Protein 7APU (pdb70)

Sequence (428 aa):
MRIILLGAPGAGKGTQAQFIMEKYGIPQISTGDMLRAAVKSGSELGKQAKDIMDAGKLVVTDELVIALVKERIAQEDCRNGFLLDGFPRTIIPQADAMKEAGINVDYVLEFDVPDELIVDRIVGRRVHAPSGRVYHVKFNPPKVEGKDDVTGEELTTRKDDQEEETVRKRRLVEYHQMMTAPLIGYYSKEAEAGNTKKYAKVDGTKPVAEVRADLEKILGMRIILLGAPGAGKGTQAQFIMEKYGIPQISTGDMLRAAVKSGSELGKQAKDIMDAGKLVVTDELVIALVKERIAQEDCRNGFLLDGFPRTIPQADAMKEAGINVDYVLEFDVPDELIVDRIVGRRVHAPSGRVVYHVKFNPPKVEGKDDVTGEELTTRKDDQEETVRKRLVEYHQMMTAPLIGYYSKEAEAGNTKYAKVDGTKPVAEVRADLEKILG

Organism: Escherichia coli (strain K12) (NCBI:txid83333)

Solvent-accessible surface area: 21085 Å² total; per-residue (Å²): 74,80,0,0,4,7,8,9,9,13,2,22,26,23,26,5,0,12,44,5,59,110,107,54,62,5,17,28,1,12,5,16,44,36,10,65,58,6,43,177,86,45,45,125,60,0,91,90,0,91,104,55,28,53,38,2,98,46,12,80,41,139,25,10,30,38,10,5,123,104,51,33,87,90,122,77,6,179,107,5,4,0,2,12,11,4,4,68,5,35,78,3,1,49,23,9,106,152,58,52,32,100,13,66,39,0,0,15,4,54,12,57,67,150,67,0,20,91,48,2,64,5,36,63,19,4,63,112,38,14,38,31,17,16,64,159,122,48,79,15,178,82,158,20,73,3,81,101,68,44,88,113,15,74,78,38,163,12,5,137,81,112,16,1,120,73,24,23,83,28,17,59,106,80,9,1,3,0,16,0,16,12,21,77,28,25,129,72,64,70,14,133,52,22,128,9,63,4,61,77,84,44,72,89,5,85,39,33,4,62,162,52,9,89,59,72,0,0,3,6,8,7,11,11,2,22,24,24,26,4,0,26,43,6,65,119,120,58,65,9,18,30,1,11,5,18,45,36,10,64,61,6,38,172,85,45,47,127,58,0,90,87,0,96,107,54,31,64,32,4,128,45,12,88,37,132,25,9,14,39,13,1,93,96,50,36,87,90,141,81,5,188,127,4,3,1,0,12,7,3,3,72,5,54,75,3,1,62,21,6,114,156,49,53,17,96,9,60,36,0,0,11,3,58,10,58,58,150,74,0,20,93,47,0,68,4,36,61,21,6,66,108,47,14,51,31,17,16,72,153,114,49,77,15,110,13,121,13,4,1,22,49,47,4,87,106,14,73,67,38,153,15,6,110,86,141,13,0,128,106,26,13,99,35,16,91,121,74,6,25,62,0,53,28,39,11,39,137,28,29,153,74,65,81,15,132,52,25,127,8,65,3,59,75,85,48,73,88,6,95,55,29,3,60,162,54,12,94

Foldseek 3Di:
DAEEEAEAALLCQLVLQVVCCVVVVAEEDELVLVLVVCCVVVPPLRVVCVVVLLQLHDDDLVSSLVVVVVVCVDPRCPVYYYYGHPPQFPVRVVVCVVVVNFGAEYEYRDDDPVCNLQSLLQWWADSVRGHIAGVPQGAAPDHQADVPPRDGIHRDSQNHRVSSVSNRVNSVVGGVVVVVVVVVCVVVVRYHYYYDHSPDRSVVSSVVVVVVVD/DAEEEAEAALLCQLVLQVVCCVPVVAEEDELVLVLVVCCVVVPPLRVVCVVVLLQLHDDDLVSSLVVVVVVCPDDRNPPYHYYGHPPQFPVRVVSCVVVVVFGAEYEYRYDDPVCRLQSLLQWWADSVVGDIAGVPQGAAPDHQAHNPPRHGTHRDSQNHRVSSVSNRVNSVVGGVCVLVVVVVCVVVVRYHYYYDHSVDRPVVSSVVVVVVVD

Radius of gyration: 25.47 Å; Cα contacts (8 Å, |Δi|>4): 742; chains: 2; bounding box: 48×52×77 Å

Secondary structure (DSSP, 8-state):
-EEEEE--TTSSHHHHHHHHHHHHT--EEEHHHHHHHHHHHT-TTTGGGHHHHHTTPPPPHHHHHHHHHHHHTSGGGTT-EEEES---SHHHHHHHHHTT---SEEEEEE--GGGHHHHHHTEEE-TTT--EEETTTB--SSTTB-TTT-PBPB--TT-SHHHHHHHHHHIIIIITHHHHHHHHHHHTTSSEEEEEETTS-HHHHHHHHHHHH-/-EEEEE--TTSSHHHHHHHHHHHH---EEEHHHHHHHHHHHT-TTTGGGHHHHHTTPPPPHHHHHHHHHHHHTSGGGTT-EEEES---SHHHHHHHHHHT---SEEEEEE--GGGHHHHHHTEEEETTTTEEEETTTB--SBTTB-TTT-PBPB--TT-SHHHHHHHHHHIIIIITHHHHHHHHHHHTTSSEEEEEETTS-HHHHHHHHHHHH-

Structure (mmCIF, N/CA/C/O backbone):
data_7APU
#
_entry.id   7APU
#
_cell.length_a   72.754
_cell.length_b   82.226
_cell.length_c   78.783
_cell.angle_alpha   90.000
_cell.angle_beta   90.000
_cell.angle_gamma   90.000
#
_symmetry.space_group_name_H-M   'P 21 21 2'
#
loop_
_entity.id
_entity.type
_entity.pdbx_description
1 polymer 'Adenylate kinase'
2 non-polymer "ADENOSINE-5'-DIPHOSPHATE"
3 non-polymer 'SODIUM ION'
4 water water
#
loop_
_atom_site.group_PDB
_atom_site.id
_atom_site.type_symbol
_atom_site.label_atom_id
_atom_site.label_alt_id
_atom_site.label_comp_id
_atom_site.label_asym_id
_atom_site.label_entity_id
_atom_site.label_seq_id
_atom_site.pdbx_PDB_ins_code
_atom_site.Cartn_x
_atom_site.Cartn_y
_atom_site.Cartn_z
_atom_site.occupancy
_atom_site.B_iso_or_equiv
_atom_site.auth_seq_id
_atom_site.auth_comp_id
_atom_site.auth_asym_id
_atom_site.auth_atom_id
_atom_site.pdbx_PDB_model_num
ATOM 1 N N . MET A 1 1 ? -13.36638 -2.08760 -32.42032 1.000 20.29464 1 MET A N 1
ATOM 2 C CA . MET A 1 1 ? -14.08786 -1.42202 -33.50878 1.000 19.90487 1 MET A CA 1
ATOM 3 C C . MET A 1 1 ? -13.46992 -0.08025 -33.81132 1.000 16.41138 1 MET A C 1
ATOM 4 O O . MET A 1 1 ? -13.17506 0.69730 -32.90674 1.000 17.33106 1 MET A O 1
ATOM 9 N N . ARG A 1 2 ? -13.27885 0.20604 -35.10358 1.000 16.13854 2 ARG A N 1
ATOM 10 C CA . ARG A 1 2 ? -12.79413 1.50573 -35.53470 1.000 15.18916 2 ARG A CA 1
ATOM 11 C C . ARG A 1 2 ? -13.82741 2.15580 -36.44424 1.000 13.39632 2 ARG A C 1
ATOM 12 O O . ARG A 1 2 ? -14.26855 1.55280 -37.42308 1.000 14.44307 2 ARG A O 1
ATOM 20 N N . ILE A 1 3 ? -14.16745 3.40232 -36.17084 1.000 12.88210 3 ILE A N 1
ATOM 21 C CA . ILE A 1 3 ? -15.24906 4.09861 -36.86582 1.000 12.92833 3 ILE A CA 1
ATOM 22 C C . ILE A 1 3 ? -14.79676 5.48914 -37.28085 1.000 13.17540 3 ILE A C 1
ATOM 23 O O . ILE A 1 3 ? -14.10329 6.18253 -36.51804 1.000 13.00634 3 ILE A O 1
ATOM 28 N N . ILE A 1 4 ? -15.18475 5.90627 -38.49092 1.000 12.93531 4 ILE A N 1
ATOM 29 C CA . ILE A 1 4 ? -15.03336 7.29210 -38.93062 1.000 12.93797 4 ILE A CA 1
ATOM 30 C C . ILE A 1 4 ? -16.42971 7.89933 -39.05824 1.000 12.36249 4 ILE A C 1
ATOM 31 O O . ILE A 1 4 ? -17.31790 7.30415 -39.68653 1.000 12.86516 4 ILE A O 1
ATOM 36 N N . LEU A 1 5 ? -16.63489 9.09273 -38.52625 1.000 11.67662 5 LEU A N 1
ATOM 37 C CA . LEU A 1 5 ? -17.87462 9.82799 -38.79891 1.000 13.94794 5 LEU A CA 1
ATOM 38 C C . LEU A 1 5 ? -17.61660 10.89175 -39.86346 1.000 13.36428 5 LEU A C 1
ATOM 39 O O . LEU A 1 5 ? -16.65826 11.65629 -39.72248 1.000 14.18205 5 LEU A O 1
ATOM 44 N N . LEU A 1 6 ? -18.46057 10.93761 -40.90580 1.000 13.37336 6 LEU A N 1
ATOM 45 C CA . LEU A 1 6 ? -18.35810 11.96605 -41.94298 1.000 12.58374 6 LEU A CA 1
ATOM 46 C C . LEU A 1 6 ? -19.60071 12.83761 -41.96293 1.000 11.94244 6 LEU A C 1
ATOM 47 O O . LEU A 1 6 ? -20.70551 12.36009 -41.66339 1.000 14.25703 6 LEU A O 1
ATOM 52 N N . GLY A 1 7 ? -19.46689 14.09714 -42.34171 1.000 11.94438 7 GLY A N 1
ATOM 53 C CA . GLY A 1 7 ? -20.60363 14.98158 -42.49245 1.000 12.13690 7 GLY A CA 1
ATOM 54 C C . GLY A 1 7 ? -20.20337 16.42114 -42.36469 1.000 11.06592 7 GLY A C 1
ATOM 55 O O . GLY A 1 7 ? -19.18739 16.76700 -41.75448 1.000 12.00622 7 GLY A O 1
ATOM 56 N N . ALA A 1 8 ? -21.07183 17.29878 -42.90615 1.000 11.48580 8 ALA A N 1
ATOM 57 C CA . ALA A 1 8 ? -20.87626 18.72913 -42.75902 1.000 12.70560 8 ALA A CA 1
ATOM 58 C C . ALA A 1 8 ? -20.71205 19.16355 -41.31483 1.000 12.06070 8 ALA A C 1
ATOM 59 O O . ALA A 1 8 ? -21.25893 18.53769 -40.39884 1.000 11.91393 8 ALA A O 1
ATOM 61 N N . PRO A 1 9 ? -20.06660 20.29239 -41.07089 1.000 11.79371 9 PRO A N 1
ATOM 62 C CA . PRO A 1 9 ? -20.13374 20.90940 -39.74336 1.000 15.50177 9 PRO A CA 1
ATOM 63 C C . PRO A 1 9 ? -21.58770 21.08527 -39.31219 1.000 12.87310 9 PRO A C 1
ATOM 64 O O . PRO A 1 9 ? -22.44864 21.45022 -40.10097 1.000 14.42889 9 PRO A O 1
ATOM 68 N N . GLY A 1 10 ? -21.84504 20.78965 -38.04268 1.000 11.63512 10 GLY A N 1
ATOM 69 C CA . GLY A 1 10 ? -23.18777 20.88438 -37.49741 1.000 12.57590 10 GLY A CA 1
ATOM 70 C C . GLY A 1 10 ? -24.09215 19.70625 -37.79767 1.000 13.27392 10 GLY A C 1
ATOM 71 O O . GLY A 1 10 ? -25.27910 19.73847 -37.37772 1.000 14.40968 10 GLY A O 1
ATOM 72 N N . ALA A 1 11 ? -23.58707 18.63759 -38.40734 1.000 12.47334 11 ALA A N 1
ATOM 73 C CA . ALA A 1 11 ? -24.44367 17.52334 -38.77961 1.000 14.09474 11 ALA A CA 1
ATOM 74 C C . ALA A 1 11 ? -24.83382 16.66911 -37.58002 1.000 13.26564 11 ALA A C 1
ATOM 75 O O . ALA A 1 11 ? -25.79324 15.89551 -37.69667 1.000 14.39944 11 ALA A O 1
ATOM 77 N N . GLY A 1 12 ? -24.13059 16.77137 -36.46215 1.000 12.48666 12 GLY A N 1
ATOM 78 C CA . GLY A 1 12 ? -24.41203 15.97863 -35.26458 1.000 12.48259 12 GLY A CA 1
ATOM 79 C C . GLY A 1 12 ? -23.34836 14.94372 -34.89554 1.000 12.81218 12 GLY A C 1
ATOM 80 O O . GLY A 1 12 ? -23.60347 14.03969 -34.07991 1.000 13.21860 12 GLY A O 1
ATOM 81 N N . LYS A 1 13 ? -22.18812 14.98464 -35.54591 1.000 12.17908 13 LYS A N 1
ATOM 82 C CA . LYS A 1 13 ? -21.14807 13.97281 -35.33119 1.000 12.33080 13 LYS A CA 1
ATOM 83 C C . LYS A 1 13 ? -20.65749 13.93988 -33.87786 1.000 13.77979 13 LYS A C 1
ATOM 84 O O . LYS A 1 13 ? -20.61337 12.87320 -33.26708 1.000 13.68597 13 LYS A O 1
ATOM 90 N N . GLY A 1 14 ? -20.30377 15.09740 -33.31297 1.000 12.08520 14 GLY A N 1
ATOM 91 C CA . GLY A 1 14 ? -19.83968 15.10083 -31.92757 1.000 14.04746 14 GLY A CA 1
ATOM 92 C C . GLY A 1 14 ? -20.90750 14.64878 -30.94145 1.000 13.65807 14 GLY A C 1
ATOM 93 O O . GLY A 1 14 ? -20.60338 13.92494 -29.97974 1.000 16.15436 14 GLY A O 1
ATOM 94 N N . THR A 1 15 ? -22.17291 14.99680 -31.20513 1.000 12.22247 15 THR A N 1
ATOM 95 C CA . THR A 1 15 ? -23.28934 14.55801 -30.35054 1.000 12.60729 15 THR A CA 1
ATOM 96 C C . THR A 1 15 ? -23.36848 13.04592 -30.33417 1.000 14.73620 15 THR A C 1
ATOM 97 O O . THR A 1 15 ? -23.40686 12.41435 -29.26756 1.000 15.93478 15 THR A O 1
ATOM 101 N N . GLN A 1 16 ? -23.29568 12.43218 -31.51281 1.000 12.96281 16 GLN A N 1
ATOM 102 C CA . GLN A 1 16 ? -23.43533 10.99678 -31.58911 1.000 14.36496 16 GLN A CA 1
ATOM 103 C C . GLN A 1 16 ? -22.16670 10.28198 -31.16972 1.000 13.93541 16 GLN A C 1
ATOM 104 O O . GLN A 1 16 ? -22.24238 9.14348 -30.66319 1.000 16.19691 16 GLN A O 1
ATOM 110 N N . ALA A 1 17 ? -20.98667 10.90171 -31.36194 1.000 14.61983 17 ALA A N 1
ATOM 111 C CA . ALA A 1 17 ? -19.73978 10.28137 -30.91914 1.000 15.86177 17 ALA A CA 1
ATOM 112 C C . ALA A 1 17 ? -19.80570 9.93726 -29.43101 1.000 19.41303 17 ALA A C 1
ATOM 113 O O . ALA A 1 17 ? -19.25483 8.91980 -29.00352 1.000 17.66978 17 ALA A O 1
ATOM 115 N N . GLN A 1 18 ? -20.47068 10.78177 -28.63179 1.000 19.62328 18 GLN A N 1
ATOM 116 C CA . GLN A 1 18 ? -20.49801 10.52464 -27.19445 1.000 20.14806 18 GLN A CA 1
ATOM 117 C C . GLN A 1 18 ? -21.19434 9.22823 -26.89086 1.000 20.19986 18 GLN A C 1
ATOM 118 O O . GLN A 1 18 ? -20.70074 8.43827 -26.07447 1.000 20.76636 18 GLN A O 1
ATOM 124 N N . PHE A 1 19 ? -22.30209 8.94863 -27.58270 1.000 17.51442 19 PHE A N 1
ATOM 125 C CA . PHE A 1 19 ? -23.02790 7.71189 -27.31698 1.000 20.45995 19 PHE A CA 1
ATOM 126 C C . PHE A 1 19 ? -22.22795 6.50554 -27.76189 1.000 27.22471 19 PHE A C 1
ATOM 127 O O . PHE A 1 19 ? -22.26114 5.45502 -27.11307 1.000 26.73515 19 PHE A O 1
ATOM 135 N N . ILE A 1 20 ? -21.53520 6.61748 -28.90571 1.000 19.98230 20 ILE A N 1
ATOM 136 C CA . ILE A 1 20 ? -20.77138 5.48413 -29.40192 1.000 20.79539 20 ILE A CA 1
ATOM 137 C C . ILE A 1 20 ? -19.59556 5.19097 -28.47874 1.000 23.29736 20 ILE A C 1
ATOM 138 O O . ILE A 1 20 ? -19.28780 4.02185 -28.21024 1.000 24.84382 20 ILE A O 1
ATOM 143 N N . MET A 1 21 ? -18.94732 6.24291 -27.95166 1.000 20.09020 21 MET A N 1
ATOM 144 C CA . MET A 1 21 ? -17.85646 6.04592 -26.98697 1.000 23.12023 21 MET A CA 1
ATOM 145 C C . MET A 1 21 ? -18.37200 5.28838 -25.77003 1.000 29.50292 21 MET A C 1
ATOM 146 O O . MET A 1 21 ? -17.72768 4.34966 -25.29067 1.000 32.62713 21 MET A O 1
ATOM 151 N N . GLU A 1 22 ? -19.53729 5.70277 -25.25863 1.000 25.38415 22 GLU A N 1
ATOM 152 C CA . GLU A 1 22 ? -20.09957 5.13701 -24.02956 1.000 33.97566 22 GLU A CA 1
ATOM 153 C C . GLU A 1 22 ? -20.53699 3.69471 -24.23402 1.000 37.70347 22 GLU A C 1
ATOM 154 O O . GLU A 1 22 ? -20.27963 2.84196 -23.38234 1.000 44.28856 22 GLU A O 1
ATOM 160 N N . LYS A 1 23 ? -21.20290 3.39484 -25.34873 1.000 33.87783 23 LYS A N 1
ATOM 161 C CA . LYS A 1 23 ? -21.75054 2.05606 -25.53338 1.000 37.77055 23 LYS A CA 1
ATOM 162 C C . LYS A 1 23 ? -20.70302 1.04440 -25.97782 1.000 39.01160 23 LYS A C 1
ATOM 163 O O . LYS A 1 23 ? -20.81713 -0.14577 -25.66675 1.000 42.33491 23 LYS A O 1
ATOM 169 N N . TYR A 1 24 ? -19.66111 1.47403 -26.66583 1.000 31.83744 24 TYR A N 1
ATOM 170 C CA . TYR A 1 24 ? -18.71094 0.53482 -27.22604 1.000 22.50460 24 TYR A CA 1
ATOM 171 C C . TYR A 1 24 ? -17.34715 0.58734 -26.54657 1.000 27.10053 24 TYR A C 1
ATOM 172 O O . TYR A 1 24 ? -16.48431 -0.26132 -26.81066 1.000 36.78285 24 TYR A O 1
ATOM 181 N N . GLY A 1 25 ? -17.16068 1.52470 -25.62012 1.000 24.08203 25 GLY A N 1
ATOM 182 C CA . GLY A 1 25 ? -15.95673 1.57057 -24.81734 1.000 25.47125 25 GLY A CA 1
ATOM 183 C C . GLY A 1 25 ? -14.70874 1.92754 -25.58254 1.000 34.37004 25 GLY A C 1
ATOM 184 O O . GLY A 1 25 ? -13.62158 1.44238 -25.25733 1.000 34.09151 25 GLY A O 1
ATOM 185 N N . ILE A 1 26 ? -14.83727 2.76844 -26.59975 1.000 24.01092 26 ILE A N 1
ATOM 186 C CA . ILE A 1 26 ? -13.69595 3.21621 -27.38553 1.000 22.71392 26 ILE A CA 1
ATOM 187 C C . ILE A 1 26 ? -13.63120 4.72626 -27.25691 1.000 21.75577 26 ILE A C 1
ATOM 188 O O . ILE A 1 26 ? -14.67680 5.37892 -27.12672 1.000 25.96254 26 ILE A O 1
ATOM 193 N N . PRO A 1 27 ? -12.45166 5.31149 -27.32854 1.000 22.06467 27 PRO A N 1
ATOM 194 C CA . PRO A 1 27 ? -12.34672 6.76585 -27.18895 1.000 23.15541 27 PRO A CA 1
ATOM 195 C C . PRO A 1 27 ? -12.69371 7.47692 -28.47958 1.000 21.35721 27 PRO A C 1
ATOM 196 O O . PRO A 1 27 ? -12.46503 6.97398 -29.58609 1.000 21.10871 27 PRO A O 1
ATOM 200 N N . GLN A 1 28 ? -13.21865 8.67733 -28.32283 1.000 22.55556 28 GLN A N 1
ATOM 201 C CA . GLN A 1 28 ? -13.45569 9.59356 -29.42798 1.000 21.04861 28 GLN A CA 1
ATOM 202 C C . GLN A 1 28 ? -12.19044 10.40455 -29.66891 1.000 24.61162 28 GLN A C 1
ATOM 203 O O . GLN A 1 28 ? -11.63335 10.98760 -28.73093 1.000 26.14041 28 GLN A O 1
ATOM 209 N N . ILE A 1 29 ? -11.74445 10.47054 -30.93698 1.000 17.94506 29 ILE A N 1
ATOM 210 C CA . ILE A 1 29 ? -10.55423 11.21619 -31.33069 1.000 18.26525 29 ILE A CA 1
ATOM 211 C C . ILE A 1 29 ? -11.05860 12.37562 -32.18505 1.000 19.40991 29 ILE A C 1
ATOM 212 O O . ILE A 1 29 ? -11.43163 12.17402 -33.34763 1.000 16.82025 29 ILE A O 1
ATOM 217 N N . SER A 1 30 ? -11.16614 13.58746 -31.60723 1.000 16.13611 30 SER A N 1
ATOM 218 C CA . SER A 1 30 ? -11.71681 14.75512 -32.27065 1.000 15.64652 30 SER A CA 1
ATOM 219 C C . SER A 1 30 ? -10.58185 15.74115 -32.50674 1.000 15.59090 30 SER A C 1
ATOM 220 O O . SER A 1 30 ? -9.98653 16.25340 -31.54994 1.000 14.84121 30 SER A O 1
ATOM 223 N N . THR A 1 31 ? -10.20692 15.96158 -33.75991 1.000 13.01173 31 THR A N 1
ATOM 224 C CA . THR A 1 31 ? -9.11126 16.87798 -34.02923 1.000 14.45485 31 THR A CA 1
ATOM 225 C C . THR A 1 31 ? -9.50696 18.29742 -33.65660 1.000 12.73142 31 THR A C 1
ATOM 226 O O . THR A 1 31 ? -8.64000 19.06051 -33.21288 1.000 13.56204 31 THR A O 1
ATOM 230 N N . GLY A 1 32 ? -10.78224 18.67193 -33.80956 1.000 14.03581 32 GLY A N 1
ATOM 231 C CA . GLY A 1 32 ? -11.20839 19.98421 -33.33353 1.000 13.04885 32 GLY A CA 1
ATOM 232 C C . GLY A 1 32 ? -11.00002 20.15723 -31.83160 1.000 14.02617 32 GLY A C 1
ATOM 233 O O . GLY A 1 32 ? -10.52490 21.21240 -31.35277 1.000 13.44774 32 GLY A O 1
ATOM 234 N N . ASP A 1 33 ? -11.41921 19.15680 -31.04916 1.000 14.74112 33 ASP A N 1
ATOM 235 C CA . ASP A 1 33 ? -11.22266 19.27272 -29.61337 1.000 14.61248 33 ASP A CA 1
ATOM 236 C C . ASP A 1 33 ? -9.73717 19.35153 -29.31176 1.000 13.63599 33 ASP A C 1
ATOM 237 O O . ASP A 1 33 ? -9.31385 20.13395 -28.44489 1.000 14.29451 33 ASP A O 1
ATOM 242 N N . MET A 1 34 ? -8.91998 18.51510 -29.97431 1.000 13.47554 34 MET A N 1
ATOM 243 C CA . MET A 1 34 ? -7.47651 18.49458 -29.65610 1.000 12.94962 34 MET A CA 1
ATOM 244 C C . MET A 1 34 ? -6.83945 19.82391 -30.01514 1.000 13.13995 34 MET A C 1
ATOM 245 O O . MET A 1 34 ? -5.95189 20.33618 -29.29192 1.000 15.24862 34 MET A O 1
ATOM 250 N N . LEU A 1 35 ? -7.26434 20.41950 -31.13076 1.000 12.85839 35 LEU A N 1
ATOM 251 C CA . LEU A 1 35 ? -6.71953 21.71531 -31.54090 1.000 13.88028 35 LEU A CA 1
ATOM 252 C C . LEU A 1 35 ? -7.14888 22.81028 -30.58466 1.000 15.20658 35 LEU A C 1
ATOM 253 O O . LEU A 1 35 ? -6.32069 23.63127 -30.16883 1.000 13.43035 35 LEU A O 1
ATOM 258 N N . ARG A 1 36 ? -8.42433 22.83031 -30.19258 1.000 13.06199 36 ARG A N 1
ATOM 259 C CA . ARG A 1 36 ? -8.86617 23.85490 -29.26076 1.000 13.71755 36 ARG A CA 1
ATOM 260 C C . ARG A 1 36 ? -8.15040 23.69180 -27.93463 1.000 14.40530 36 ARG A C 1
ATOM 261 O O . ARG A 1 36 ? -7.80979 24.70652 -27.29246 1.000 15.74040 36 ARG A O 1
ATOM 269 N N . ALA A 1 37 ? -7.92597 22.45510 -27.48986 1.000 12.65462 37 ALA A N 1
ATOM 270 C CA . ALA A 1 37 ? -7.22567 22.26251 -26.21984 1.000 15.28062 37 ALA A CA 1
ATOM 271 C C . ALA A 1 37 ? -5.77391 22.72004 -26.33800 1.000 18.39885 37 ALA A C 1
ATOM 272 O O . ALA A 1 37 ? -5.20339 23.26381 -25.37447 1.000 17.18797 37 ALA A O 1
ATOM 274 N N . ALA A 1 38 ? -5.14676 22.50423 -27.49332 1.000 14.67019 38 ALA A N 1
ATOM 275 C CA . ALA A 1 38 ? -3.76192 22.93255 -27.64143 1.000 15.22942 38 ALA A CA 1
ATOM 276 C C . ALA A 1 38 ? -3.67551 24.44424 -27.63937 1.000 15.97459 38 ALA A C 1
ATOM 277 O O . ALA A 1 38 ? -2.74264 25.02109 -27.04546 1.000 17.38263 38 ALA A O 1
ATOM 279 N N . VAL A 1 39 ? -4.64867 25.13162 -28.23749 1.000 15.57122 39 VAL A N 1
ATOM 280 C CA . VAL A 1 39 ? -4.64286 26.58392 -28.17934 1.000 16.46605 39 VAL A CA 1
ATOM 281 C C . VAL A 1 39 ? -4.83426 27.04097 -26.73343 1.000 19.34992 39 VAL A C 1
ATOM 282 O O . VAL A 1 39 ? -4.13095 27.94008 -26.23055 1.000 20.50480 39 VAL A O 1
ATOM 286 N N . LYS A 1 40 ? -5.77197 26.41968 -26.03326 1.000 17.93470 40 LYS A N 1
ATOM 287 C CA . LYS A 1 40 ? -6.08729 26.85558 -24.67083 1.000 21.82159 40 LYS A CA 1
ATOM 288 C C . LYS A 1 40 ? -4.88254 26.69694 -23.76123 1.000 22.75398 40 LYS A C 1
ATOM 289 O O . LYS A 1 40 ? -4.61656 27.55996 -22.91143 1.000 24.45197 40 LYS A O 1
ATOM 295 N N . SER A 1 41 ? -4.15287 25.60714 -23.91441 1.000 16.90202 41 SER A N 1
ATOM 296 C CA . SER A 1 41 ? -3.00783 25.28624 -23.06260 1.000 18.79618 41 SER A CA 1
ATOM 297 C C . SER A 1 41 ? -1.68424 25.85906 -23.54221 1.000 21.50683 41 SER A C 1
ATOM 298 O O . SER A 1 41 ? -0.68469 25.71540 -22.82623 1.000 23.69869 41 SER A O 1
ATOM 301 N N . GLY A 1 42 ? -1.63458 26.46158 -24.73016 1.000 20.62818 42 GLY A N 1
ATOM 302 C CA . GLY A 1 42 ? -0.36687 26.86922 -25.31674 1.000 20.10235 42 GLY A CA 1
ATOM 303 C C . GLY A 1 42 ? 0.54998 25.73155 -25.68335 1.000 17.97181 42 GLY A C 1
ATOM 304 O O . GLY A 1 42 ? 1.76547 25.92694 -25.73291 1.000 21.48554 42 GLY A O 1
ATOM 305 N N . SER A 1 43 ? 0.01478 24.55973 -26.00909 1.000 18.68757 43 SER A N 1
ATOM 306 C CA . SER A 1 43 ? 0.84792 23.42462 -26.36738 1.000 18.29528 43 SER A CA 1
ATOM 307 C C . SER A 1 43 ? 1.57019 23.65339 -27.69944 1.000 18.79655 43 SER A C 1
ATOM 308 O O . SER A 1 43 ? 0.96880 24.09573 -28.69575 1.000 18.76884 43 SER A O 1
ATOM 311 N N . GLU A 1 44 ? 2.85747 23.33489 -27.73449 1.000 18.96670 44 GLU A N 1
ATOM 312 C CA . GLU A 1 44 ? 3.67378 23.54001 -28.92808 1.000 16.84734 44 GLU A CA 1
ATOM 313 C C . GLU A 1 44 ? 3.08786 22.82847 -30.13697 1.000 17.57855 44 GLU A C 1
ATOM 314 O O . GLU A 1 44 ? 3.12678 23.38096 -31.24100 1.000 17.81926 44 GLU A O 1
ATOM 320 N N . LEU A 1 45 ? 2.52672 21.63611 -29.95679 1.000 16.61059 45 LEU A N 1
ATOM 321 C CA . LEU A 1 45 ? 1.84753 20.92877 -31.05106 1.000 16.43503 45 LEU A CA 1
ATOM 322 C C . LEU A 1 45 ? 0.37420 21.34237 -31.09030 1.000 16.76165 45 LEU A C 1
ATOM 323 O O . LEU A 1 45 ? -0.49530 20.68944 -30.49884 1.000 17.04214 45 LEU A O 1
ATOM 328 N N . GLY A 1 46 ? 0.06664 22.41424 -31.82435 1.000 14.65191 46 GLY A N 1
ATOM 329 C CA . GLY A 1 46 ? -1.32672 22.77051 -32.06720 1.000 14.83126 46 GLY A CA 1
ATOM 330 C C . GLY A 1 46 ? -1.74789 24.16842 -31.74161 1.000 14.36705 46 GLY A C 1
ATOM 331 O O . GLY A 1 46 ? -2.75581 24.65219 -32.26817 1.000 15.82068 46 GLY A O 1
ATOM 332 N N . LYS A 1 47 ? -1.00264 24.86609 -30.88253 1.000 14.72365 47 LYS A N 1
ATOM 333 C CA . LYS A 1 47 ? -1.33793 26.24762 -30.55586 1.000 16.81332 47 LYS A CA 1
ATOM 334 C C . LYS A 1 47 ? -1.39966 27.11916 -31.80931 1.000 16.40527 47 LYS A C 1
ATOM 335 O O . LYS A 1 47 ? -2.10961 28.14413 -31.81700 1.000 20.22934 47 LYS A O 1
ATOM 341 N N . GLN A 1 48 ? -0.72008 26.68793 -32.88039 1.000 15.96862 48 GLN A N 1
ATOM 342 C CA . GLN A 1 48 ? -0.63821 27.41150 -34.13993 1.000 16.75845 48 GLN A CA 1
ATOM 343 C C . GLN A 1 48 ? -1.99315 27.50177 -34.82243 1.000 18.40512 48 GLN A C 1
ATOM 344 O O . GLN A 1 48 ? -2.17500 28.33284 -35.70755 1.000 18.996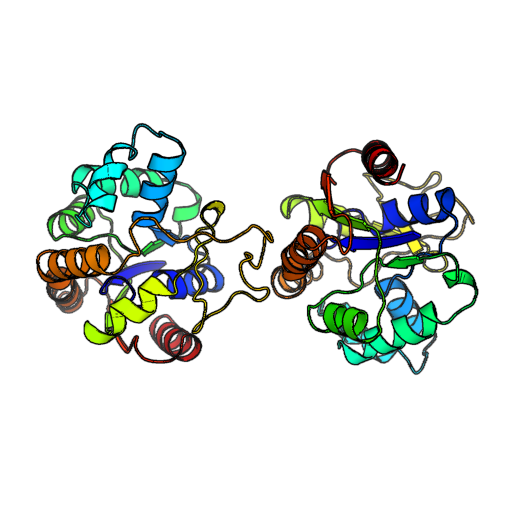74 48 GLN A O 1
ATOM 350 N N . ALA A 1 49 ? -2.95868 26.69641 -34.38182 1.000 19.83872 49 ALA A N 1
ATOM 351 C CA . ALA A 1 49 ? -4.25034 26.61704 -35.04465 1.000 16.84817 49 ALA A CA 1
ATOM 352 C C . ALA A 1 49 ? -5.13927 27.81506 -34.78237 1.000 15.81945 49 ALA A C 1
ATOM 353 O O . ALA A 1 49 ? -6.18765 27.92900 -35.44941 1.000 17.31534 49 ALA A O 1
ATOM 355 N N . LYS A 1 50 ? -4.82529 28.65160 -33.79311 1.000 18.07310 50 LYS A N 1
ATOM 356 C CA . LYS A 1 50 ? -5.78955 29.60896 -33.27219 1.000 16.72122 50 LYS A CA 1
ATOM 357 C C . LYS A 1 50 ? -6.37352 30.47394 -34.39005 1.000 23.77153 50 LYS A C 1
ATOM 358 O O . LYS A 1 50 ? -7.59493 30.52804 -34.57974 1.000 20.22697 50 LYS A O 1
ATOM 364 N N . ASP A 1 51 ? -5.51747 31.11336 -35.18880 1.000 19.94040 51 ASP A N 1
ATOM 365 C CA . ASP A 1 51 ? -6.05056 32.08119 -36.14887 1.000 22.99146 51 ASP A CA 1
ATOM 366 C C . ASP A 1 51 ? -6.73450 31.39839 -37.31803 1.000 18.90731 51 ASP A C 1
ATOM 367 O O . ASP A 1 51 ? -7.66704 31.95904 -37.89492 1.000 21.52060 51 ASP A O 1
ATOM 372 N N . ILE A 1 52 ? -6.28475 30.19295 -37.66080 1.000 17.93966 52 ILE A N 1
ATOM 373 C CA . ILE A 1 52 ? -6.87628 29.45669 -38.76563 1.000 15.09195 52 ILE A CA 1
ATOM 374 C C . ILE A 1 52 ? -8.30742 29.02900 -38.43729 1.000 14.68604 52 ILE A C 1
ATOM 375 O O . ILE A 1 52 ? -9.22189 29.20818 -39.25324 1.000 14.31997 52 ILE A O 1
ATOM 380 N N . MET A 1 53 ? -8.50619 28.47243 -37.24229 1.000 14.98218 53 MET A N 1
ATOM 381 C CA . MET A 1 53 ? -9.86453 28.10041 -36.82715 1.000 14.98331 53 MET A CA 1
ATOM 382 C C . MET A 1 53 ? -10.76285 29.32618 -36.77650 1.000 16.86676 53 MET A C 1
ATOM 383 O O . MET A 1 53 ? -11.93423 29.28811 -37.21594 1.000 15.91103 53 MET A O 1
ATOM 388 N N . ASP A 1 54 ? -10.21133 30.43474 -36.29586 1.000 18.45853 54 ASP A N 1
ATOM 389 C CA . ASP A 1 54 ? -10.98564 31.67454 -36.24413 1.000 20.26266 54 ASP A CA 1
ATOM 390 C C . ASP A 1 54 ? -11.45104 32.09617 -37.62065 1.000 18.89417 54 ASP A C 1
ATOM 391 O O . ASP A 1 54 ? -12.54468 32.67925 -37.75108 1.000 22.39841 54 ASP A O 1
ATOM 396 N N . ALA A 1 55 ? -10.62413 31.83693 -38.65116 1.000 18.22134 55 ALA A N 1
ATOM 397 C CA . ALA A 1 55 ? -10.92920 32.19707 -40.03202 1.000 19.29389 55 ALA A CA 1
ATOM 398 C C . ALA A 1 55 ? -11.92075 31.23155 -40.66670 1.000 19.58664 55 ALA A C 1
ATOM 399 O O . ALA A 1 55 ? -12.39599 31.49427 -41.78119 1.000 21.93569 55 ALA A O 1
ATOM 401 N N . GLY A 1 56 ? -12.25299 30.13434 -39.98843 1.000 16.41032 56 GLY A N 1
ATOM 402 C CA . GLY A 1 56 ? -13.08917 29.13874 -40.60730 1.000 18.01909 56 GLY A CA 1
ATOM 403 C C . GLY A 1 56 ? -12.38916 28.23138 -41.59800 1.000 16.71041 56 GLY A C 1
ATOM 404 O O . GLY A 1 56 ? -13.07040 27.51294 -42.33073 1.000 18.44361 56 GLY A O 1
ATOM 405 N N . LYS A 1 57 ? -11.05879 28.21531 -41.62280 1.000 17.32729 57 LYS A N 1
ATOM 406 C CA . LYS A 1 57 ? -10.29462 27.42898 -42.59717 1.000 15.53122 57 LYS A CA 1
ATOM 407 C C . LYS A 1 57 ? -9.75376 26.16566 -41.95681 1.000 13.28710 57 LYS A C 1
ATOM 408 O O . LYS A 1 57 ? -9.59618 26.08595 -40.73067 1.000 14.42054 57 LYS A O 1
ATOM 414 N N . LEU A 1 58 ? -9.39720 25.18931 -42.78751 1.000 14.93973 58 LEU A N 1
ATOM 415 C CA . LEU A 1 58 ? -8.78732 23.99143 -42.24999 1.000 14.09234 58 LEU A CA 1
ATOM 416 C C . LEU A 1 58 ? -7.32116 24.26732 -41.88447 1.000 12.58016 58 LEU A C 1
ATOM 417 O O . LEU A 1 58 ? -6.60270 24.99239 -42.59100 1.000 14.89547 58 LEU A O 1
ATOM 422 N N A VAL A 1 59 ? -6.89239 23.62018 -40.79237 0.540 13.09628 59 VAL A N 1
ATOM 423 N N B VAL A 1 59 ? -6.87980 23.71914 -40.75814 0.460 12.95788 59 VAL A N 1
ATOM 424 C CA A VAL A 1 59 ? -5.50190 23.55286 -40.34947 0.540 12.34643 59 VAL A CA 1
ATOM 425 C CA B VAL A 1 59 ? -5.45152 23.75796 -40.45670 0.460 13.76183 59 VAL A CA 1
ATOM 426 C C A VAL A 1 59 ? -4.71891 22.62135 -41.26926 0.540 13.41075 59 VAL A C 1
ATOM 427 C C B VAL A 1 59 ? -4.71810 22.83327 -41.41554 0.460 14.07243 59 VAL A C 1
ATOM 428 O O A VAL A 1 59 ? -5.28887 21.72234 -41.90679 0.540 12.70042 59 VAL A O 1
ATOM 429 O O B VAL A 1 59 ? -5.32624 22.12530 -42.20912 0.460 13.48444 59 VAL A O 1
ATOM 436 N N . THR A 1 60 ? -3.40522 22.85355 -41.38290 1.000 13.39990 60 THR A N 1
ATOM 437 C CA . THR A 1 60 ? -2.66964 22.03038 -42.30843 1.000 12.13442 60 THR A CA 1
ATOM 438 C C . THR A 1 60 ? -2.79921 20.53450 -42.01226 1.000 13.51358 60 THR A C 1
ATOM 439 O O . THR A 1 60 ? -2.89783 20.08691 -40.84159 1.000 13.09625 60 THR A O 1
ATOM 443 N N . ASP A 1 61 ? -2.71182 19.75079 -43.09449 1.000 12.16946 61 ASP A N 1
ATOM 444 C CA . ASP A 1 61 ? -2.69924 18.29806 -42.97343 1.000 13.49482 61 ASP A CA 1
ATOM 445 C C . ASP A 1 61 ? -1.61560 17.84225 -42.00070 1.000 13.62695 61 ASP A C 1
ATOM 446 O O . ASP A 1 61 ? -1.86973 16.97816 -41.14738 1.000 12.90794 61 ASP A O 1
ATOM 451 N N . GLU A 1 62 ? -0.38086 18.38406 -42.13562 1.000 13.89525 62 GLU A N 1
ATOM 452 C CA . GLU A 1 62 ? 0.69668 17.84784 -41.30440 1.000 11.89906 62 GLU A CA 1
ATOM 453 C C . GLU A 1 62 ? 0.42855 18.02600 -39.80976 1.000 13.49969 62 GLU A C 1
ATOM 454 O O . GLU A 1 62 ? 0.76686 17.15083 -39.01501 1.000 13.70605 62 GLU A O 1
ATOM 460 N N . LEU A 1 63 ? -0.19296 19.13896 -39.41680 1.000 11.94147 63 LEU A N 1
ATOM 461 C CA . LEU A 1 63 ? -0.41605 19.35289 -37.98706 1.000 13.71561 63 LEU A CA 1
ATOM 462 C C . LEU A 1 63 ? -1.42594 18.35812 -37.41700 1.000 13.86128 63 LEU A C 1
ATOM 463 O O . LEU A 1 63 ? -1.18182 17.74726 -36.36946 1.000 14.92625 63 LEU A O 1
ATOM 468 N N . VAL A 1 64 ? -2.54292 18.14005 -38.12910 1.000 12.35000 64 VAL A N 1
ATOM 469 C CA . VAL A 1 64 ? -3.52901 17.21918 -37.56985 1.000 13.55261 64 VAL A CA 1
ATOM 470 C C . VAL A 1 64 ? -3.08981 15.76910 -37.71543 1.000 14.56390 64 VAL A C 1
ATOM 471 O O . VAL A 1 64 ? -3.44295 14.93612 -36.86861 1.000 13.89609 64 VAL A O 1
ATOM 475 N N . ILE A 1 65 ? -2.34553 15.41094 -38.78492 1.000 12.68648 65 ILE A N 1
ATOM 476 C CA . ILE A 1 65 ? -1.83731 14.04411 -38.85320 1.000 13.43206 65 ILE A CA 1
ATOM 477 C C . ILE A 1 65 ? -0.93977 13.75504 -37.64878 1.000 13.98840 65 ILE A C 1
ATOM 478 O O . ILE A 1 65 ? -1.05244 12.70237 -37.00747 1.000 14.92847 65 ILE A O 1
ATOM 483 N N . ALA A 1 66 ? -0.09843 14.71580 -37.26574 1.000 13.32959 66 ALA A N 1
ATOM 484 C CA . ALA A 1 66 ? 0.75556 14.51154 -36.10978 1.000 13.47445 66 ALA A CA 1
ATOM 485 C C . ALA A 1 66 ? -0.06943 14.39553 -34.83193 1.000 13.62646 66 ALA A C 1
ATOM 486 O O . ALA A 1 66 ? 0.22813 13.53809 -33.98550 1.000 14.63603 66 ALA A O 1
ATOM 488 N N . LEU A 1 67 ? -1.12069 15.22334 -34.67283 1.000 14.26645 67 LEU A N 1
ATOM 489 C CA . LEU A 1 67 ? -1.95285 15.13185 -33.47463 1.000 14.05610 67 LEU A CA 1
ATOM 490 C C . LEU A 1 67 ? -2.61762 13.77606 -33.38655 1.000 17.58970 67 LEU A C 1
ATOM 491 O O . LEU A 1 67 ? -2.70264 13.17343 -32.30381 1.000 16.17265 67 LEU A O 1
ATOM 496 N N . VAL A 1 68 ? -3.10938 13.27053 -34.52252 1.000 13.03383 68 VAL A N 1
ATOM 497 C CA . VAL A 1 68 ? -3.79154 11.99119 -34.53132 1.000 15.26673 68 VAL A CA 1
ATOM 498 C C . VAL A 1 68 ? -2.81078 10.86156 -34.27408 1.000 14.44749 68 VAL A C 1
ATOM 499 O O . VAL A 1 68 ? -3.12886 9.93487 -33.50573 1.000 16.29393 68 VAL A O 1
ATOM 503 N N . LYS A 1 69 ? -1.63428 10.88020 -34.92135 1.000 15.80702 69 LYS A N 1
ATOM 504 C CA . LYS A 1 69 ? -0.62921 9.83101 -34.67475 1.000 17.42267 69 LYS A CA 1
ATOM 505 C C . LYS A 1 69 ? -0.26161 9.76705 -33.18699 1.000 20.37266 69 LYS A C 1
ATOM 506 O O . LYS A 1 69 ? -0.15009 8.67394 -32.59926 1.000 23.01568 69 LYS A O 1
ATOM 512 N N . GLU A 1 70 ? -0.06733 10.92186 -32.56736 1.000 16.18123 70 GLU A N 1
ATOM 513 C CA . GLU A 1 70 ? 0.25367 10.95170 -31.13869 1.000 20.17493 70 GLU A CA 1
ATOM 514 C C . GLU A 1 70 ? -0.88459 10.36172 -30.32093 1.000 21.24954 70 GLU A C 1
ATOM 515 O O . GLU A 1 70 ? -0.65861 9.54450 -29.41202 1.000 23.18343 70 GLU A O 1
ATOM 521 N N . ARG A 1 71 ? -2.13174 10.71030 -30.66559 1.000 18.43470 71 ARG A N 1
ATOM 522 C CA . ARG A 1 71 ? -3.26699 10.32204 -29.83050 1.000 17.87228 71 ARG A CA 1
ATOM 523 C C . ARG A 1 71 ? -3.54361 8.84011 -29.94828 1.000 23.84492 71 ARG A C 1
ATOM 524 O O . ARG A 1 71 ? -3.85774 8.18367 -28.93553 1.000 23.21838 71 ARG A O 1
ATOM 532 N N . ILE A 1 72 ? -3.43423 8.28546 -31.16372 1.000 20.82804 72 ILE A N 1
ATOM 533 C CA . ILE A 1 72 ? -3.86510 6.91005 -31.40793 1.000 23.16958 72 ILE A CA 1
ATOM 534 C C . ILE A 1 72 ? -2.84438 5.89565 -30.95296 1.000 26.84245 72 ILE A C 1
ATOM 535 O O . ILE A 1 72 ? -3.18641 4.70583 -30.86995 1.000 27.68198 72 ILE A O 1
ATOM 540 N N . ALA A 1 73 ? -1.63496 6.34095 -30.60970 1.000 25.37340 73 ALA A N 1
ATOM 541 C CA . ALA A 1 73 ? -0.59401 5.46439 -30.09496 1.000 31.25416 73 ALA A CA 1
ATOM 542 C C . ALA A 1 73 ? -0.87071 5.06926 -28.66058 1.000 39.74412 73 ALA A C 1
ATOM 543 O O . ALA A 1 73 ? -0.22601 4.14763 -28.14059 1.000 39.24985 73 ALA A O 1
ATOM 545 N N . GLN A 1 74 ? -1.83530 5.72428 -28.03189 1.000 28.88137 74 GLN A N 1
ATOM 546 C CA . GLN A 1 74 ? -2.01213 5.58514 -26.60035 1.000 30.73130 74 GLN A CA 1
ATOM 547 C C . GLN A 1 74 ? -2.81817 4.33843 -26.27964 1.000 43.34204 74 GLN A C 1
ATOM 548 O O . GLN A 1 74 ? -3.52876 3.78500 -27.12226 1.000 27.74015 74 GLN A O 1
ATOM 554 N N . GLU A 1 75 ? -2.66896 3.88692 -25.03510 1.000 45.27765 75 GLU A N 1
ATOM 555 C CA . GLU A 1 75 ? -3.16428 2.57064 -24.64374 1.000 44.75527 75 GLU A CA 1
ATOM 556 C C . GLU A 1 75 ? -4.67123 2.44678 -24.83152 1.000 38.69916 75 GLU A C 1
ATOM 557 O O . GLU A 1 75 ? -5.17149 1.36697 -25.19052 1.000 35.67579 75 GLU A O 1
ATOM 563 N N . ASP A 1 76 ? -5.41010 3.54317 -24.60587 1.000 29.25436 76 ASP A N 1
ATOM 564 C CA . ASP A 1 76 ? -6.86830 3.49398 -24.61885 1.000 31.12291 76 ASP A CA 1
ATOM 565 C C . ASP A 1 76 ? -7.43256 3.22416 -26.01506 1.000 25.88148 76 ASP A C 1
ATOM 566 O O . ASP A 1 76 ? -8.64803 2.99719 -26.13836 1.000 30.90262 76 ASP A O 1
ATOM 571 N N . CYS A 1 77 ? -6.57633 3.23878 -27.04719 1.000 32.91013 77 CYS A N 1
ATOM 572 C CA . CYS A 1 77 ? -6.97128 3.01710 -28.44074 1.000 27.58574 77 CYS A CA 1
ATOM 573 C C . CYS A 1 77 ? -6.68480 1.58677 -28.88895 1.000 34.26857 77 CYS A C 1
ATOM 574 O O . CYS A 1 77 ? -6.98317 1.23315 -30.03502 1.000 32.41414 77 CYS A O 1
ATOM 577 N N . ARG A 1 78 ? -6.11044 0.76145 -28.00410 1.000 31.56038 78 ARG A N 1
ATOM 578 C CA . ARG A 1 78 ? -5.79416 -0.62892 -28.32924 1.000 39.16123 78 ARG A CA 1
ATOM 579 C C . ARG A 1 78 ? -6.98729 -1.39496 -28.89510 1.000 39.53157 78 ARG A C 1
ATOM 580 O O . ARG A 1 78 ? -6.82978 -2.17932 -29.83783 1.000 48.07621 78 ARG A O 1
ATOM 588 N N . ASN A 1 79 ? -8.18228 -1.19069 -28.33223 1.000 28.87657 79 ASN A N 1
ATOM 589 C CA . ASN A 1 79 ? -9.39039 -1.94450 -28.66047 1.000 32.03048 79 ASN A CA 1
ATOM 590 C C . ASN A 1 79 ? -10.24946 -1.25560 -29.72899 1.000 29.27771 79 ASN A C 1
ATOM 591 O O . ASN A 1 79 ? -11.41679 -1.62487 -29.91091 1.000 27.11767 79 ASN A O 1
ATOM 596 N N . GLY A 1 80 ? -9.72934 -0.22939 -30.37478 1.000 22.81798 80 GLY A N 1
ATOM 597 C CA . GLY A 1 80 ? -10.50144 0.54837 -31.33132 1.000 20.02379 80 GLY A CA 1
ATOM 598 C C . GLY A 1 80 ? -10.60474 2.00723 -30.91789 1.000 17.82850 80 GLY A C 1
ATOM 599 O O . GLY A 1 80 ? -10.08919 2.43294 -29.88190 1.000 19.81836 80 GLY A O 1
ATOM 600 N N . PHE A 1 81 ? -11.29127 2.78536 -31.76738 1.000 17.20489 81 PHE A N 1
ATOM 601 C CA . PHE A 1 81 ? -11.40979 4.22861 -31.59041 1.000 17.26143 81 PHE A CA 1
ATOM 602 C C . PHE A 1 81 ? -12.39708 4.77991 -32.61011 1.000 14.43481 81 PHE A C 1
ATOM 603 O O . PHE A 1 81 ? -12.74850 4.10145 -33.57541 1.000 15.82610 81 PHE A O 1
ATOM 611 N N . LEU A 1 82 ? -12.90336 5.98213 -32.33376 1.000 14.89927 82 LEU A N 1
ATOM 612 C CA . LEU A 1 82 ? -13.83341 6.67706 -33.21125 1.000 14.33846 82 LEU A CA 1
ATOM 613 C C . LEU A 1 82 ? -13.16168 7.97903 -33.64320 1.000 16.11574 82 LEU A C 1
ATOM 614 O O . LEU A 1 82 ? -12.71513 8.75904 -32.79836 1.000 16.38880 82 LEU A O 1
ATOM 619 N N . LEU A 1 83 ? -13.10652 8.22414 -34.94387 1.000 15.55188 83 LEU A N 1
ATOM 620 C CA . LEU A 1 83 ? -12.50389 9.43396 -35.48380 1.000 15.30312 83 LEU A CA 1
ATOM 621 C C . LEU A 1 83 ? -13.61962 10.39766 -35.82601 1.000 13.67318 83 LEU A C 1
ATOM 622 O O . LEU A 1 83 ? -14.52457 10.05011 -36.59072 1.000 14.70013 83 LEU A O 1
ATOM 627 N N . ASP A 1 84 ? -13.54847 11.61071 -35.27056 1.000 14.38764 84 ASP A N 1
ATOM 628 C CA . ASP A 1 84 ? -14.61707 12.60131 -35.36144 1.000 14.27714 84 ASP A CA 1
ATOM 629 C C . ASP A 1 84 ? -14.02755 13.93502 -35.79701 1.000 15.55834 84 ASP A C 1
ATOM 630 O O . ASP A 1 84 ? -13.60266 14.71399 -34.94328 1.000 18.22999 84 ASP A O 1
ATOM 635 N N . GLY A 1 85 ? -13.99531 14.20614 -37.09001 1.000 16.03505 85 GLY A N 1
ATOM 636 C CA . GLY A 1 85 ? -13.36968 15.40983 -37.58679 1.000 18.39521 85 GLY A CA 1
ATOM 637 C C . GLY A 1 85 ? -12.10306 15.14208 -38.34541 1.000 12.88657 85 GLY A C 1
ATOM 638 O O . GLY A 1 85 ? -11.49550 16.08364 -38.90125 1.000 15.72853 85 GLY A O 1
ATOM 639 N N . PHE A 1 86 ? -11.65329 13.89697 -38.34715 1.000 12.98614 86 PHE A N 1
ATOM 640 C CA . PHE A 1 86 ? -10.50441 13.45478 -39.09252 1.000 11.69158 86 PHE A CA 1
ATOM 641 C C . PHE A 1 86 ? -10.88173 12.10204 -39.69858 1.000 11.58147 86 PHE A C 1
ATOM 642 O O . PHE A 1 86 ? -11.58288 11.30681 -39.07305 1.000 13.38867 86 PHE A O 1
ATOM 650 N N . PRO A 1 87 ? -10.40385 11.77760 -40.91267 1.000 12.12905 87 PRO A N 1
ATOM 651 C CA . PRO A 1 87 ? -9.71549 12.70046 -41.80162 1.000 12.02875 87 PRO A CA 1
ATOM 652 C C . PRO A 1 87 ? -10.68326 13.72619 -42.35340 1.000 12.41741 87 PRO A C 1
ATOM 653 O O . PRO A 1 87 ? -11.87968 13.50498 -42.42452 1.000 14.01564 87 PRO A O 1
ATOM 657 N N . ARG A 1 88 ? -10.11243 14.82831 -42.81685 1.000 12.37160 88 ARG A N 1
ATOM 658 C CA . ARG A 1 88 ? -10.87183 15.96195 -43.30530 1.000 13.23162 88 ARG A CA 1
ATOM 659 C C . ARG A 1 88 ? -10.49405 16.34976 -44.72761 1.000 12.72408 88 ARG A C 1
ATOM 660 O O . ARG A 1 88 ? -11.10076 17.24562 -45.30708 1.000 13.00136 88 ARG A O 1
ATOM 668 N N . THR A 1 89 ? -9.42973 15.75619 -45.26202 1.000 12.19644 89 THR A N 1
ATOM 669 C CA . THR A 1 89 ? -9.03303 15.94457 -46.65207 1.000 11.01966 89 THR A CA 1
ATOM 670 C C . THR A 1 89 ? -8.57385 14.60313 -47.17641 1.000 12.37035 89 THR A C 1
ATOM 671 O O . THR A 1 89 ? -8.29812 13.68407 -46.43232 1.000 12.62109 89 THR A O 1
ATOM 675 N N A ILE A 1 90 ? -8.46723 14.48001 -48.50933 0.650 12.72771 90 ILE A N 1
ATOM 676 N N B ILE A 1 90 ? -8.49426 14.55013 -48.50905 0.350 12.70333 90 ILE A N 1
ATOM 677 C CA A ILE A 1 90 ? -7.95437 13.23069 -49.08320 0.650 12.07597 90 ILE A CA 1
ATOM 678 C CA B ILE A 1 90 ? -7.96811 13.37024 -49.18694 0.350 11.54097 90 ILE A CA 1
ATOM 679 C C A ILE A 1 90 ? -6.53489 12.91848 -48.61568 0.650 12.50153 90 ILE A C 1
ATOM 680 C C B ILE A 1 90 ? -6.57756 12.96411 -48.68015 0.350 12.68473 90 ILE A C 1
ATOM 681 O O A ILE A 1 90 ? -6.25654 11.76291 -48.25840 0.650 12.51828 90 ILE A O 1
ATOM 682 O O B ILE A 1 90 ? -6.37961 11.78407 -48.36374 0.350 12.96356 90 ILE A O 1
ATOM 691 N N . PRO A 1 91 ? -5.59856 13.86661 -48.56324 1.000 12.78982 91 PRO A N 1
ATOM 692 C CA . PRO A 1 91 ? -4.29186 13.46586 -48.03057 1.000 13.03965 91 PRO A CA 1
ATOM 693 C C . PRO A 1 91 ? -4.32645 12.95114 -46.60180 1.000 11.02151 91 PRO A C 1
ATOM 694 O O . PRO A 1 91 ? -3.53088 12.09263 -46.24910 1.000 13.73719 91 PRO A O 1
ATOM 698 N N . GLN A 1 92 ? -5.23575 13.46862 -45.74775 1.000 12.68664 92 GLN A N 1
ATOM 699 C CA . GLN A 1 92 ? -5.36965 12.89198 -44.40673 1.000 13.14573 92 GLN A CA 1
ATOM 700 C C . GLN A 1 92 ? -5.84886 11.44232 -44.47004 1.000 12.95734 92 GLN A C 1
ATOM 701 O O . GLN A 1 92 ? -5.35516 10.58117 -43.72420 1.000 13.95225 92 GLN A O 1
ATOM 707 N N . ALA A 1 93 ? -6.79637 11.14842 -45.37631 1.000 12.67408 93 ALA A N 1
ATOM 708 C CA . ALA A 1 93 ? -7.25589 9.78303 -45.51404 1.000 13.05845 93 ALA A CA 1
ATOM 709 C C . ALA A 1 93 ? -6.15449 8.88872 -46.09076 1.000 15.17165 93 ALA A C 1
ATOM 710 O O . ALA A 1 93 ? -5.95509 7.74566 -45.63303 1.000 13.26895 93 ALA A O 1
ATOM 712 N N . ASP A 1 94 ? -5.39288 9.41303 -47.07135 1.000 14.08585 94 ASP A N 1
ATOM 713 C CA . ASP A 1 94 ? -4.30409 8.61501 -47.62516 1.000 13.42945 94 ASP A CA 1
ATOM 714 C C . ASP A 1 94 ? -3.21211 8.39775 -46.58591 1.000 15.87250 94 ASP A C 1
ATOM 715 O O . ASP A 1 94 ? -2.56621 7.35367 -46.59178 1.000 16.15720 94 ASP A O 1
ATOM 720 N N . ALA A 1 95 ? -2.97841 9.35805 -45.67143 1.000 12.92406 95 ALA A N 1
ATOM 721 C CA . ALA A 1 95 ? -1.98272 9.11823 -44.62323 1.000 13.99118 95 ALA A CA 1
ATOM 722 C C . ALA A 1 95 ? -2.40328 7.95412 -43.73556 1.000 17.65301 95 ALA A C 1
ATOM 723 O O . ALA A 1 95 ? -1.56796 7.15030 -43.29611 1.000 18.90454 95 ALA A O 1
ATOM 725 N N . MET A 1 96 ? -3.70922 7.80974 -43.49040 1.000 15.77272 96 MET A N 1
ATOM 726 C CA . MET A 1 96 ? -4.19050 6.67614 -42.70877 1.000 17.23537 96 MET A CA 1
ATOM 727 C C . MET A 1 96 ? -3.96162 5.37236 -43.45927 1.000 19.75502 96 MET A C 1
ATOM 728 O O . MET A 1 96 ? -3.50390 4.36923 -42.87219 1.000 18.86896 96 MET A O 1
ATOM 733 N N . LYS A 1 97 ? -4.31475 5.35713 -44.74383 1.000 17.52743 97 LYS A N 1
ATOM 734 C CA . LYS A 1 97 ? -4.07684 4.18556 -45.58340 1.000 21.60980 97 LYS A CA 1
ATOM 735 C C . LYS A 1 97 ? -2.60338 3.79363 -45.51632 1.000 26.37210 97 LYS A C 1
ATOM 736 O O . LYS A 1 97 ? -2.26328 2.63126 -45.25270 1.000 27.61420 97 LYS A O 1
ATOM 742 N N . GLU A 1 98 ? -1.71183 4.76181 -45.71477 1.000 22.77381 98 GLU A N 1
ATOM 743 C CA . GLU A 1 98 ? -0.28034 4.44451 -45.72714 1.000 22.49116 98 GLU A CA 1
ATOM 744 C C . GLU A 1 98 ? 0.22001 3.92805 -44.38572 1.000 27.40322 98 GLU A C 1
ATOM 745 O O . GLU A 1 98 ? 1.15916 3.11974 -44.34419 1.000 30.40800 98 GLU A O 1
ATOM 751 N N . ALA A 1 99 ? -0.37422 4.35790 -43.28521 1.000 22.24966 99 ALA A N 1
ATOM 752 C CA . ALA A 1 99 ? -0.03406 3.84513 -41.96747 1.000 20.91523 99 ALA A CA 1
ATOM 753 C C . ALA A 1 99 ? -0.66646 2.47453 -41.67350 1.000 21.71661 99 ALA A C 1
ATOM 754 O O . ALA A 1 99 ? -0.38648 1.90122 -40.62110 1.000 27.38934 99 ALA A O 1
ATOM 756 N N . GLY A 1 100 ? -1.48091 1.94573 -42.58402 1.000 27.03731 100 GLY A N 1
ATOM 757 C CA . GLY A 1 100 ? -2.15859 0.67369 -42.36280 1.000 30.71836 100 GLY A CA 1
ATOM 758 C C . GLY A 1 100 ? -3.31864 0.72635 -41.38731 1.000 30.17966 100 GLY A C 1
ATOM 759 O O . GLY A 1 100 ? -3.62600 -0.28907 -40.74267 1.000 28.32164 100 GLY A O 1
ATOM 760 N N . ILE A 1 101 ? -3.97337 1.87990 -41.25473 1.000 20.24980 101 ILE A N 1
ATOM 761 C CA . ILE A 1 101 ? -5.02987 2.07000 -40.26633 1.000 20.79106 101 ILE A CA 1
ATOM 762 C C . ILE A 1 101 ? -6.33783 1.77549 -40.97180 1.000 22.68719 101 ILE A C 1
ATOM 763 O O . ILE A 1 101 ? -6.92228 2.66490 -41.60566 1.000 30.78104 101 ILE A O 1
ATOM 768 N N . ASN A 1 102 ? -6.80489 0.55442 -40.83955 1.000 20.68449 102 ASN A N 1
ATOM 769 C CA . ASN A 1 102 ? -8.05423 0.12519 -41.42753 1.000 22.49130 102 ASN A CA 1
ATOM 770 C C . ASN A 1 102 ? -9.15924 0.46297 -40.45442 1.000 19.25500 102 ASN A C 1
ATOM 771 O O . ASN A 1 102 ? -8.94486 0.58659 -39.24787 1.000 22.11764 102 ASN A O 1
ATOM 776 N N . VAL A 1 103 ? -10.35516 0.61216 -40.98852 1.000 15.84546 103 VAL A N 1
ATOM 777 C CA . VAL A 1 103 ? -11.51499 0.91682 -40.17531 1.000 14.90547 103 VAL A CA 1
ATOM 778 C C . VAL A 1 103 ? -12.65707 -0.02473 -40.53552 1.000 15.98298 103 VAL A C 1
ATOM 779 O O . VAL A 1 103 ? -12.67571 -0.68419 -41.59158 1.000 17.16103 103 VAL A O 1
ATOM 783 N N . ASP A 1 104 ? -13.58552 -0.14279 -39.59869 1.000 13.61677 104 ASP A N 1
ATOM 784 C CA . ASP A 1 104 ? -14.71695 -1.05738 -39.74792 1.000 13.90172 104 ASP A CA 1
ATOM 785 C C . ASP A 1 104 ? -15.97512 -0.39404 -40.28974 1.000 12.69110 104 ASP A C 1
ATOM 786 O O . ASP A 1 104 ? -16.75843 -1.03852 -41.00492 1.000 13.05687 104 ASP A O 1
ATOM 791 N N . TYR A 1 105 ? -16.23814 0.85728 -39.85746 1.000 12.83659 105 TYR A N 1
ATOM 792 C CA . TYR A 1 105 ? -17.43143 1.55373 -40.31488 1.000 11.07599 105 TYR A CA 1
ATOM 793 C C . TYR A 1 105 ? -17.08786 2.98284 -40.65913 1.000 11.88377 105 TYR A C 1
ATOM 794 O O . TYR A 1 105 ? -16.34495 3.63883 -39.90763 1.000 13.06241 105 TYR A O 1
ATOM 803 N N . VAL A 1 106 ? -17.69729 3.47957 -41.73514 1.000 12.15437 106 VAL A N 1
ATOM 804 C CA . VAL A 1 106 ? -17.69817 4.88921 -42.05488 1.000 12.04327 106 VAL A CA 1
ATOM 805 C C . VAL A 1 106 ? -19.15759 5.30377 -42.07962 1.000 11.64674 106 VAL A C 1
ATOM 806 O O . VAL A 1 106 ? -19.97812 4.69233 -42.78813 1.000 14.95467 106 VAL A O 1
ATOM 810 N N . LEU A 1 107 ? -19.50941 6.29287 -41.24861 1.000 13.92988 107 LEU A N 1
ATOM 811 C CA . LEU A 1 107 ? -20.90534 6.64648 -41.00864 1.000 13.88006 107 LEU A CA 1
ATOM 812 C C . LEU A 1 107 ? -21.05829 8.08976 -41.44104 1.000 12.72531 107 LEU A C 1
ATOM 813 O O . LEU A 1 107 ? -20.44047 8.98067 -40.84223 1.000 13.38221 107 LEU A O 1
ATOM 818 N N . GLU A 1 108 ? -21.88487 8.31338 -42.48001 1.000 12.77957 108 GLU A N 1
ATOM 819 C CA . GLU A 1 108 ? -22.11651 9.65396 -43.03966 1.000 13.87786 108 GLU A CA 1
ATOM 820 C C . GLU A 1 108 ? -23.40178 10.25872 -42.48464 1.000 14.58429 108 GLU A C 1
ATOM 821 O O . GLU A 1 108 ? -24.45947 9.62898 -42.56056 1.000 17.37175 108 GLU A O 1
ATOM 827 N N . PHE A 1 109 ? -23.30101 11.43528 -41.90056 1.000 15.52672 109 PHE A N 1
ATOM 828 C CA . PHE A 1 109 ? -24.45646 12.14360 -41.33626 1.000 18.92671 109 PHE A CA 1
ATOM 829 C C . PHE A 1 109 ? -24.96609 13.17225 -42.32612 1.000 25.56590 109 PHE A C 1
ATOM 830 O O . PHE A 1 109 ? -24.31145 14.21550 -42.49706 1.000 29.64452 109 PHE A O 1
ATOM 838 N N . ASP A 1 110 ? -26.12972 12.91438 -42.93320 1.000 19.01163 110 ASP A N 1
ATOM 839 C CA . ASP A 1 110 ? -26.68873 13.81798 -43.92310 1.000 20.73523 110 ASP A CA 1
ATOM 840 C C . ASP A 1 110 ? -27.62423 14.85340 -43.30378 1.000 21.77886 110 ASP A C 1
ATOM 841 O O . ASP A 1 110 ? -28.62183 14.49737 -42.64900 1.000 21.25334 110 ASP A O 1
ATOM 846 N N . VAL A 1 111 ? -27.31672 16.12808 -43.53478 1.000 20.29127 111 VAL A N 1
ATOM 847 C CA . VAL A 1 111 ? -28.12174 17.23883 -43.03569 1.000 19.41469 111 VAL A CA 1
ATOM 848 C C . VAL A 1 111 ? -28.13751 18.29432 -44.13191 1.000 19.26913 111 VAL A C 1
ATOM 849 O O . VAL A 1 111 ? -27.07975 18.56991 -44.72969 1.000 22.09624 111 VAL A O 1
ATOM 853 N N . PRO A 1 112 ? -29.30111 18.83316 -44.49735 1.000 16.73623 112 PRO A N 1
ATOM 854 C CA . PRO A 1 112 ? -29.34116 19.93528 -45.47629 1.000 14.80690 112 PRO A CA 1
ATOM 855 C C . PRO A 1 112 ? -28.52865 21.13115 -45.01352 1.000 16.72772 112 PRO A C 1
ATOM 856 O O . PRO A 1 112 ? -28.49837 21.47680 -43.82693 1.000 15.53209 112 PRO A O 1
ATOM 860 N N . ASP A 1 113 ? -27.88067 21.81571 -45.97581 1.000 15.22143 113 ASP A N 1
ATOM 861 C CA . ASP A 1 113 ? -27.08315 22.99711 -45.64095 1.000 17.97803 113 ASP A CA 1
ATOM 862 C C . ASP A 1 113 ? -27.87204 24.04270 -44.85603 1.000 15.39311 113 ASP A C 1
ATOM 863 O O . ASP A 1 113 ? -27.31077 24.75201 -44.01445 1.000 15.90692 113 ASP A O 1
ATOM 868 N N . GLU A 1 114 ? -29.17102 24.17594 -45.15412 1.000 15.76192 114 GLU A N 1
ATOM 869 C CA . GLU A 1 114 ? -29.98472 25.21998 -44.57736 1.000 12.84189 114 GLU A CA 1
ATOM 870 C C . GLU A 1 114 ? -30.21286 25.04219 -43.09566 1.000 15.66194 114 GLU A C 1
ATOM 871 O O . GLU A 1 114 ? -30.68835 25.97167 -42.45652 1.000 18.50043 114 GLU A O 1
ATOM 877 N N . LEU A 1 115 ? -29.90425 23.88267 -42.54006 1.000 14.04909 115 LEU A N 1
ATOM 878 C CA . LEU A 1 115 ? -30.03411 23.72235 -41.09111 1.000 13.53464 115 LEU A CA 1
ATOM 879 C C . LEU A 1 115 ? -28.76668 24.05226 -40.32490 1.000 12.58955 115 LEU A C 1
ATOM 880 O O . LEU A 1 115 ? -28.80970 24.16694 -39.10027 1.000 13.96427 115 LEU A O 1
ATOM 885 N N . ILE A 1 116 ? -27.63984 24.24435 -41.01670 1.000 14.06727 116 ILE A N 1
ATOM 886 C CA . ILE A 1 116 ? -26.33565 24.25597 -40.34433 1.000 13.44554 116 ILE A CA 1
ATOM 887 C C . ILE A 1 116 ? -26.15345 25.50063 -39.47016 1.000 13.99388 116 ILE A C 1
ATOM 888 O O . ILE A 1 116 ? -25.73156 25.40274 -38.31128 1.000 13.92710 116 ILE A O 1
ATOM 893 N N . VAL A 1 117 ? -26.47520 26.69284 -39.99092 1.000 15.14370 117 VAL A N 1
ATOM 894 C CA . VAL A 1 117 ? -26.21912 27.91822 -39.22348 1.000 15.28785 117 VAL A CA 1
ATOM 895 C C . VAL A 1 117 ? -26.99400 27.91104 -37.92145 1.000 15.50675 117 VAL A C 1
ATOM 896 O O . VAL A 1 117 ? -26.43355 28.17714 -36.85261 1.000 14.58990 117 VAL A O 1
ATOM 900 N N . ASP A 1 118 ? -28.27969 27.57281 -37.97724 1.000 15.04362 118 ASP A N 1
ATOM 901 C CA . ASP A 1 118 ? -29.07226 27.65301 -36.75062 1.000 17.55515 118 ASP A CA 1
ATOM 902 C C . ASP A 1 118 ? -28.70532 26.56533 -35.75367 1.000 17.36280 118 ASP A C 1
ATOM 903 O O . ASP A 1 118 ? -28.84758 26.80116 -34.55194 1.000 20.35961 118 ASP A O 1
ATOM 908 N N . ARG A 1 119 ? -28.16074 25.43453 -36.19648 1.000 15.28394 119 ARG A N 1
ATOM 909 C CA . ARG A 1 119 ? -27.57429 24.49148 -35.26152 1.000 14.83397 119 ARG A CA 1
ATOM 910 C C . ARG A 1 119 ? -26.32565 25.06795 -34.61067 1.000 15.73549 119 ARG A C 1
ATOM 911 O O . ARG A 1 119 ? -26.18687 25.03665 -33.38974 1.000 18.79448 119 ARG A O 1
ATOM 919 N N . ILE A 1 120 ? -25.36255 25.55013 -35.38992 1.000 14.54527 120 ILE A N 1
ATOM 920 C CA . ILE A 1 120 ? -24.08575 25.90880 -34.80143 1.000 14.06182 120 ILE A CA 1
ATOM 921 C C . ILE A 1 120 ? -24.20544 27.16617 -33.92575 1.000 16.58234 120 ILE A C 1
ATOM 922 O O . ILE A 1 120 ? -23.52689 27.27232 -32.90567 1.000 16.21180 120 ILE A O 1
ATOM 927 N N . VAL A 1 121 ? -24.99731 28.16471 -34.33352 1.000 16.05124 121 VAL A N 1
ATOM 928 C CA . VAL A 1 121 ? -25.09246 29.35638 -33.48380 1.000 17.36549 121 VAL A CA 1
ATOM 929 C C . VAL A 1 121 ? -25.69996 29.07200 -32.11568 1.000 18.40416 121 VAL A C 1
ATOM 930 O O . VAL A 1 121 ? -25.46771 29.86642 -31.18540 1.000 22.65256 121 VAL A O 1
ATOM 934 N N . GLY A 1 122 ? -26.43184 27.96607 -31.93845 1.000 14.30741 122 GLY A N 1
ATOM 935 C CA . GLY A 1 122 ? -26.97690 27.58044 -30.66070 1.000 15.60889 122 GLY A CA 1
ATOM 936 C C . GLY A 1 122 ? -26.11938 26.56955 -29.89538 1.000 14.43565 122 GLY A C 1
ATOM 937 O O . GLY A 1 122 ? -26.54126 26.08472 -28.82748 1.000 15.00448 122 GLY A O 1
ATOM 938 N N . ARG A 1 123 ? -24.94771 26.20342 -30.42634 1.000 12.68900 123 ARG A N 1
ATOM 939 C CA . ARG A 1 123 ? -24.11831 25.18511 -29.82717 1.000 12.35977 123 ARG A CA 1
ATOM 940 C C . ARG A 1 123 ? -23.38194 25.66711 -28.57054 1.000 13.37016 123 ARG A C 1
ATOM 941 O O . ARG A 1 123 ? -22.87337 26.78357 -28.53961 1.000 14.07653 123 ARG A O 1
ATOM 949 N N . ARG A 1 124 ? -23.41762 24.83811 -27.53268 1.000 12.77324 124 ARG A N 1
ATOM 950 C CA . ARG A 1 124 ? -22.72073 25.09749 -26.28408 1.000 13.24238 124 ARG A CA 1
ATOM 951 C C . ARG A 1 124 ? -21.95145 23.84960 -25.92980 1.000 15.60703 124 ARG A C 1
ATOM 952 O O . ARG A 1 124 ? -22.43480 22.72432 -26.14962 1.000 17.52063 124 ARG A O 1
ATOM 960 N N . VAL A 1 125 ? -20.71565 24.06006 -25.45130 1.000 13.66348 125 VAL A N 1
ATOM 961 C CA . VAL A 1 125 ? -19.78123 22.95295 -25.30399 1.000 14.93036 125 VAL A CA 1
ATOM 962 C C . VAL A 1 125 ? -19.22963 22.85035 -23.89956 1.000 14.47401 125 VAL A C 1
ATOM 963 O O . VAL A 1 125 ? -19.08081 23.84388 -23.18682 1.000 14.37103 125 VAL A O 1
ATOM 967 N N . HIS A 1 126 ? -18.94009 21.61707 -23.52333 1.000 16.93679 126 HIS A N 1
ATOM 968 C CA . HIS A 1 12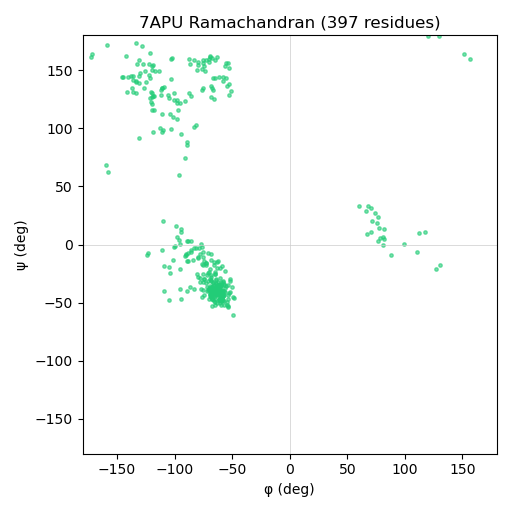6 ? -18.14302 21.33906 -22.34043 1.000 16.00650 126 HIS A CA 1
ATOM 969 C C . HIS A 1 126 ? -16.73850 20.96783 -22.83015 1.000 19.13043 126 HIS A C 1
ATOM 970 O O . HIS A 1 126 ? -16.49973 19.82167 -23.21187 1.000 22.04881 126 HIS A O 1
ATOM 977 N N . ALA A 1 127 ? -15.83346 21.95337 -22.78211 1.000 24.51345 127 ALA A N 1
ATOM 978 C CA . ALA A 1 127 ? -14.51651 21.80682 -23.39748 1.000 29.66946 127 ALA A CA 1
ATOM 979 C C . ALA A 1 127 ? -13.68820 20.67571 -22.81978 1.000 36.00926 127 ALA A C 1
ATOM 980 O O . ALA A 1 127 ? -12.96872 20.03315 -23.60099 1.000 34.93034 127 ALA A O 1
ATOM 982 N N . PRO A 1 128 ? -13.71153 20.38537 -21.51065 1.000 28.71204 128 PRO A N 1
ATOM 983 C CA . PRO A 1 128 ? -12.89050 19.27228 -21.00869 1.000 28.76038 128 PRO A CA 1
ATOM 984 C C . PRO A 1 128 ? -13.24825 17.91738 -21.59461 1.000 25.43026 128 PRO A C 1
ATOM 985 O O . PRO A 1 128 ? -12.35688 17.08279 -21.79279 1.000 38.72145 128 PRO A O 1
ATOM 989 N N . SER A 1 129 ? -14.51514 17.65525 -21.86252 1.000 26.05980 129 SER A N 1
ATOM 990 C CA . SER A 1 129 ? -15.01882 16.38020 -22.34112 1.000 21.88111 129 SER A CA 1
ATOM 991 C C . SER A 1 129 ? -15.35709 16.36587 -23.83196 1.000 35.15341 129 SER A C 1
ATOM 992 O O . SER A 1 129 ? -15.41931 15.28673 -24.42945 1.000 28.76269 129 SER A O 1
ATOM 995 N N . GLY A 1 130 ? -15.65427 17.51497 -24.43174 1.000 28.59879 130 GLY A N 1
ATOM 996 C CA . GLY A 1 130 ? -16.18633 17.53915 -25.77739 1.000 27.79753 130 GLY A CA 1
ATOM 997 C C . GLY A 1 130 ? -17.69507 17.43137 -25.90807 1.000 28.76135 130 GLY A C 1
ATOM 998 O O . GLY A 1 130 ? -18.20208 17.62768 -27.02487 1.000 28.30291 130 GLY A O 1
ATOM 999 N N . ARG A 1 131 ? -18.43983 17.14230 -24.81844 1.000 22.23138 131 ARG A N 1
ATOM 1000 C CA . ARG A 1 131 ? -19.89727 17.08897 -24.87852 1.000 19.91374 131 ARG A CA 1
ATOM 1001 C C . ARG A 1 131 ? -20.45623 18.40057 -25.41760 1.000 12.95726 131 ARG A C 1
ATOM 1002 O O . ARG A 1 131 ? -19.90952 19.47770 -25.14603 1.000 16.13378 131 ARG A O 1
ATOM 1010 N N . VAL A 1 132 ? -21.50469 18.27999 -26.19388 1.000 16.59635 132 VAL A N 1
ATOM 1011 C CA . VAL A 1 132 ? -22.09823 19.40533 -26.87438 1.000 16.88713 132 VAL A CA 1
ATOM 1012 C C . VAL A 1 132 ? -23.60210 19.40416 -26.60611 1.000 14.41839 132 VAL A C 1
ATOM 1013 O O . VAL A 1 132 ? -24.25377 18.35392 -26.48983 1.000 15.78527 132 VAL A O 1
ATOM 1017 N N . TYR A 1 133 ? -24.16118 20.60351 -26.55861 1.000 15.28912 133 TYR A N 1
ATOM 1018 C CA . TYR A 1 133 ? -25.57793 20.83722 -26.38695 1.000 13.95272 133 TYR A CA 1
ATOM 1019 C C . TYR A 1 133 ? -26.06369 21.88165 -27.38394 1.000 14.60863 133 TYR A C 1
ATOM 1020 O O . TYR A 1 133 ? -25.25828 22.55619 -28.05138 1.000 13.63168 133 TYR A O 1
ATOM 1029 N N . HIS A 1 134 ? -27.37984 22.10960 -27.43868 1.000 13.86108 134 HIS A N 1
ATOM 1030 C CA . HIS A 1 134 ? -27.96583 23.20061 -28.22750 1.000 14.10747 134 HIS A CA 1
ATOM 1031 C C . HIS A 1 134 ? -29.05219 23.90143 -27.41330 1.000 14.49218 134 HIS A C 1
ATOM 1032 O O . HIS A 1 134 ? -29.94899 23.22349 -26.87998 1.000 16.76446 134 HIS A O 1
ATOM 1039 N N . VAL A 1 135 ? -28.99755 25.23544 -27.36494 1.000 14.61058 135 VAL A N 1
ATOM 1040 C CA . VAL A 1 135 ? -29.88974 25.92811 -26.42786 1.000 17.07607 135 VAL A CA 1
ATOM 1041 C C . VAL A 1 135 ? -31.36166 25.75304 -26.76602 1.000 20.70192 135 VAL A C 1
ATOM 1042 O O . VAL A 1 135 ? -32.20068 25.90133 -25.85946 1.000 22.81288 135 VAL A O 1
ATOM 1046 N N . LYS A 1 136 ? -31.72322 25.45600 -28.01709 1.000 20.86436 136 LYS A N 1
ATOM 1047 C CA . LYS A 1 136 ? -33.11829 25.18308 -28.38047 1.000 19.54570 136 LYS A CA 1
ATOM 1048 C C . LYS A 1 136 ? -33.37420 23.72661 -28.71363 1.000 21.32366 136 LYS A C 1
ATOM 1049 O O . LYS A 1 136 ? -34.41480 23.17612 -28.33042 1.000 20.70677 136 LYS A O 1
ATOM 1055 N N . PHE A 1 137 ? -32.45832 23.05969 -29.41428 1.000 16.29873 137 PHE A N 1
ATOM 1056 C CA . PHE A 1 137 ? -32.75931 21.75328 -29.97355 1.000 15.53942 137 PHE A CA 1
ATOM 1057 C C . PHE A 1 137 ? -32.31023 20.58100 -29.09942 1.000 16.21348 137 PHE A C 1
ATOM 1058 O O . PHE A 1 137 ? -32.80192 19.47528 -29.29578 1.000 19.64687 137 PHE A O 1
ATOM 1066 N N . ASN A 1 138 ? -31.36037 20.75914 -28.16783 1.000 15.80248 138 ASN A N 1
ATOM 1067 C CA . ASN A 1 138 ? -30.82229 19.68483 -27.35473 1.000 14.25162 138 ASN A CA 1
ATOM 1068 C C . ASN A 1 138 ? -30.20902 20.29724 -26.08544 1.000 16.31014 138 ASN A C 1
ATOM 1069 O O . ASN A 1 138 ? -28.98855 20.23798 -25.88129 1.000 16.36840 138 ASN A O 1
ATOM 1074 N N . PRO A 1 139 ? -31.01627 20.95485 -25.23592 1.000 17.83799 139 PRO A N 1
ATOM 1075 C CA . PRO A 1 139 ? -30.44495 21.76338 -24.13590 1.000 16.98517 139 PRO A CA 1
ATOM 1076 C C . PRO A 1 139 ? -29.94352 20.86938 -23.02275 1.000 18.15580 139 PRO A C 1
ATOM 1077 O O . PRO A 1 139 ? -30.40166 19.73879 -22.85915 1.000 18.33547 139 PRO A O 1
ATOM 1081 N N . PRO A 1 140 ? -28.99598 21.36699 -22.22848 1.000 17.03837 140 PRO A N 1
ATOM 1082 C CA . PRO A 1 140 ? -28.61542 20.68422 -20.98153 1.000 17.96661 140 PRO A CA 1
ATOM 1083 C C . PRO A 1 140 ? -29.79777 20.64370 -20.01496 1.000 19.08521 140 PRO A C 1
ATOM 1084 O O . PRO A 1 140 ? -30.74838 21.42436 -20.12236 1.000 21.28382 140 PRO A O 1
ATOM 1088 N N . LYS A 1 141 ? -29.69396 19.72269 -19.04588 1.000 19.64939 141 LYS A N 1
ATOM 1089 C CA . LYS A 1 141 ? -30.73018 19.60739 -18.00745 1.000 21.70756 141 LYS A CA 1
ATOM 1090 C C . LYS A 1 141 ? -30.91323 20.91811 -17.24122 1.000 21.57333 141 LYS A C 1
ATOM 1091 O O . LYS A 1 141 ? -32.04994 21.35623 -16.98774 1.000 25.37824 141 LYS A O 1
ATOM 1097 N N . VAL A 1 142 ? -29.79614 21.58584 -16.89867 1.000 19.92857 142 VAL A N 1
ATOM 1098 C CA . VAL A 1 142 ? -29.75828 22.89071 -16.26450 1.000 22.17165 142 VAL A CA 1
ATOM 1099 C C . VAL A 1 142 ? -29.01671 23.85282 -17.18732 1.000 19.68281 142 VAL A C 1
ATOM 1100 O O . VAL A 1 142 ? -27.88079 23.56520 -17.63371 1.000 18.09636 142 VAL A O 1
ATOM 1104 N N . GLU A 1 143 ? -29.65697 24.98199 -17.49862 1.000 22.65595 143 GLU A N 1
ATOM 1105 C CA . GLU A 1 143 ? -29.12753 25.92452 -18.46598 1.000 24.15791 143 GLU A CA 1
ATOM 1106 C C . GLU A 1 143 ? -27.68143 26.29476 -18.15518 1.000 22.71429 143 GLU A C 1
ATOM 1107 O O . GLU A 1 143 ? -27.32162 26.56270 -16.99619 1.000 20.84471 143 GLU A O 1
ATOM 1113 N N . GLY A 1 144 ? -26.83729 26.24687 -19.18684 1.000 19.99273 144 GLY A N 1
ATOM 1114 C CA . GLY A 1 144 ? -25.43910 26.60890 -19.11464 1.000 18.75295 144 GLY A CA 1
ATOM 1115 C C . GLY A 1 144 ? -24.54100 25.66787 -18.35191 1.000 15.03268 144 GLY A C 1
ATOM 1116 O O . GLY A 1 144 ? -23.39661 26.02729 -18.13938 1.000 17.00255 144 GLY A O 1
ATOM 1117 N N . LYS A 1 145 ? -25.02473 24.48611 -17.99303 1.000 15.47999 145 LYS A N 1
ATOM 1118 C CA . LYS A 1 145 ? -24.23847 23.55998 -17.19188 1.000 13.06119 145 LYS A CA 1
ATOM 1119 C C . LYS A 1 145 ? -24.13677 22.21178 -17.88358 1.000 16.48820 145 LYS A C 1
ATOM 1120 O O . LYS A 1 145 ? -25.12963 21.69116 -18.37546 1.000 16.89046 145 LYS A O 1
ATOM 1126 N N . ASP A 1 146 ? -22.96071 21.61320 -17.82049 1.000 14.84893 146 ASP A N 1
ATOM 1127 C CA . ASP A 1 146 ? -22.75451 20.27218 -18.34548 1.000 17.45109 146 ASP A CA 1
ATOM 1128 C C . ASP A 1 146 ? -23.55344 19.27987 -17.49230 1.000 17.61531 146 ASP A C 1
ATOM 1129 O O . ASP A 1 146 ? -23.49602 19.34352 -16.24779 1.000 17.11241 146 ASP A O 1
ATOM 1134 N N . ASP A 1 147 ? -24.30334 18.37182 -18.13366 1.000 18.59408 147 ASP A N 1
ATOM 1135 C CA . ASP A 1 147 ? -25.11525 17.40609 -17.39176 1.000 20.54191 147 ASP A CA 1
ATOM 1136 C C . ASP A 1 147 ? -24.24747 16.49705 -16.52968 1.000 19.14468 147 ASP A C 1
ATOM 1137 O O . ASP A 1 147 ? -24.67927 16.12127 -15.42518 1.000 26.96924 147 ASP A O 1
ATOM 1142 N N . VAL A 1 148 ? -23.03169 16.18179 -16.94590 1.000 19.01870 148 VAL A N 1
ATOM 1143 C CA . VAL A 1 148 ? -22.23484 15.13496 -16.32652 1.000 22.30133 148 VAL A CA 1
ATOM 1144 C C . VAL A 1 148 ? -21.38592 15.65180 -15.17483 1.000 20.94504 148 VAL A C 1
ATOM 1145 O O . VAL A 1 148 ? -21.23793 14.96114 -14.14645 1.000 23.13370 148 VAL A O 1
ATOM 1149 N N . THR A 1 149 ? -20.81169 16.83183 -15.32495 1.000 17.55334 149 THR A N 1
ATOM 1150 C CA . THR A 1 149 ? -19.93666 17.43521 -14.33257 1.000 19.36665 149 THR A CA 1
ATOM 1151 C C . THR A 1 149 ? -20.55485 18.62958 -13.62270 1.000 21.82062 149 THR A C 1
ATOM 1152 O O . THR A 1 149 ? -20.04499 19.03378 -12.57059 1.000 19.98590 149 THR A O 1
ATOM 1156 N N . GLY A 1 150 ? -21.58767 19.23426 -14.18018 1.000 16.49726 150 GLY A N 1
ATOM 1157 C CA . GLY A 1 150 ? -22.13282 20.47806 -13.64001 1.000 16.06234 150 GLY A CA 1
ATOM 1158 C C . GLY A 1 150 ? -21.32553 21.72573 -13.93966 1.000 16.59435 150 GLY A C 1
ATOM 1159 O O . GLY A 1 150 ? -21.70623 22.80864 -13.50143 1.000 17.19526 150 GLY A O 1
ATOM 1160 N N . GLU A 1 151 ? -20.23656 21.61241 -14.70790 1.000 16.59030 151 GLU A N 1
ATOM 1161 C CA . GLU A 1 151 ? -19.40282 22.76259 -15.03396 1.000 18.17624 151 GLU A CA 1
ATOM 1162 C C . GLU A 1 151 ? -20.06357 23.66188 -16.07438 1.000 16.27840 151 GLU A C 1
ATOM 1163 O O . GLU A 1 151 ? -20.90519 23.23134 -16.86560 1.000 14.89702 151 GLU A O 1
ATOM 1169 N N . GLU A 1 152 ? -19.69716 24.93721 -16.04869 1.000 18.18569 152 GLU A N 1
ATOM 1170 C CA . GLU A 1 152 ? -20.29398 25.93898 -16.93224 1.000 19.33630 152 GLU A CA 1
ATOM 1171 C C . GLU A 1 152 ? -19.90056 25.68835 -18.38968 1.000 22.33396 152 GLU A C 1
ATOM 1172 O O . GLU A 1 152 ? -18.71999 25.58701 -18.73037 1.000 23.43783 152 GLU A O 1
ATOM 1178 N N . LEU A 1 153 ? -20.89757 25.61434 -19.26961 1.000 15.98772 153 LEU A N 1
ATOM 1179 C CA . LEU A 1 153 ? -20.68596 25.45612 -20.72401 1.000 14.51059 153 LEU A CA 1
ATOM 1180 C C . LEU A 1 153 ? -20.15548 26.76113 -21.31037 1.000 15.50487 153 LEU A C 1
ATOM 1181 O O . LEU A 1 153 ? -20.36107 27.85009 -20.76252 1.000 19.31224 153 LEU A O 1
ATOM 1186 N N . THR A 1 154 ? -19.50962 26.64711 -22.47631 1.000 14.98674 154 THR A N 1
ATOM 1187 C CA . THR A 1 154 ? -18.98260 27.79321 -23.19431 1.000 16.46561 154 THR A CA 1
ATOM 1188 C C . THR A 1 154 ? -19.46839 27.76473 -24.63439 1.000 15.27449 154 THR A C 1
ATOM 1189 O O . THR A 1 154 ? -20.00504 26.76954 -25.12489 1.000 14.85596 154 THR A O 1
ATOM 1193 N N . THR A 1 155 ? -19.19707 28.87178 -25.32762 1.000 16.03328 155 THR A N 1
ATOM 1194 C CA . THR A 1 155 ? -19.52136 29.04675 -26.74579 1.000 15.31305 155 THR A CA 1
ATOM 1195 C C . THR A 1 155 ? -18.20229 29.09582 -27.51310 1.000 18.02636 155 THR A C 1
ATOM 1196 O O . THR A 1 155 ? -17.32008 29.88853 -27.17717 1.000 18.81724 155 THR A O 1
ATOM 1200 N N . ARG A 1 156 ? -18.07712 28.28554 -28.55454 1.000 15.68384 156 ARG A N 1
ATOM 1201 C CA . ARG A 1 156 ? -16.87461 28.30018 -29.38655 1.000 14.85528 156 ARG A CA 1
ATOM 1202 C C . ARG A 1 156 ? -16.72825 29.63042 -30.10735 1.000 16.41653 156 ARG A C 1
ATOM 1203 O O . ARG A 1 156 ? -17.68626 30.19691 -30.62597 1.000 18.38828 156 ARG A O 1
ATOM 1211 N N . LYS A 1 157 ? -15.47689 30.06166 -30.22649 1.000 21.20793 157 LYS A N 1
ATOM 1212 C CA . LYS A 1 157 ? -15.19242 31.32977 -30.86831 1.000 21.81627 157 LYS A CA 1
ATOM 1213 C C . LYS A 1 157 ? -15.45354 31.29702 -32.36916 1.000 16.79512 157 LYS A C 1
ATOM 1214 O O . LYS A 1 157 ? -15.72641 32.34015 -32.96893 1.000 22.45320 157 LYS A O 1
ATOM 1220 N N . ASP A 1 158 ? -15.42433 30.12370 -32.99010 1.000 14.62803 158 ASP A N 1
ATOM 1221 C CA . ASP A 1 158 ? -15.65173 29.96864 -34.41639 1.000 16.00763 158 ASP A CA 1
ATOM 1222 C C . ASP A 1 158 ? -17.09503 29.63673 -34.80575 1.000 15.17542 158 ASP A C 1
ATOM 1223 O O . ASP A 1 158 ? -17.33088 29.35403 -35.96031 1.000 16.82240 158 ASP A O 1
ATOM 1228 N N . ASP A 1 159 ? -18.07189 29.77253 -33.89480 1.000 16.60643 159 ASP A N 1
ATOM 1229 C CA . ASP A 1 159 ? -19.45074 29.36031 -34.15220 1.000 15.03695 159 ASP A CA 1
ATOM 1230 C C . ASP A 1 159 ? -20.39279 30.52379 -34.55657 1.000 17.67181 159 ASP A C 1
ATOM 1231 O O . ASP A 1 159 ? -21.62624 30.34260 -34.58451 1.000 18.92086 159 ASP A O 1
ATOM 1236 N N . GLN A 1 160 ? -19.87366 31.68053 -34.94345 1.000 16.82950 160 GLN A N 1
ATOM 1237 C CA . GLN A 1 160 ? -20.78864 32.70617 -35.43773 1.000 17.26647 160 GLN A CA 1
ATOM 1238 C C . GLN A 1 160 ? -21.14655 32.39213 -36.88801 1.000 14.90350 160 GLN A C 1
ATOM 1239 O O . GLN A 1 160 ? -20.39618 31.70370 -37.61200 1.000 15.55705 160 GLN A O 1
ATOM 1245 N N . GLU A 1 161 ? -22.29056 32.91591 -37.32281 1.000 14.64034 161 GLU A N 1
ATOM 1246 C CA . GLU A 1 161 ? -22.88423 32.62450 -38.63317 1.000 13.86391 161 GLU A CA 1
ATOM 1247 C C . GLU A 1 161 ? -21.89266 32.77254 -39.79203 1.000 14.52796 161 GLU A C 1
ATOM 1248 O O . GLU A 1 161 ? -21.77916 31.89039 -40.64852 1.000 15.52936 161 GLU A O 1
ATOM 1254 N N A GLU A 1 162 ? -21.16380 33.88975 -39.82744 0.650 15.96025 162 GLU A N 1
ATOM 1255 N N B GLU A 1 162 ? -21.18182 33.90351 -39.87148 0.350 16.03833 162 GLU A N 1
ATOM 1256 C CA A GLU A 1 162 ? -20.29250 34.12261 -40.97256 0.650 15.96486 162 GLU A CA 1
ATOM 1257 C CA B GLU A 1 162 ? -20.29925 34.07879 -41.02840 0.350 16.03526 162 GLU A CA 1
ATOM 1258 C C A GLU A 1 162 ? -19.15624 33.11479 -41.01953 0.650 16.19189 162 GLU A C 1
ATOM 1259 C C B GLU A 1 162 ? -19.16757 33.06309 -41.03263 0.350 16.28602 162 GLU A C 1
ATOM 1260 O O A GLU A 1 162 ? -18.76512 32.66564 -42.11342 0.650 17.31977 162 GLU A O 1
ATOM 1261 O O B GLU A 1 162 ? -18.76384 32.58498 -42.10359 0.350 17.28732 162 GLU A O 1
ATOM 1272 N N . THR A 1 163 ? -18.63908 32.72589 -39.86227 1.000 15.07866 163 THR A N 1
ATOM 1273 C CA . THR A 1 163 ? -17.57419 31.72619 -39.79170 1.000 15.59803 163 THR A CA 1
ATOM 1274 C C . THR A 1 163 ? -18.11745 30.36755 -40.18024 1.000 14.98310 163 THR A C 1
ATOM 1275 O O . THR A 1 163 ? -17.45111 29.63261 -40.92923 1.000 16.10801 163 THR A O 1
ATOM 1279 N N . VAL A 1 164 ? -19.36428 30.05428 -39.77252 1.000 14.64687 164 VAL A N 1
ATOM 1280 C CA . VAL A 1 164 ? -20.02297 28.80052 -40.18571 1.000 15.43630 164 VAL A CA 1
ATOM 1281 C C . VAL A 1 164 ? -20.13674 28.73791 -41.70232 1.000 14.95635 164 VAL A C 1
ATOM 1282 O O . VAL A 1 164 ? -19.86217 27.69447 -42.31861 1.000 15.78300 164 VAL A O 1
ATOM 1286 N N . ARG A 1 165 ? -20.57880 29.83949 -42.32835 1.000 16.04574 165 ARG A N 1
ATOM 1287 C CA . ARG A 1 165 ? -20.68636 29.83523 -43.78126 1.000 16.59713 165 ARG A CA 1
ATOM 1288 C C . ARG A 1 165 ? -19.35696 29.52669 -44.44553 1.000 17.69012 165 ARG A C 1
ATOM 1289 O O . ARG A 1 165 ? -19.31488 28.78091 -45.44154 1.000 18.10763 165 ARG A O 1
ATOM 1297 N N . LYS A 1 166 ? -18.27057 30.07945 -43.90860 1.000 16.85108 166 LYS A N 1
ATOM 1298 C CA . LYS A 1 166 ? -16.95343 29.81267 -44.47575 1.000 17.73786 166 LYS A CA 1
ATOM 1299 C C . LYS A 1 166 ? -16.56097 28.35036 -44.27781 1.000 17.75681 166 LYS A C 1
ATOM 1300 O O . LYS A 1 166 ? -16.02029 27.71175 -45.19255 1.000 18.50714 166 LYS A O 1
ATOM 1306 N N A ARG A 1 167 ? -16.88582 27.78802 -43.13685 0.510 15.23891 167 ARG A N 1
ATOM 1307 N N B ARG A 1 167 ? -16.80023 27.80714 -43.08517 0.490 15.31856 167 ARG A N 1
ATOM 1308 C CA A ARG A 1 167 ? -16.53569 26.39772 -42.87264 0.510 14.06839 167 ARG A CA 1
ATOM 1309 C CA B ARG A 1 167 ? -16.53126 26.38872 -42.82091 0.490 14.06926 167 ARG A CA 1
ATOM 1310 C C A ARG A 1 167 ? -17.34078 25.44512 -43.72718 0.510 14.94049 167 ARG A C 1
ATOM 1311 C C B ARG A 1 167 ? -17.30351 25.48915 -43.78990 0.490 14.96434 167 ARG A C 1
ATOM 1312 O O A ARG A 1 167 ? -16.86090 24.34643 -44.05904 0.510 13.24600 167 ARG A O 1
ATOM 1313 O O B ARG A 1 167 ? -16.76330 24.48914 -44.29827 0.490 12.56287 167 ARG A O 1
ATOM 1328 N N . LEU A 1 168 ? -18.56344 25.83661 -44.08456 1.000 15.16579 168 LEU A N 1
ATOM 1329 C CA . LEU A 1 168 ? -19.36083 24.97958 -44.94110 1.000 15.71668 168 LEU A CA 1
ATOM 1330 C C . LEU A 1 168 ? -18.80431 24.98188 -46.36441 1.000 16.66619 168 LEU A C 1
ATOM 1331 O O . LEU A 1 168 ? -18.72722 23.92569 -47.00971 1.000 15.80866 168 LEU A O 1
ATOM 1336 N N . VAL A 1 169 ? -18.33095 26.14343 -46.84624 1.000 18.33766 169 VAL A N 1
ATOM 1337 C CA . VAL A 1 169 ? -17.70465 26.19869 -48.16496 1.000 20.27373 169 VAL A CA 1
ATOM 1338 C C . VAL A 1 169 ? -16.47111 25.31142 -48.18403 1.000 17.19444 169 VAL A C 1
ATOM 1339 O O . VAL A 1 169 ? -16.26860 24.51018 -49.11788 1.000 18.04269 169 VAL A O 1
ATOM 1343 N N . GLU A 1 170 ? -15.62882 25.43917 -47.16070 1.000 16.63318 170 GLU A N 1
ATOM 1344 C CA . GLU A 1 170 ? -14.41829 24.62926 -47.06549 1.000 16.50177 170 GLU A CA 1
ATOM 1345 C C . GLU A 1 170 ? -14.77786 23.14700 -47.05569 1.000 13.34537 170 GLU A C 1
ATOM 1346 O O . GLU A 1 170 ? -14.08750 22.30247 -47.66371 1.000 13.88483 170 GLU A O 1
ATOM 1352 N N . TYR A 1 171 ? -15.81128 22.79702 -46.28540 1.000 13.43787 171 TYR A N 1
ATOM 1353 C CA . TYR A 1 171 ? -16.24936 21.40770 -46.21503 1.000 12.78465 171 TYR A CA 1
ATOM 1354 C C . TYR A 1 171 ? -16.60448 20.88156 -47.59958 1.000 13.20423 171 TYR A C 1
ATOM 1355 O O . TYR A 1 171 ? -16.18108 19.77991 -47.99716 1.000 11.99311 171 TYR A O 1
ATOM 1364 N N . HIS A 1 172 ? -17.40752 21.64575 -48.33851 1.000 13.79509 172 HIS A N 1
ATOM 1365 C CA . HIS A 1 172 ? -17.84712 21.16174 -49.64602 1.000 14.95625 172 HIS A CA 1
ATOM 1366 C C . HIS A 1 172 ? -16.68010 20.99376 -50.62012 1.000 15.15433 172 HIS A C 1
ATOM 1367 O O . HIS A 1 172 ? -16.67678 20.03876 -51.40969 1.000 17.50046 172 HIS A O 1
ATOM 1374 N N . GLN A 1 173 ? -15.66410 21.85263 -50.52422 1.000 15.25298 173 GLN A N 1
ATOM 1375 C CA . GLN A 1 173 ? -14.54021 21.78231 -51.44908 1.000 16.04863 173 GLN A CA 1
ATOM 1376 C C . GLN A 1 173 ? -13.53054 20.71372 -51.05614 1.000 18.32808 173 GLN A C 1
ATOM 1377 O O . GLN A 1 173 ? -12.99839 20.00852 -51.92906 1.000 19.74089 173 GLN A O 1
ATOM 1383 N N A MET A 1 174 ? -13.27159 20.53590 -49.76128 0.580 14.32447 174 MET A N 1
ATOM 1384 N N B MET A 1 174 ? -13.19491 20.62265 -49.75789 0.420 14.42662 174 MET A N 1
ATOM 1385 C CA A MET A 1 174 ? -12.12076 19.76383 -49.34676 0.580 14.08990 174 MET A CA 1
ATOM 1386 C CA B MET A 1 174 ? -12.08476 19.82924 -49.23368 0.420 13.85228 174 MET A CA 1
ATOM 1387 C C A MET A 1 174 ? -12.46379 18.47363 -48.64395 0.580 13.00956 174 MET A C 1
ATOM 1388 C C B MET A 1 174 ? -12.51535 18.45811 -48.72044 0.420 12.95904 174 MET A C 1
ATOM 1389 O O A MET A 1 174 ? -11.61498 17.57253 -48.58238 0.580 13.72519 174 MET A O 1
ATOM 1390 O O B MET A 1 174 ? -11.82412 17.45387 -48.91636 0.420 14.45923 174 MET A O 1
ATOM 1399 N N . THR A 1 175 ? -13.64970 18.39700 -48.04596 1.000 12.86650 175 THR A N 1
ATOM 1400 C CA . THR A 1 175 ? -13.99313 17.28914 -47.18079 1.000 12.37284 175 THR A CA 1
ATOM 1401 C C . THR A 1 175 ? -15.08054 16.38599 -47.75927 1.000 10.86867 175 THR A C 1
ATOM 1402 O O . THR A 1 175 ? -15.00763 15.16572 -47.62989 1.000 11.85168 175 THR A O 1
ATOM 1406 N N . ALA A 1 176 ? -16.08274 16.97368 -48.45493 1.000 11.06089 176 ALA A N 1
ATOM 1407 C CA . ALA A 1 176 ? -17.08539 16.15087 -49.10895 1.000 12.41507 176 ALA A CA 1
ATOM 1408 C C . ALA 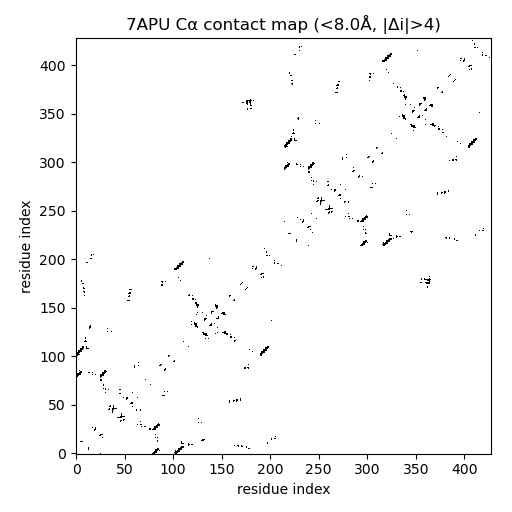A 1 176 ? -16.50418 15.05430 -50.02135 1.000 10.26194 176 ALA A C 1
ATOM 1409 O O . ALA A 1 176 ? -17.12109 13.99517 -50.11238 1.000 12.57156 176 ALA A O 1
ATOM 1411 N N . PRO A 1 177 ? -15.32585 15.23534 -50.64665 1.000 11.89789 177 PRO A N 1
ATOM 1412 C CA . PRO A 1 177 ? -14.80711 14.14208 -51.46658 1.000 12.15655 177 PRO A CA 1
ATOM 1413 C C . PRO A 1 177 ? -14.51677 12.87054 -50.68646 1.000 12.03684 177 PRO A C 1
ATOM 1414 O O . PRO A 1 177 ? -14.34259 11.79088 -51.28925 1.000 12.99308 177 PRO A O 1
ATOM 1418 N N . LEU A 1 178 ? -14.47683 12.93881 -49.35447 1.000 11.35870 178 LEU A N 1
ATOM 1419 C CA . LEU A 1 178 ? -14.27990 11.71439 -48.58697 1.000 11.39292 178 LEU A CA 1
ATOM 1420 C C . LEU A 1 178 ? -15.47726 10.77924 -48.63877 1.000 11.00390 178 LEU A C 1
ATOM 1421 O O . LEU A 1 178 ? -15.33326 9.58079 -48.33724 1.000 11.23306 178 LEU A O 1
ATOM 1426 N N . ILE A 1 179 ? -16.67155 11.28038 -48.96780 1.000 11.11872 179 ILE A N 1
ATOM 1427 C CA . ILE A 1 179 ? -17.80523 10.37296 -49.14742 1.000 13.23663 179 ILE A CA 1
ATOM 1428 C C . ILE A 1 179 ? -17.48865 9.37105 -50.25273 1.000 11.84787 179 ILE A C 1
ATOM 1429 O O . ILE A 1 179 ? -17.57931 8.14999 -50.05870 1.000 12.50279 179 ILE A O 1
ATOM 1434 N N . GLY A 1 180 ? -17.08218 9.86068 -51.40317 1.000 11.94425 180 GLY A N 1
ATOM 1435 C CA . GLY A 1 180 ? -16.72101 8.93920 -52.48963 1.000 12.27480 180 GLY A CA 1
ATOM 1436 C C . GLY A 1 180 ? -15.52018 8.08898 -52.11648 1.000 12.02003 180 GLY A C 1
ATOM 1437 O O . GLY A 1 180 ? -15.44127 6.92177 -52.48388 1.000 12.13409 180 GLY A O 1
ATOM 1438 N N . TYR A 1 181 ? -14.53312 8.69569 -51.43159 1.000 11.09549 181 TYR A N 1
ATOM 1439 C CA . TYR A 1 181 ? -13.33264 7.96244 -51.01641 1.000 11.14593 181 TYR A CA 1
ATOM 1440 C C . TYR A 1 181 ? -13.69553 6.72122 -50.22701 1.000 10.66604 181 TYR A C 1
ATOM 1441 O O . TYR A 1 181 ? -13.23633 5.60469 -50.55913 1.000 12.47626 181 TYR A O 1
ATOM 1450 N N . TYR A 1 182 ? -14.52847 6.89366 -49.19808 1.000 10.67199 182 TYR A N 1
ATOM 1451 C CA . TYR A 1 182 ? -14.84745 5.74744 -48.37277 1.000 11.81936 182 TYR A CA 1
ATOM 1452 C C . TYR A 1 182 ? -15.91388 4.85014 -48.98184 1.000 12.71961 182 TYR A C 1
ATOM 1453 O O . TYR A 1 182 ? -15.95636 3.65220 -48.64300 1.000 13.38042 182 TYR A O 1
ATOM 1462 N N . SER A 1 183 ? -16.78348 5.39578 -49.84979 1.000 11.54262 183 SER A N 1
ATOM 1463 C CA . SER A 1 183 ? -17.72080 4.53249 -50.56605 1.000 13.02064 183 SER A CA 1
ATOM 1464 C C . SER A 1 183 ? -16.94313 3.58552 -51.45653 1.000 13.33154 183 SER A C 1
ATOM 1465 O O . SER A 1 183 ? -17.24345 2.37935 -51.50603 1.000 13.62509 183 SER A O 1
ATOM 1468 N N . LYS A 1 184 ? -15.87061 4.08109 -52.07311 1.000 13.59428 184 LYS A N 1
ATOM 1469 C CA . LYS A 1 184 ? -15.04394 3.20152 -52.88295 1.000 16.45836 184 LYS A CA 1
ATOM 1470 C C . LYS A 1 184 ? -14.35807 2.15387 -52.01095 1.000 16.22517 184 LYS A C 1
ATOM 1471 O O . LYS A 1 184 ? -14.28704 0.97394 -52.37339 1.000 16.92192 184 LYS A O 1
ATOM 1477 N N . GLU A 1 185 ? -13.84392 2.55721 -50.84872 1.000 13.40184 185 GLU A N 1
ATOM 1478 C CA . GLU A 1 185 ? -13.21559 1.59588 -49.93700 1.000 14.07473 185 GLU A CA 1
ATOM 1479 C C . GLU A 1 185 ? -14.21503 0.51915 -49.52364 1.000 14.16857 185 GLU A C 1
ATOM 1480 O O . GLU A 1 185 ? -13.85296 -0.66819 -49.42457 1.000 15.13116 185 GLU A O 1
ATOM 1486 N N . ALA A 1 186 ? -15.47959 0.90988 -49.27675 1.000 13.08803 186 ALA A N 1
ATOM 1487 C CA . ALA A 1 186 ? -16.47854 -0.05442 -48.86306 1.000 13.94609 186 ALA A CA 1
ATOM 1488 C C . ALA A 1 186 ? -16.77625 -1.03104 -49.98463 1.000 17.85806 186 ALA A C 1
ATOM 1489 O O . ALA A 1 186 ? -17.00127 -2.22215 -49.73214 1.000 16.77055 186 ALA A O 1
ATOM 1491 N N . GLU A 1 187 ? -16.82507 -0.53119 -51.22700 1.000 14.45248 187 GLU A N 1
ATOM 1492 C CA . GLU A 1 187 ? -17.10511 -1.41220 -52.36713 1.000 16.64350 187 GLU A CA 1
ATOM 1493 C C . GLU A 1 187 ? -15.99814 -2.43773 -52.55333 1.000 18.38304 187 GLU A C 1
ATOM 1494 O O . GLU A 1 187 ? -16.24431 -3.52118 -53.10878 1.000 22.33357 187 GLU A O 1
ATOM 1500 N N . ALA A 1 188 ? -14.78409 -2.13489 -52.09683 1.000 18.08915 188 ALA A N 1
ATOM 1501 C CA . ALA A 1 188 ? -13.65796 -3.04946 -52.12157 1.000 20.81143 188 ALA A CA 1
ATOM 1502 C C . ALA A 1 188 ? -13.66276 -4.00698 -50.93850 1.000 18.91900 188 ALA A C 1
ATOM 1503 O O . ALA A 1 188 ? -12.75593 -4.84668 -50.82557 1.000 23.23345 188 ALA A O 1
ATOM 1505 N N . GLY A 1 189 ? -14.61963 -3.86816 -50.02820 1.000 17.61886 189 GLY A N 1
ATOM 1506 C CA . GLY A 1 189 ? -14.67449 -4.70315 -48.85685 1.000 18.73319 189 GLY A CA 1
ATOM 1507 C C . GLY A 1 189 ? -13.77137 -4.28561 -47.72301 1.000 19.30739 189 GLY A C 1
ATOM 1508 O O . GLY A 1 189 ? -13.55049 -5.07454 -46.81019 1.000 19.84219 189 GLY A O 1
ATOM 1509 N N . ASN A 1 190 ? -13.21990 -3.09203 -47.75297 1.000 15.20470 190 ASN A N 1
ATOM 1510 C CA . ASN A 1 190 ? -12.28203 -2.64907 -46.72271 1.000 17.06645 190 ASN A CA 1
ATOM 1511 C C . ASN A 1 190 ? -12.93480 -1.95392 -45.52406 1.000 14.86532 190 ASN A C 1
ATOM 1512 O O . ASN A 1 190 ? -12.21927 -1.61392 -44.57592 1.000 16.09712 190 ASN A O 1
ATOM 1517 N N . THR A 1 191 ? -14.22758 -1.66099 -45.57954 1.000 14.91047 191 THR A N 1
ATOM 1518 C CA . THR A 1 191 ? -15.01662 -1.07841 -44.49677 1.000 14.83954 191 THR A CA 1
ATOM 1519 C C . THR A 1 191 ? -16.47637 -1.23708 -44.88049 1.000 13.92088 191 THR A C 1
ATOM 1520 O O . THR A 1 191 ? -16.80717 -1.53425 -46.03936 1.000 14.17460 191 THR A O 1
ATOM 1524 N N A LYS A 1 192 ? -17.34155 -1.07483 -43.89925 0.530 12.89962 192 LYS A N 1
ATOM 1525 N N B LYS A 1 192 ? -17.34935 -1.03547 -43.91174 0.470 12.94021 192 LYS A N 1
ATOM 1526 C CA A LYS A 1 192 ? -18.74103 -0.80491 -44.18982 0.530 14.91426 192 LYS A CA 1
ATOM 1527 C CA B LYS A 1 192 ? -18.76955 -0.84257 -44.17898 0.470 14.85467 192 LYS A CA 1
ATOM 1528 C C A LYS A 1 192 ? -18.93087 0.70001 -44.32455 0.530 14.54181 192 LYS A C 1
ATOM 1529 C C B LYS A 1 192 ? -19.06154 0.65146 -44.18372 0.470 15.03845 192 LYS A C 1
ATOM 1530 O O A LYS A 1 192 ? -18.18032 1.50513 -43.75561 0.530 13.22741 192 LYS A O 1
ATOM 1531 O O B LYS A 1 192 ? -18.50199 1.40151 -43.38101 0.470 13.69926 192 LYS A O 1
ATOM 1542 N N . TYR A 1 193 ? -19.95412 1.07433 -45.06942 1.000 16.61247 193 TYR A N 1
ATOM 1543 C CA . TYR A 1 193 ? -20.34859 2.47079 -45.21524 1.000 15.69111 193 TYR A CA 1
ATOM 1544 C C . TYR A 1 193 ? -21.85396 2.56727 -44.99368 1.000 16.73184 193 TYR A C 1
ATOM 1545 O O . TYR A 1 193 ? -22.62855 1.76097 -45.54902 1.000 17.84444 193 TYR A O 1
ATOM 1554 N N . ALA A 1 194 ? -22.27931 3.54367 -44.20023 1.000 15.53843 194 ALA A N 1
ATOM 1555 C CA . ALA A 1 194 ? -23.71095 3.76735 -44.04335 1.000 14.21801 194 ALA A CA 1
ATOM 1556 C C . ALA A 1 194 ? -23.98688 5.24592 -43.89450 1.000 16.45962 194 ALA A C 1
ATOM 1557 O O . ALA A 1 194 ? -23.16288 5.98259 -43.33938 1.000 18.52789 194 ALA A O 1
ATOM 1559 N N . LYS A 1 195 ? -25.11568 5.69353 -44.45002 1.000 18.66510 195 LYS A N 1
ATOM 1560 C CA . LYS A 1 195 ? -25.52813 7.08861 -44.36114 1.000 19.78489 195 LYS A CA 1
ATOM 1561 C C . LYS A 1 195 ? -26.75182 7.16181 -43.46703 1.000 17.93712 195 LYS A C 1
ATOM 1562 O O . LYS A 1 195 ? -27.66748 6.34272 -43.61089 1.000 22.34803 195 LYS A O 1
ATOM 1568 N N . VAL A 1 196 ? -26.77588 8.11314 -42.55643 1.000 16.86403 196 VAL A N 1
ATOM 1569 C CA . VAL A 1 196 ? -27.94699 8.27726 -41.69893 1.000 18.81484 196 VAL A CA 1
ATOM 1570 C C . VAL A 1 196 ? -28.53725 9.65862 -41.94220 1.000 17.67606 196 VAL A C 1
ATOM 1571 O O . VAL A 1 196 ? -27.84488 10.60587 -42.31358 1.000 17.45901 196 VAL A O 1
ATOM 1575 N N . ASP A 1 197 ? -29.83903 9.76570 -41.67632 1.000 16.93744 197 ASP A N 1
ATOM 1576 C CA . ASP A 1 197 ? -30.55421 11.03638 -41.74375 1.000 16.82091 197 ASP A CA 1
ATOM 1577 C C . ASP A 1 197 ? -30.30347 11.79659 -40.44395 1.000 15.01741 197 ASP A C 1
ATOM 1578 O O . ASP A 1 197 ? -30.93314 11.56057 -39.39975 1.000 15.95153 197 ASP A O 1
ATOM 1583 N N . GLY A 1 198 ? -29.42841 12.77851 -40.50025 1.000 16.76765 198 GLY A N 1
ATOM 1584 C CA . GLY A 1 198 ? -29.08014 13.54189 -39.32568 1.000 14.13449 198 GLY A CA 1
ATOM 1585 C C . GLY A 1 198 ? -30.09596 14.57762 -38.89766 1.000 14.38230 198 GLY A C 1
ATOM 1586 O O . GLY A 1 198 ? -29.89208 15.29324 -37.92213 1.000 17.03873 198 GLY A O 1
ATOM 1587 N N . THR A 1 199 ? -31.21874 14.67724 -39.63536 1.000 15.83942 199 THR A N 1
ATOM 1588 C CA . THR A 1 199 ? -32.30948 15.58598 -39.23038 1.000 17.86360 199 THR A CA 1
ATOM 1589 C C . THR A 1 199 ? -33.25896 14.98649 -38.19818 1.000 16.94095 199 THR A C 1
ATOM 1590 O O . THR A 1 199 ? -34.01476 15.75184 -37.55703 1.000 18.47341 199 THR A O 1
ATOM 1594 N N . LYS A 1 200 ? -33.19159 13.68869 -37.97701 1.000 14.31235 200 LYS A N 1
ATOM 1595 C CA . LYS A 1 200 ? -34.09581 13.13016 -36.99675 1.000 15.99628 200 LYS A CA 1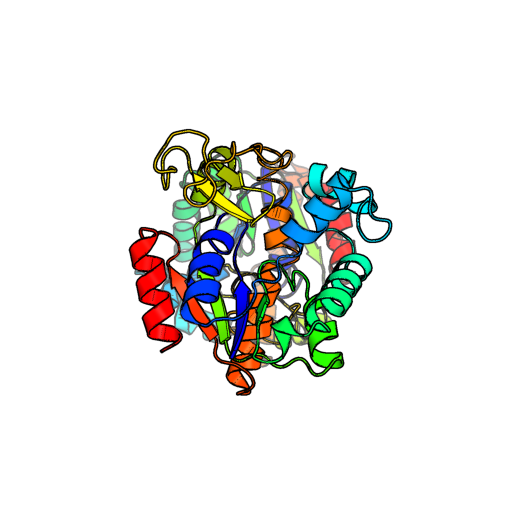
ATOM 1596 C C . LYS A 1 200 ? -33.70034 13.59396 -35.58694 1.000 16.07687 200 LYS A C 1
ATOM 1597 O O . LYS A 1 200 ? -32.55834 14.03239 -35.34577 1.000 15.37477 200 LYS A O 1
ATOM 1603 N N . PRO A 1 201 ? -34.60952 13.50621 -34.61893 1.000 16.84785 201 PRO A N 1
ATOM 1604 C CA . PRO A 1 201 ? -34.23812 13.80469 -33.23207 1.000 17.29528 201 PRO A CA 1
ATOM 1605 C C . PRO A 1 201 ? -33.01869 13.01551 -32.77672 1.000 16.09932 201 PRO A C 1
ATOM 1606 O O . PRO A 1 201 ? -32.74095 11.91753 -33.26529 1.000 15.54071 201 PRO A O 1
ATOM 1610 N N . VAL A 1 202 ? -32.28318 13.59119 -31.82463 1.000 15.27920 202 VAL A N 1
ATOM 1611 C CA . VAL A 1 202 ? -31.04101 13.01119 -31.33185 1.000 13.88006 202 VAL A CA 1
ATOM 1612 C C . VAL A 1 202 ? -31.19722 11.54884 -30.98150 1.000 17.48218 202 VAL A C 1
ATOM 1613 O O . VAL A 1 202 ? -30.35917 10.70964 -31.32379 1.000 16.57564 202 VAL A O 1
ATOM 1617 N N . ALA A 1 203 ? -32.27702 11.21231 -30.28522 1.000 18.58283 203 ALA A N 1
ATOM 1618 C CA . ALA A 1 203 ? -32.40554 9.83925 -29.82785 1.000 15.44595 203 ALA A CA 1
ATOM 1619 C C . ALA A 1 203 ? -32.69915 8.88955 -30.97634 1.000 16.49320 203 ALA A C 1
ATOM 1620 O O . ALA A 1 203 ? -32.36160 7.70772 -30.89734 1.000 17.98567 203 ALA A O 1
ATOM 1622 N N . GLU A 1 204 ? -33.31648 9.38976 -32.04232 1.000 16.29567 204 GLU A N 1
ATOM 1623 C CA . GLU A 1 204 ? -33.60773 8.54725 -33.19082 1.000 18.35170 204 GLU A CA 1
ATOM 1624 C C . GLU A 1 204 ? -32.35099 8.31503 -34.03549 1.000 18.17060 204 GLU A C 1
ATOM 1625 O O . GLU A 1 204 ? -32.13864 7.21158 -34.56539 1.000 17.70221 204 GLU A O 1
ATOM 1631 N N . VAL A 1 205 ? -31.51191 9.35093 -34.18600 1.000 15.90810 205 VAL A N 1
ATOM 1632 C CA . VAL A 1 205 ? -30.22640 9.12574 -34.84227 1.000 16.06339 205 VAL A CA 1
ATOM 1633 C C . VAL A 1 205 ? -29.41619 8.10943 -34.06319 1.000 15.26130 205 VAL A C 1
ATOM 1634 O O . VAL A 1 205 ? -28.79687 7.20079 -34.64885 1.000 15.22103 205 VAL A O 1
ATOM 1638 N N . ARG A 1 206 ? -29.42034 8.22878 -32.73364 1.000 14.23785 206 ARG A N 1
ATOM 1639 C CA . ARG A 1 206 ? -28.69836 7.28463 -31.91089 1.000 14.68125 206 ARG A CA 1
ATOM 1640 C C . ARG A 1 206 ? -29.19984 5.86322 -32.15892 1.000 20.79947 206 ARG A C 1
ATOM 1641 O O . ARG A 1 206 ? -28.39705 4.93273 -32.33497 1.000 18.20734 206 ARG A O 1
ATOM 1649 N N . ALA A 1 207 ? -30.52540 5.69453 -32.23254 1.000 17.88289 207 ALA A N 1
ATOM 1650 C CA . ALA A 1 207 ? -31.08249 4.37234 -32.46431 1.000 18.31290 207 ALA A CA 1
ATOM 1651 C C . ALA A 1 207 ? -30.72999 3.87205 -33.85087 1.000 18.51761 207 ALA A C 1
ATOM 1652 O O . ALA A 1 207 ? -30.43985 2.67957 -34.01505 1.000 20.16935 207 ALA A O 1
ATOM 1654 N N . ASP A 1 208 ? -30.74558 4.74841 -34.87349 1.000 17.23783 208 ASP A N 1
ATOM 1655 C CA . ASP A 1 208 ? -30.34554 4.32899 -36.22601 1.000 15.92880 208 ASP A CA 1
ATOM 1656 C C . ASP A 1 208 ? -28.89777 3.87547 -36.23669 1.000 19.29415 208 ASP A C 1
ATOM 1657 O O . ASP A 1 208 ? -28.54950 2.89815 -36.92584 1.000 20.87837 208 ASP A O 1
ATOM 1662 N N . LEU A 1 209 ? -28.02932 4.57880 -35.51116 1.000 18.39034 209 LEU A N 1
ATOM 1663 C CA . LEU A 1 209 ? -26.62200 4.18422 -35.48564 1.000 20.34512 209 LEU A CA 1
ATOM 1664 C C . LEU A 1 209 ? -26.45042 2.85741 -34.75307 1.000 20.43975 209 LEU A C 1
ATOM 1665 O O . LEU A 1 209 ? -25.68019 2.00251 -35.20505 1.000 23.14910 209 LEU A O 1
ATOM 1670 N N . GLU A 1 210 ? -27.21529 2.63020 -33.67338 1.000 21.02101 210 GLU A N 1
ATOM 1671 C CA . GLU A 1 210 ? -27.16510 1.34063 -32.97437 1.000 23.43388 210 GLU A CA 1
ATOM 1672 C C . GLU A 1 210 ? -27.57943 0.19504 -33.88916 1.000 21.79649 210 GLU A C 1
ATOM 1673 O O . GLU A 1 210 ? -26.99041 -0.89327 -33.82224 1.000 24.35635 210 GLU A O 1
ATOM 1679 N N . LYS A 1 211 ? -28.58814 0.40911 -34.73614 1.000 21.03255 211 LYS A N 1
ATOM 1680 C CA . LYS A 1 211 ? -28.98900 -0.64091 -35.68097 1.000 22.42852 211 LYS A CA 1
ATOM 1681 C C . LYS A 1 211 ? -27.83998 -1.00182 -36.60585 1.000 27.80162 211 LYS A C 1
ATOM 1682 O O . LYS A 1 211 ? -27.65540 -2.17399 -36.96666 1.000 28.80151 211 LYS A O 1
ATOM 1688 N N . ILE A 1 212 ? -27.03805 -0.01368 -36.97894 1.000 22.50154 212 ILE A N 1
ATOM 1689 C CA . ILE A 1 212 ? -25.91911 -0.25125 -37.88726 1.000 22.34300 212 ILE A CA 1
ATOM 1690 C C . ILE A 1 212 ? -24.74900 -0.92268 -37.17394 1.000 24.44668 212 ILE A C 1
ATOM 1691 O O . ILE A 1 212 ? -24.10300 -1.82953 -37.72586 1.000 28.97315 212 ILE A O 1
ATOM 1696 N N . LEU A 1 213 ? -24.38983 -0.45155 -35.98880 1.000 22.27848 213 LEU A N 1
ATOM 1697 C CA . LEU A 1 213 ? -23.21608 -0.94146 -35.29077 1.000 23.49084 213 LEU A CA 1
ATOM 1698 C C . LEU A 1 213 ? -23.46242 -2.27086 -34.58673 1.000 41.69805 213 LEU A C 1
ATOM 1699 O O . LEU A 1 213 ? -22.48818 -2.90417 -34.16063 1.000 33.87328 213 LEU A O 1
ATOM 1704 N N . GLY A 1 214 ? -24.72698 -2.70298 -34.47570 1.000 42.47524 214 GLY A N 1
ATOM 1705 C CA . GLY A 1 214 ? -25.08192 -3.99175 -33.87959 1.000 42.90780 214 GLY A CA 1
ATOM 1706 C C . GLY A 1 214 ? -24.87376 -4.07244 -32.37417 1.000 49.69499 214 GLY A C 1
ATOM 1707 O O . GLY A 1 214 ? -25.00785 -5.13845 -31.76475 1.000 50.64827 214 GLY A O 1
ATOM 1709 N N . MET B 1 1 ? -26.94399 39.17813 -64.59787 1.000 27.02453 1 MET B N 1
ATOM 1710 C CA . MET B 1 1 ? -26.15814 39.04715 -65.80868 1.000 24.83890 1 MET B CA 1
ATOM 1711 C C . MET B 1 1 ? -26.72065 37.82558 -66.53995 1.000 18.72953 1 MET B C 1
ATOM 1712 O O . MET B 1 1 ? -26.98730 36.80868 -65.92634 1.000 18.83873 1 MET B O 1
ATOM 1717 N N . ARG B 1 2 ? -26.86478 37.94847 -67.85318 1.000 17.95112 2 ARG B N 1
ATOM 1718 C CA . ARG B 1 2 ? -27.32326 36.85294 -68.70572 1.000 18.61280 2 ARG B CA 1
ATOM 1719 C C . ARG B 1 2 ? -26.24358 36.54248 -69.74222 1.000 16.87970 2 ARG B C 1
ATOM 1720 O O . ARG B 1 2 ? -25.76163 37.44139 -70.43821 1.000 17.34348 2 ARG B O 1
ATOM 1728 N N . ILE B 1 3 ? -25.90993 35.25938 -69.88321 1.000 15.66529 3 ILE B N 1
ATOM 1729 C CA . ILE B 1 3 ? -24.78812 34.83509 -70.72500 1.000 14.57174 3 ILE B CA 1
ATOM 1730 C C . ILE B 1 3 ? -25.22296 33.66289 -71.60630 1.000 15.82909 3 ILE B C 1
ATOM 1731 O O . ILE B 1 3 ? -25.93112 32.77134 -71.12973 1.000 16.76405 3 ILE B O 1
ATOM 1736 N N . ILE B 1 4 ? -24.77470 33.63991 -72.85936 1.000 13.94112 4 ILE B N 1
ATOM 1737 C CA . ILE B 1 4 ? -24.84775 32.45396 -73.72066 1.000 15.78467 4 ILE B CA 1
ATOM 1738 C C . ILE B 1 4 ? -23.43850 31.91024 -73.90567 1.000 14.80685 4 ILE B C 1
ATOM 1739 O O . ILE B 1 4 ? -22.51451 32.67735 -74.22327 1.000 14.13150 4 ILE B O 1
ATOM 1744 N N . LEU B 1 5 ? -23.27248 30.58436 -73.80390 1.000 13.66322 5 LEU B N 1
ATOM 1745 C CA . LEU B 1 5 ? -21.99404 29.94752 -74.18315 1.000 14.05353 5 LEU B CA 1
ATOM 1746 C C . LEU B 1 5 ? -22.20517 29.25372 -75.50944 1.000 15.38703 5 LEU B C 1
ATOM 1747 O O . LEU B 1 5 ? -23.16766 28.48508 -75.62920 1.000 16.67158 5 LEU B O 1
ATOM 1752 N N . LEU B 1 6 ? -21.36101 29.57399 -76.49610 1.000 15.06706 6 LEU B N 1
ATOM 1753 C CA . LEU B 1 6 ? -21.44698 28.97287 -77.82968 1.000 15.11826 6 LEU B CA 1
ATOM 1754 C C . LEU B 1 6 ? -20.21279 28.11438 -78.08049 1.000 12.77572 6 LEU B C 1
ATOM 1755 O O . LEU B 1 6 ? -19.12929 28.44052 -77.58761 1.000 15.97727 6 LEU B O 1
ATOM 1760 N N . GLY B 1 7 ? -20.35910 27.05024 -78.86105 1.000 13.53356 7 GLY B N 1
ATOM 1761 C CA . GLY B 1 7 ? -19.17969 26.30983 -79.30968 1.000 12.19323 7 GLY B CA 1
ATOM 1762 C C . GLY B 1 7 ? -19.55736 24.86398 -79.54195 1.000 13.10433 7 GLY B C 1
ATOM 1763 O O . GLY B 1 7 ? -20.60403 24.39136 -79.12517 1.000 13.49361 7 GLY B O 1
ATOM 1764 N N . ALA B 1 8 ? -18.69077 24.15239 -80.25886 1.000 12.53228 8 ALA B N 1
ATOM 1765 C CA . ALA B 1 8 ? -18.91551 22.74925 -80.57538 1.000 12.98070 8 ALA B CA 1
ATOM 1766 C C . ALA B 1 8 ? -19.15405 21.90819 -79.32858 1.000 15.75047 8 ALA B C 1
ATOM 1767 O O . ALA B 1 8 ? -18.68060 22.22151 -78.22004 1.000 12.70443 8 ALA B O 1
ATOM 1769 N N . PRO B 1 9 ? -19.83324 20.78127 -79.48963 1.000 14.06813 9 PRO B N 1
ATOM 1770 C CA . PRO B 1 9 ? -19.88468 19.79588 -78.41360 1.000 14.76359 9 PRO B CA 1
ATOM 1771 C C . PRO B 1 9 ? -18.47252 19.44052 -77.98952 1.000 14.26675 9 PRO B C 1
ATOM 1772 O O . PRO B 1 9 ? -17.57077 19.30408 -78.80323 1.000 14.61011 9 PRO B O 1
ATOM 1776 N N . GLY B 1 10 ? -18.25357 19.36433 -76.67764 1.000 12.90112 10 GLY B N 1
ATOM 1777 C CA . GLY B 1 10 ? -16.96073 19.06454 -76.09363 1.000 13.47103 10 GLY B CA 1
ATOM 1778 C C . GLY B 1 10 ? -16.00784 20.23278 -75.96936 1.000 12.37144 10 GLY B C 1
ATOM 1779 O O . GLY B 1 10 ? -14.87405 20.04633 -75.47766 1.000 14.16467 10 GLY B O 1
ATOM 1780 N N . ALA B 1 11 ? -16.43587 21.46375 -76.30915 1.000 11.92979 11 ALA B N 1
ATOM 1781 C CA . ALA B 1 11 ? -15.55630 22.61798 -76.26583 1.000 12.99880 11 ALA B CA 1
ATOM 1782 C C . ALA B 1 11 ? -15.22208 23.10289 -74.85802 1.000 12.14934 11 ALA B C 1
ATOM 1783 O O . ALA B 1 11 ? -14.18964 23.78926 -74.69490 1.000 15.16645 11 ALA B O 1
ATOM 1785 N N . GLY B 1 12 ? -16.00229 22.70056 -73.85653 1.000 11.98813 12 GLY B N 1
ATOM 1786 C CA . GLY B 1 12 ? -15.70110 23.06308 -72.48354 1.000 12.08739 12 GLY B CA 1
ATOM 1787 C C . GLY B 1 12 ? -16.78502 23.91673 -71.83813 1.000 13.84912 12 GLY B C 1
ATOM 1788 O O . GLY B 1 12 ? -16.51262 24.48727 -70.76315 1.000 13.50175 12 GLY B O 1
ATOM 1789 N N . LYS B 1 13 ? -17.96426 24.05330 -72.48069 1.000 12.22815 13 LYS B N 1
ATOM 1790 C CA . LYS B 1 13 ? -19.02518 24.98209 -72.02082 1.000 11.96573 13 LYS B CA 1
ATOM 1791 C C . LYS B 1 13 ? -19.59473 24.56797 -70.66535 1.000 12.02218 13 LYS B C 1
ATOM 1792 O O . LYS B 1 13 ? -19.62091 25.39885 -69.75952 1.000 13.36301 13 LYS B O 1
ATOM 1798 N N . GLY B 1 14 ? -19.96263 23.30274 -70.48296 1.000 12.25841 14 GLY B N 1
ATOM 1799 C CA . GLY B 1 14 ? -20.55315 22.90819 -69.19769 1.000 12.84572 14 GLY B CA 1
ATOM 1800 C C . GLY B 1 14 ? -19.55963 23.09189 -68.07262 1.000 14.02459 14 GLY B C 1
ATOM 1801 O O . GLY B 1 14 ? -19.92258 23.48221 -66.94251 1.000 14.86799 14 GLY B O 1
ATOM 1802 N N . THR B 1 15 ? -18.28292 22.78409 -68.34333 1.000 12.75320 15 THR B N 1
ATOM 1803 C CA . THR B 1 15 ? -17.25026 22.89641 -67.32826 1.000 12.33456 15 THR B CA 1
ATOM 1804 C C . THR B 1 15 ? -17.13194 24.33146 -66.87196 1.000 15.40589 15 THR B C 1
ATOM 1805 O O . THR B 1 15 ? -17.09448 24.62012 -65.66679 1.000 16.73541 15 THR B O 1
ATOM 1809 N N . GLN B 1 16 ? -17.06701 25.25345 -67.82511 1.000 13.34583 16 GLN B N 1
ATOM 1810 C CA . GLN B 1 16 ? -16.91257 26.65760 -67.46347 1.000 14.29333 16 GLN B CA 1
ATOM 1811 C C . GLN B 1 16 ? -18.18236 27.21633 -66.83918 1.000 15.39871 16 GLN B C 1
ATOM 1812 O O . GLN B 1 16 ? -18.12168 28.18101 -66.06040 1.000 17.39728 16 GLN B O 1
ATOM 1818 N N . ALA B 1 17 ? -19.34525 26.71479 -67.25580 1.000 16.19345 17 ALA B N 1
ATOM 1819 C CA . ALA B 1 17 ? -20.61463 27.17513 -66.69636 1.000 15.33443 17 ALA B CA 1
ATOM 1820 C C . ALA B 1 17 ? -20.63553 26.99054 -65.18452 1.000 18.17494 17 ALA B C 1
ATOM 1821 O O . ALA B 1 17 ? -21.21229 27.81662 -64.45564 1.000 17.02499 17 ALA B O 1
ATOM 1823 N N . GLN B 1 18 ? -20.01061 25.92156 -64.69088 1.000 16.79008 18 GLN B N 1
ATOM 1824 C CA . GLN B 1 18 ? -19.98158 25.67410 -63.24881 1.000 16.60821 18 GLN B CA 1
ATOM 1825 C C . GLN B 1 18 ? -19.29040 26.82508 -62.54540 1.000 21.00270 18 GLN B C 1
ATOM 1826 O O . GLN B 1 18 ? -19.78842 27.32894 -61.52109 1.000 21.82565 18 GLN B O 1
ATOM 1832 N N . PHE B 1 19 ? -18.11583 27.25036 -63.05594 1.000 17.76689 19 PHE B N 1
ATOM 1833 C CA . PHE B 1 19 ? -17.38560 28.35271 -62.42753 1.000 17.74706 19 PHE B CA 1
ATOM 1834 C C . PHE B 1 19 ? -18.15472 29.66205 -62.48839 1.000 21.93617 19 PHE B C 1
ATOM 1835 O O . PHE B 1 19 ? -18.15648 30.43295 -61.52141 1.000 23.25267 19 PHE B O 1
ATOM 1843 N N . ILE B 1 20 ? -18.82519 29.93339 -63.60450 1.000 18.79700 20 ILE B N 1
ATOM 1844 C CA . ILE B 1 20 ? -19.57858 31.17526 -63.72677 1.000 18.67357 20 ILE B CA 1
ATOM 1845 C C . ILE B 1 20 ? -20.75530 31.17006 -62.76440 1.000 22.15971 20 ILE B C 1
ATOM 1846 O O . ILE B 1 20 ? -21.04305 32.18841 -62.12998 1.000 21.87195 20 ILE B O 1
ATOM 1851 N N . MET B 1 21 ? -21.42422 30.01826 -62.60544 1.000 18.36809 21 MET B N 1
ATOM 1852 C CA . MET B 1 21 ? -22.49165 29.89672 -61.61518 1.000 23.64405 21 MET B CA 1
ATOM 1853 C C . MET B 1 21 ? -21.96804 30.19876 -60.21080 1.000 24.79990 21 MET B C 1
ATOM 1854 O O . MET B 1 21 ? -22.63029 30.90159 -59.43086 1.000 28.22555 21 MET B O 1
ATOM 1859 N N . GLU B 1 22 ? -20.78501 29.68273 -59.86638 1.000 21.70454 22 GLU B N 1
ATOM 1860 C CA . GLU B 1 22 ? -20.23118 29.86707 -58.50984 1.000 23.86041 22 GLU B CA 1
ATOM 1861 C C . GLU B 1 22 ? -19.83040 31.31903 -58.27210 1.000 36.27435 22 GLU B C 1
ATOM 1862 O O . GLU B 1 22 ? -20.10259 31.88478 -57.20395 1.000 31.08771 22 GLU B O 1
ATOM 1868 N N . LYS B 1 23 ? -19.19955 31.95886 -59.24893 1.000 27.40147 23 LYS B N 1
ATOM 1869 C CA . LY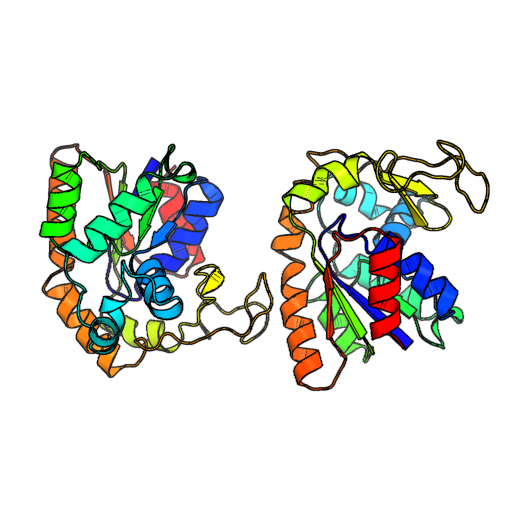S B 1 23 ? -18.68763 33.28318 -58.94286 1.000 27.57666 23 LYS B CA 1
ATOM 1870 C C . LYS B 1 23 ? -19.76546 34.35092 -59.08503 1.000 36.32902 23 LYS B C 1
ATOM 1871 O O . LYS B 1 23 ? -19.83449 35.27696 -58.27256 1.000 37.94286 23 LYS B O 1
ATOM 1877 N N . TYR B 1 24 ? -20.62978 34.24296 -60.08007 1.000 27.56223 24 TYR B N 1
ATOM 1878 C CA . TYR B 1 24 ? -21.58548 35.30653 -60.31250 1.000 32.75325 24 TYR B CA 1
ATOM 1879 C C . TYR B 1 24 ? -22.97450 35.00183 -59.75634 1.000 26.69960 24 TYR B C 1
ATOM 1880 O O . TYR B 1 24 ? -23.86164 35.84992 -59.86043 1.000 33.96782 24 TYR B O 1
ATOM 1889 N N . GLY B 1 25 ? -23.17655 33.82226 -59.17027 1.000 23.99997 25 GLY B N 1
ATOM 1890 C CA . GLY B 1 25 ? -24.41371 33.50185 -58.48254 1.000 28.75880 25 GLY B CA 1
ATOM 1891 C C . GLY B 1 25 ? -25.62522 33.31001 -59.36607 1.000 39.46733 25 GLY B C 1
ATOM 1892 O O . GLY B 1 25 ? -26.75623 33.61416 -58.94472 1.000 37.76929 25 GLY B O 1
ATOM 1893 N N . ILE B 1 26 ? -25.42713 32.81399 -60.58129 1.000 28.38630 26 ILE B N 1
ATOM 1894 C CA . ILE B 1 26 ? -26.52580 32.65400 -61.53074 1.000 28.35753 26 ILE B CA 1
ATOM 1895 C C . ILE B 1 26 ? -26.62288 31.19006 -61.93559 1.000 31.31127 26 ILE B C 1
ATOM 1896 O O . ILE B 1 26 ? -25.58835 30.53561 -62.11815 1.000 29.84516 26 ILE B O 1
ATOM 1901 N N . PRO B 1 27 ? -27.82186 30.66027 -62.14102 1.000 27.26593 27 PRO B N 1
ATOM 1902 C CA . PRO B 1 27 ? -27.95911 29.23725 -62.47986 1.000 24.24367 27 PRO B CA 1
ATOM 1903 C C . PRO B 1 27 ? -27.53876 28.93449 -63.91195 1.000 21.02061 27 PRO B C 1
ATOM 1904 O O . PRO B 1 27 ? -27.67910 29.74838 -64.82535 1.000 22.02478 27 PRO B O 1
ATOM 1908 N N . GLN B 1 28 ? -27.03627 27.71884 -64.09397 1.000 21.06106 28 GLN B N 1
ATOM 1909 C CA . GLN B 1 28 ? -26.76448 27.17754 -65.42142 1.000 20.43653 28 GLN B CA 1
ATOM 1910 C C . GLN B 1 28 ? -28.04793 26.54079 -65.95072 1.000 21.15632 28 GLN B C 1
ATOM 1911 O O . GLN B 1 28 ? -28.67375 25.71068 -65.26576 1.000 23.16012 28 GLN B O 1
ATOM 1917 N N . ILE B 1 29 ? -28.44287 26.93891 -67.16564 1.000 17.83506 29 ILE B N 1
ATOM 1918 C CA . ILE B 1 29 ? -29.59457 26.37521 -67.86803 1.000 15.95303 29 ILE B CA 1
ATOM 1919 C C . ILE B 1 29 ? -29.03800 25.57659 -69.04486 1.000 15.47678 29 ILE B C 1
ATOM 1920 O O . ILE B 1 29 ? -28.64876 26.14023 -70.09023 1.000 15.00187 29 ILE B O 1
ATOM 1925 N N . SER B 1 30 ? -28.93742 24.27384 -68.84876 1.000 14.58484 30 SER B N 1
ATOM 1926 C CA . SER B 1 30 ? -28.41252 23.33144 -69.83276 1.000 13.25674 30 SER B CA 1
ATOM 1927 C C . SER B 1 30 ? -29.56954 22.56683 -70.45241 1.000 15.90305 30 SER B C 1
ATOM 1928 O O . SER B 1 30 ? -30.21413 21.75555 -69.76181 1.000 15.77008 30 SER B O 1
ATOM 1931 N N . THR B 1 31 ? -29.82465 22.80449 -71.75309 1.000 12.66531 31 THR B N 1
ATOM 1932 C CA . THR B 1 31 ? -30.90017 22.05521 -72.38677 1.000 14.78988 31 THR B CA 1
ATOM 1933 C C . THR B 1 31 ? -30.59035 20.56579 -72.47695 1.000 14.27038 31 THR B C 1
ATOM 1934 O O . THR B 1 31 ? -31.48261 19.74520 -72.30919 1.000 14.05041 31 THR B O 1
ATOM 1938 N N . GLY B 1 32 ? -29.33149 20.19994 -72.67620 1.000 12.62013 32 GLY B N 1
ATOM 1939 C CA . GLY B 1 32 ? -28.96340 18.78846 -72.61755 1.000 13.33431 32 GLY B CA 1
ATOM 1940 C C . GLY B 1 32 ? -29.29402 18.17272 -71.26885 1.000 14.35190 32 GLY B C 1
ATOM 1941 O O . GLY B 1 32 ? -29.84309 17.06809 -71.20784 1.000 13.44568 32 GLY B O 1
ATOM 1942 N N . ASP B 1 33 ? -28.93389 18.87114 -70.16748 1.000 12.94804 33 ASP B N 1
ATOM 1943 C CA . ASP B 1 33 ? -29.18810 18.29770 -68.85310 1.000 13.80454 33 ASP B CA 1
ATOM 1944 C C . ASP B 1 33 ? -30.67937 18.16328 -68.64146 1.000 14.40908 33 ASP B C 1
ATOM 1945 O O . ASP B 1 33 ? -31.14613 17.14252 -68.14423 1.000 14.78019 33 ASP B O 1
ATOM 1950 N N . MET B 1 34 ? -31.45285 19.15953 -69.09350 1.000 14.00752 34 MET B N 1
ATOM 1951 C CA . MET B 1 34 ? -32.88075 19.14570 -68.82132 1.000 13.68585 34 MET B CA 1
ATOM 1952 C C . MET B 1 34 ? -33.54801 18.05444 -69.66551 1.000 13.75713 34 MET B C 1
ATOM 1953 O O . MET B 1 34 ? -34.46390 17.36319 -69.20134 1.000 14.54489 34 MET B O 1
ATOM 1958 N N . LEU B 1 35 ? -33.08444 17.85340 -70.89398 1.000 13.50173 35 LEU B N 1
ATOM 1959 C CA . LEU B 1 35 ? -33.65234 16.77453 -71.70952 1.000 13.21201 35 LEU B CA 1
ATOM 1960 C C . LEU B 1 35 ? -33.28500 15.41029 -71.16003 1.000 13.95394 35 LEU B C 1
ATOM 1961 O O . LEU B 1 35 ? -34.14168 14.52261 -71.07294 1.000 15.69812 35 LEU B O 1
ATOM 1966 N N . ARG B 1 36 ? -32.01968 15.22374 -70.73959 1.000 13.98676 36 ARG B N 1
ATOM 1967 C CA . ARG B 1 36 ? -31.64427 13.93688 -70.14958 1.000 14.60876 36 ARG B CA 1
ATOM 1968 C C . ARG B 1 36 ? -32.45098 13.67506 -68.88237 1.000 12.38638 36 ARG B C 1
ATOM 1969 O O . ARG B 1 36 ? -32.87659 12.52701 -68.66241 1.000 14.69276 36 ARG B O 1
ATOM 1977 N N . ALA B 1 37 ? -32.66867 14.71375 -68.06658 1.000 13.33917 37 ALA B N 1
ATOM 1978 C CA . ALA B 1 37 ? -33.45311 14.51343 -66.84489 1.000 13.20802 37 ALA B CA 1
ATOM 1979 C C . ALA B 1 37 ? -34.89540 14.15514 -67.19359 1.000 15.14213 37 ALA B C 1
ATOM 1980 O O . ALA B 1 37 ? -35.50144 13.30839 -66.54943 1.000 17.86541 37 ALA B O 1
ATOM 1982 N N . ALA B 1 38 ? -35.45147 14.76898 -68.24353 1.000 14.74113 38 ALA B N 1
ATOM 1983 C CA . ALA B 1 38 ? -36.83037 14.45803 -68.62732 1.000 15.43304 38 ALA B CA 1
ATOM 1984 C C . ALA B 1 38 ? -36.94632 13.03816 -69.14708 1.000 13.83618 38 ALA B C 1
ATOM 1985 O O . ALA B 1 38 ? -37.94165 12.34913 -68.85751 1.000 16.60133 38 ALA B O 1
ATOM 1987 N N . VAL B 1 39 ? -35.97607 12.56510 -69.91374 1.000 14.28729 39 VAL B N 1
ATOM 1988 C CA . VAL B 1 39 ? -35.96593 11.17326 -70.32146 1.000 15.59156 39 VAL B CA 1
ATOM 1989 C C . VAL B 1 39 ? -35.91227 10.25580 -69.10477 1.000 19.63486 39 VAL B C 1
ATOM 1990 O O . VAL B 1 39 ? -36.69926 9.30499 -68.98475 1.000 21.78648 39 VAL B O 1
ATOM 1994 N N . LYS B 1 40 ? -35.00150 10.53739 -68.17164 1.000 17.97492 40 LYS B N 1
ATOM 1995 C CA . LYS B 1 40 ? -34.86112 9.67111 -67.00059 1.000 19.61184 40 LYS B CA 1
ATOM 1996 C C . LYS B 1 40 ? -36.14666 9.61098 -66.18281 1.000 22.27886 40 LYS B C 1
ATOM 1997 O O . LYS B 1 40 ? -36.54278 8.52707 -65.70637 1.000 24.30515 40 LYS B O 1
ATOM 2003 N N . SER B 1 41 ? -36.78916 10.75467 -65.96637 1.000 19.40871 41 SER B N 1
ATOM 2004 C CA . SER B 1 41 ? -37.99145 10.80955 -65.15037 1.000 18.99947 41 SER B CA 1
ATOM 2005 C C . SER B 1 41 ? -39.28067 10.51209 -65.91165 1.000 20.75252 41 SER B C 1
ATOM 2006 O O . SER B 1 41 ? -40.33034 10.43191 -65.25923 1.000 22.82804 41 SER B O 1
ATOM 2009 N N . GLY B 1 42 ? -39.22861 10.32232 -67.22815 1.000 19.86272 42 GLY B N 1
ATOM 2010 C CA . GLY B 1 42 ? -40.45114 10.22210 -68.02985 1.000 19.63941 42 GLY B CA 1
ATOM 2011 C C . GLY B 1 42 ? -41.33014 11.44734 -67.96575 1.000 18.11197 42 GLY B C 1
ATOM 2012 O O . GLY B 1 42 ? -42.56419 11.30857 -68.05146 1.000 22.38712 42 GLY B O 1
ATOM 2013 N N . SER B 1 43 ? -40.75010 12.64135 -67.83361 1.000 17.05322 43 SER B N 1
ATOM 2014 C CA . SER B 1 43 ? -41.50185 13.88634 -67.82593 1.000 15.93130 43 SER B CA 1
ATOM 2015 C C . SER B 1 43 ? -42.10273 14.18335 -69.20045 1.000 15.88840 43 SER B C 1
ATOM 2016 O O . SER B 1 43 ? -41.43760 14.01797 -70.22430 1.000 17.22904 43 SER B O 1
ATOM 2019 N N . GLU B 1 44 ? -43.36370 14.61608 -69.19469 1.000 15.72981 44 GLU B N 1
ATOM 2020 C CA . GLU B 1 44 ? -44.08935 14.81994 -70.44175 1.000 16.33575 44 GLU B CA 1
ATOM 2021 C C . GLU B 1 44 ? -43.39555 15.86124 -71.30460 1.000 15.08055 44 GLU B C 1
ATOM 2022 O O . GLU B 1 44 ? -43.35891 15.71472 -72.53301 1.000 15.86592 44 GLU B O 1
ATOM 2028 N N . LEU B 1 45 ? -42.82867 16.89278 -70.68957 1.000 14.91903 45 LEU B N 1
ATOM 2029 C CA . LEU B 1 45 ? -42.09125 17.89844 -71.44068 1.000 17.01462 45 LEU B CA 1
ATOM 2030 C C . LEU B 1 45 ? -40.62870 17.47901 -71.56238 1.000 14.73632 45 LEU B C 1
ATOM 2031 O O . LEU B 1 45 ? -39.79435 17.83957 -70.71254 1.000 15.18754 45 LEU B O 1
ATOM 2036 N N . GLY B 1 46 ? -40.31166 16.66141 -72.57969 1.000 13.50670 46 GLY B N 1
ATOM 2037 C CA . GLY B 1 46 ? -38.90524 16.37048 -72.90183 1.000 14.48176 46 GLY B CA 1
ATOM 2038 C C . GLY B 1 46 ? -38.53930 14.92678 -73.06155 1.000 13.77551 46 GLY B C 1
ATOM 2039 O O . GLY B 1 46 ? -37.49985 14.59465 -73.62186 1.000 15.44650 46 GLY B O 1
ATOM 2040 N N . LYS B 1 47 ? -39.38243 14.03498 -72.55838 1.000 13.60582 47 LYS B N 1
ATOM 2041 C CA . LYS B 1 47 ? -39.10041 12.62844 -72.69246 1.000 15.40818 47 LYS B CA 1
ATOM 2042 C C . LYS B 1 47 ? -39.01187 12.18485 -74.14186 1.000 16.26919 47 LYS B C 1
ATOM 2043 O O . LYS B 1 47 ? -38.38210 11.16515 -74.45564 1.000 17.48124 47 LYS B O 1
ATOM 2049 N N . GLN B 1 48 ? -39.59467 12.96928 -75.04303 1.000 15.77557 48 GLN B N 1
ATOM 2050 C CA . GLN B 1 48 ? -39.53795 12.69660 -76.46767 1.000 16.81372 48 GLN B CA 1
ATOM 2051 C C . GLN B 1 48 ? -38.13865 12.74582 -77.04150 1.000 16.75460 48 GLN B C 1
ATOM 2052 O O . GLN B 1 48 ? -37.91789 12.27172 -78.16423 1.000 17.02645 48 GLN B O 1
ATOM 2058 N N . ALA B 1 49 ? -37.18361 13.31899 -76.30042 1.000 15.64925 49 ALA B N 1
ATOM 2059 C CA . ALA B 1 49 ? -35.81439 13.49329 -76.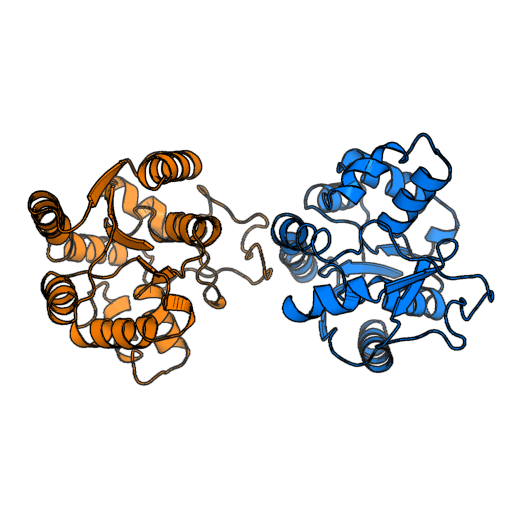77797 1.000 16.88746 49 ALA B CA 1
ATOM 2060 C C . ALA B 1 49 ? -35.03811 12.18795 -76.83452 1.000 14.58135 49 ALA B C 1
ATOM 2061 O O . ALA B 1 49 ? -34.01405 12.14955 -77.49226 1.000 17.55523 49 ALA B O 1
ATOM 2063 N N . LYS B 1 50 ? -35.49445 11.11806 -76.19072 1.000 15.71529 50 LYS B N 1
ATOM 2064 C CA . LYS B 1 50 ? -34.65997 9.92633 -75.99051 1.000 18.16960 50 LYS B CA 1
ATOM 2065 C C . LYS B 1 50 ? -33.97937 9.43192 -77.27092 1.000 20.34928 50 LYS B C 1
ATOM 2066 O O . LYS B 1 50 ? -32.73572 9.39986 -77.34852 1.000 23.16669 50 LYS B O 1
ATOM 2072 N N . ASP B 1 51 ? -34.76244 9.06263 -78.29272 1.000 19.96991 51 ASP B N 1
ATOM 2073 C CA . ASP B 1 51 ? -34.18337 8.42678 -79.48663 1.000 21.91959 51 ASP B CA 1
ATOM 2074 C C . ASP B 1 51 ? -33.45243 9.43595 -80.35152 1.000 22.19536 51 ASP B C 1
ATOM 2075 O O . ASP B 1 51 ? -32.52389 9.07948 -81.09801 1.000 23.22517 51 ASP B O 1
ATOM 2080 N N . ILE B 1 52 ? -33.89350 10.68218 -80.31699 1.000 18.18250 52 ILE B N 1
ATOM 2081 C CA . ILE B 1 52 ? -33.23479 11.73018 -81.08079 1.000 17.62486 52 ILE B CA 1
ATOM 2082 C C . ILE B 1 52 ? -31.81436 11.96122 -80.56024 1.000 15.84597 52 ILE B C 1
ATOM 2083 O O . ILE B 1 52 ? -30.86138 12.04313 -81.34445 1.000 16.32302 52 ILE B O 1
ATOM 2088 N N . MET B 1 53 ? -31.66341 12.17535 -79.24393 1.000 16.07537 53 MET B N 1
ATOM 2089 C CA . MET B 1 53 ? -30.32046 12.24277 -78.66980 1.000 16.50022 53 MET B CA 1
ATOM 2090 C C . MET B 1 53 ? -29.44208 11.05004 -78.99408 1.000 17.34047 53 MET B C 1
ATOM 2091 O O . MET B 1 53 ? -28.24912 11.21537 -79.29216 1.000 17.42598 53 MET B O 1
ATOM 2096 N N . ASP B 1 54 ? -30.00548 9.85121 -78.94673 1.000 20.72761 54 ASP B N 1
ATOM 2097 C CA . ASP B 1 54 ? -29.21684 8.66147 -79.25335 1.000 24.88596 54 ASP B CA 1
ATOM 2098 C C . ASP B 1 54 ? -28.73843 8.65449 -80.68895 1.000 22.83577 54 ASP B C 1
ATOM 2099 O O . ASP B 1 54 ? -27.68197 8.07073 -80.98309 1.000 24.41453 54 ASP B O 1
ATOM 2104 N N . ALA B 1 55 ? -29.49568 9.26881 -81.59298 1.000 20.96199 55 ALA B N 1
ATOM 2105 C CA . ALA B 1 55 ? -29.11419 9.36673 -82.99418 1.000 21.52674 55 ALA B CA 1
ATOM 2106 C C . ALA B 1 55 ? -28.12387 10.49991 -83.23328 1.000 22.50492 55 ALA B C 1
ATOM 2107 O O . ALA B 1 55 ? -27.68794 10.68988 -84.37713 1.000 24.72716 55 ALA B O 1
ATOM 2109 N N . GLY B 1 56 ? -27.78639 11.27039 -82.19495 1.000 19.84260 56 GLY B N 1
ATOM 2110 C CA . GLY B 1 56 ? -26.91919 12.43218 -82.32936 1.000 19.81798 56 GLY B CA 1
ATOM 2111 C C . GLY B 1 56 ? -27.51803 13.61730 -83.03644 1.000 16.69840 56 GLY B C 1
ATOM 2112 O O . GLY B 1 56 ? -26.78752 14.52002 -83.49701 1.000 18.98741 56 GLY B O 1
ATOM 2113 N N . LYS B 1 57 ? -28.85145 13.67512 -83.10828 1.000 17.25999 57 LYS B N 1
ATOM 2114 C CA . LYS B 1 57 ? -29.51680 14.75924 -83.81892 1.000 15.85195 57 LYS B CA 1
ATOM 2115 C C . LYS B 1 57 ? -30.08445 15.77733 -82.83510 1.000 17.03243 57 LYS B C 1
ATOM 2116 O O . LYS B 1 57 ? -30.24638 15.48792 -81.66108 1.000 15.59057 57 LYS B O 1
ATOM 2122 N N . LEU B 1 58 ? -30.33658 16.98660 -83.30068 1.000 17.03808 58 LEU B N 1
ATOM 2123 C CA . LEU B 1 58 ? -30.96883 17.99280 -82.46482 1.000 14.81503 58 LEU B CA 1
ATOM 2124 C C . LEU B 1 58 ? -32.45724 17.70143 -82.27860 1.000 16.09458 58 LEU B C 1
ATOM 2125 O O . LEU B 1 58 ? -33.16026 17.28784 -83.20839 1.000 16.74176 58 LEU B O 1
ATOM 2130 N N A VAL B 1 59 ? -32.93200 17.98651 -81.06499 0.530 14.12466 59 VAL B N 1
ATOM 2131 N N B VAL B 1 59 ? -32.93924 17.85450 -81.05127 0.470 14.03615 59 VAL B N 1
ATOM 2132 C CA A VAL B 1 59 ? -34.33861 17.89304 -80.68223 0.530 15.34335 59 VAL B CA 1
ATOM 2133 C CA B VAL B 1 59 ? -34.37775 17.74396 -80.83968 0.470 16.16167 59 VAL B CA 1
ATOM 2134 C C A VAL B 1 59 ? -35.11023 19.09281 -81.23707 0.530 13.83506 59 VAL B C 1
ATOM 2135 C C B VAL B 1 59 ? -35.06947 18.94202 -81.47824 0.470 14.77464 59 VAL B C 1
ATOM 2136 O O A VAL B 1 59 ? -34.55426 20.18268 -81.44351 0.530 14.48777 59 VAL B O 1
ATOM 2137 O O B VAL B 1 59 ? -34.41501 19.90295 -81.90645 0.470 14.23706 59 VAL B O 1
ATOM 2144 N N . THR B 1 60 ? -36.39887 18.89118 -81.54795 1.000 15.69040 60 THR B N 1
ATOM 2145 C CA . THR B 1 60 ? -37.14718 19.97204 -82.19418 1.000 14.74067 60 THR B CA 1
ATOM 2146 C C . THR B 1 60 ? -37.02388 21.27999 -81.43327 1.000 14.01315 60 THR B C 1
ATOM 2147 O O . THR B 1 60 ? -37.03584 21.31553 -80.20122 1.000 15.40481 60 THR B O 1
ATOM 2151 N N . ASP B 1 61 ? -36.96062 22.36662 -82.18592 1.000 13.67666 61 ASP B N 1
ATOM 2152 C CA . ASP B 1 61 ? -36.84100 23.68797 -81.60204 1.000 15.41682 61 ASP B CA 1
ATOM 2153 C C . ASP B 1 61 ? -37.94007 23.93433 -80.57625 1.000 13.75482 61 ASP B C 1
ATOM 2154 O O . ASP B 1 61 ? -37.65946 24.46096 -79.48559 1.000 13.44396 61 ASP B O 1
ATOM 2159 N N . GLU B 1 62 ? -39.19214 23.54675 -80.89152 1.000 13.76729 62 GLU B N 1
ATOM 2160 C CA . GLU B 1 62 ? -40.25717 23.93511 -79.98092 1.000 13.29606 62 GLU B CA 1
ATOM 2161 C C . GLU B 1 62 ? -40.15883 23.21972 -78.65641 1.000 13.24432 62 GLU B C 1
ATOM 2162 O O . GLU B 1 62 ? -40.49936 23.79572 -77.62526 1.000 13.98043 62 GLU B O 1
ATOM 2168 N N . LEU B 1 63 ? -39.63417 22.01332 -78.62911 1.000 13.48586 63 LEU B N 1
ATOM 2169 C CA . LEU B 1 63 ? -39.49411 21.33861 -77.34013 1.000 14.43649 63 LEU B CA 1
ATOM 2170 C C . LEU B 1 63 ? -38.51349 22.06829 -76.41648 1.000 14.34247 63 LEU B C 1
ATOM 2171 O O . LEU B 1 63 ? -38.81297 22.29858 -75.24527 1.000 14.94377 63 LEU B O 1
ATOM 2176 N N . VAL B 1 64 ? -37.30565 22.40064 -76.92230 1.000 12.43739 64 VAL B N 1
ATOM 2177 C CA . VAL B 1 64 ? -36.32290 23.04935 -76.05643 1.000 13.32548 64 VAL B CA 1
ATOM 2178 C C . VAL B 1 64 ? -36.69822 24.49032 -75.76636 1.000 12.95919 64 VAL B C 1
ATOM 2179 O O . VAL B 1 64 ? -36.42230 24.98820 -74.66593 1.000 14.13837 64 VAL B O 1
ATOM 2183 N N . ILE B 1 65 ? -37.33521 25.18582 -76.72073 1.000 12.99563 65 ILE B N 1
ATOM 2184 C CA . ILE B 1 65 ? -37.81082 26.52599 -76.39828 1.000 11.36248 65 ILE B CA 1
ATOM 2185 C C . ILE B 1 65 ? -38.77067 26.48315 -75.20565 1.000 15.50127 65 ILE B C 1
ATOM 2186 O O . ILE B 1 65 ? -38.66788 27.28010 -74.27375 1.000 15.31699 65 ILE B O 1
ATOM 2191 N N . ALA B 1 66 ? -39.69122 25.51514 -75.19801 1.000 13.98443 66 ALA B N 1
ATOM 2192 C CA . ALA B 1 66 ? -40.62846 25.43212 -74.07284 1.000 14.65379 66 ALA B CA 1
ATOM 2193 C C . ALA B 1 66 ? -39.90230 25.12834 -72.76191 1.000 15.34005 66 ALA B C 1
ATOM 2194 O O . ALA B 1 66 ? -40.23947 25.70432 -71.71832 1.000 16.20132 66 ALA B O 1
ATOM 2196 N N . LEU B 1 67 ? -38.91871 24.20471 -72.77666 1.000 15.57642 67 LEU B N 1
ATOM 2197 C CA . LEU B 1 67 ? -38.17376 23.91391 -71.55580 1.000 13.77405 67 LEU B CA 1
ATOM 2198 C C . LEU B 1 67 ? -37.45920 25.15393 -71.03246 1.000 15.07214 67 LEU B C 1
ATOM 2199 O O . LEU B 1 67 ? -37.41694 25.40127 -69.81987 1.000 17.24859 67 LEU B O 1
ATOM 2204 N N . VAL B 1 68 ? -36.83499 25.93189 -71.92724 1.000 14.46125 68 VAL B N 1
ATOM 2205 C CA . VAL B 1 68 ? -36.11692 27.12027 -71.46585 1.000 13.69090 68 VAL B CA 1
ATOM 2206 C C . VAL B 1 68 ? -37.08067 28.16818 -70.93636 1.000 17.25908 68 VAL B C 1
ATOM 2207 O O . VAL B 1 68 ? -36.79423 28.80247 -69.91029 1.000 16.87402 68 VAL B O 1
ATOM 2211 N N . LYS B 1 69 ? -38.20080 28.39950 -71.62500 1.000 16.65987 69 LYS B N 1
ATOM 2212 C CA . LYS B 1 69 ? -39.15329 29.39717 -71.12702 1.000 16.67236 69 LYS B CA 1
ATOM 2213 C 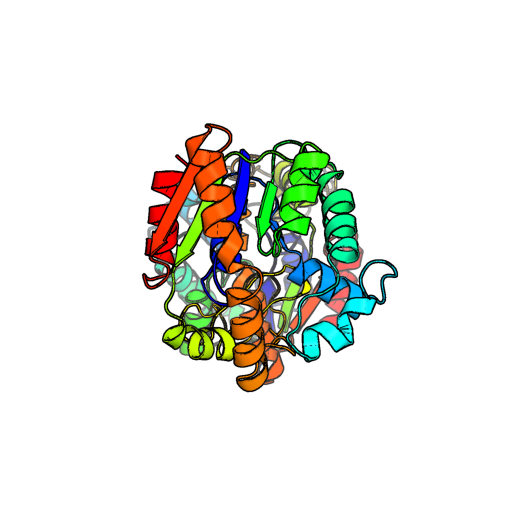C . LYS B 1 69 ? -39.64759 29.03342 -69.73236 1.000 18.85486 69 LYS B C 1
ATOM 2214 O O . LYS B 1 69 ? -39.76524 29.91118 -68.85993 1.000 19.08939 69 LYS B O 1
ATOM 2220 N N . GLU B 1 70 ? -39.91887 27.75087 -69.50138 1.000 15.52453 70 GLU B N 1
ATOM 2221 C CA . GLU B 1 70 ? -40.39037 27.28638 -68.20095 1.000 18.69444 70 GLU B CA 1
ATOM 2222 C C . GLU B 1 70 ? -39.31300 27.52329 -67.15652 1.000 20.49152 70 GLU B C 1
ATOM 2223 O O . GLU B 1 70 ? -39.58016 28.07028 -66.07521 1.000 22.02421 70 GLU B O 1
ATOM 2229 N N . ARG B 1 71 ? -38.05851 27.20931 -67.51195 1.000 17.71671 71 ARG B N 1
ATOM 2230 C CA . ARG B 1 71 ? -36.97157 27.27657 -66.54538 1.000 18.10795 71 ARG B CA 1
ATOM 2231 C C . ARG B 1 71 ? -36.67302 28.71439 -66.17194 1.000 20.76116 71 ARG B C 1
ATOM 2232 O O . ARG B 1 71 ? -36.43064 29.01473 -64.98949 1.000 22.16136 71 ARG B O 1
ATOM 2240 N N . ILE B 1 72 ? -36.64391 29.61880 -67.15285 1.000 19.12620 72 ILE B N 1
ATOM 2241 C CA . ILE B 1 72 ? -36.27056 30.99675 -66.86317 1.000 24.86472 72 ILE B CA 1
ATOM 2242 C C . ILE B 1 72 ? -37.35763 31.74975 -66.11756 1.000 29.25733 72 ILE B C 1
ATOM 2243 O O . ILE B 1 72 ? -37.08578 32.81480 -65.54176 1.000 24.56770 72 ILE B O 1
ATOM 2248 N N . ALA B 1 73 ? -38.58008 31.21870 -66.10930 1.000 26.19084 73 ALA B N 1
ATOM 2249 C CA . ALA B 1 73 ? -39.67308 31.81897 -65.36231 1.000 29.64701 73 ALA B CA 1
ATOM 2250 C C . ALA B 1 73 ? -39.55505 31.56329 -63.87574 1.000 32.39915 73 ALA B C 1
ATOM 2251 O O . ALA B 1 73 ? -40.31484 32.15315 -63.11490 1.000 32.96885 73 ALA B O 1
ATOM 2253 N N . GLN B 1 74 ? -38.60406 30.75362 -63.43622 1.000 34.07858 74 GLN B N 1
ATOM 2254 C CA . GLN B 1 74 ? -38.50589 30.40452 -62.02760 1.000 34.76766 74 GLN B CA 1
ATOM 2255 C C . GLN B 1 74 ? -37.66426 31.40920 -61.23277 1.000 34.89158 74 GLN B C 1
ATOM 2256 O O . GLN B 1 74 ? -36.84628 32.16645 -61.78369 1.000 29.01430 74 GLN B O 1
ATOM 2262 N N . GLU B 1 75 ? -37.87735 31.39021 -59.90234 1.000 35.91265 75 GLU B N 1
ATOM 2263 C CA . GLU B 1 75 ? -37.39937 32.46593 -59.02220 1.000 41.99097 75 GLU B CA 1
ATOM 2264 C C . GLU B 1 75 ? -35.87875 32.60048 -59.02906 1.000 41.17527 75 GLU B C 1
ATOM 2265 O O . GLU B 1 75 ? -35.34234 33.71641 -58.92766 1.000 34.63721 75 GLU B O 1
ATOM 2271 N N . ASP B 1 76 ? -35.16548 31.48205 -59.14360 1.000 28.45644 76 ASP B N 1
ATOM 2272 C CA . ASP B 1 76 ? -33.71393 31.53497 -59.12947 1.000 28.87279 76 ASP B CA 1
ATOM 2273 C C . ASP B 1 76 ? -33.11025 32.14800 -60.39377 1.000 24.25367 76 ASP B C 1
ATOM 2274 O O . ASP B 1 76 ? -31.90641 32.40415 -60.38991 1.000 26.46571 76 ASP B O 1
ATOM 2279 N N . CYS B 1 77 ? -33.91330 32.43005 -61.44064 1.000 29.32352 77 CYS B N 1
ATOM 2280 C CA . CYS B 1 77 ? -33.45551 33.11891 -62.65605 1.000 25.91157 77 CYS B CA 1
ATOM 2281 C C . CYS B 1 77 ? -33.75194 34.61621 -62.70532 1.000 27.44357 77 CYS B C 1
ATOM 2282 O O . CYS B 1 77 ? -33.46606 35.26850 -63.73923 1.000 25.62989 77 CYS B O 1
ATOM 2285 N N . ARG B 1 78 ? -34.27173 35.17565 -61.60338 1.000 34.36207 78 ARG B N 1
ATOM 2286 C CA . ARG B 1 78 ? -34.74460 36.55218 -61.57788 1.000 27.82349 78 ARG B CA 1
ATOM 2287 C C . ARG B 1 78 ? -33.61675 37.55353 -61.81864 1.000 42.25139 78 ARG B C 1
ATOM 2288 O O . ARG B 1 78 ? -33.84332 38.60489 -62.43116 1.000 40.58382 78 ARG B O 1
ATOM 2296 N N . ASN B 1 79 ? -32.39991 37.24519 -61.35967 1.000 31.24220 79 ASN B N 1
ATOM 2297 C CA . ASN B 1 79 ? -31.26864 38.14763 -61.49500 1.000 36.67681 79 ASN B CA 1
ATOM 2298 C C . ASN B 1 79 ? -30.22333 37.64317 -62.48875 1.000 35.56347 79 ASN B C 1
ATOM 2299 O O . ASN B 1 79 ? -29.06997 38.08780 -62.47004 1.000 36.89916 79 ASN B O 1
ATOM 2304 N N . GLY B 1 80 ? -30.61381 36.73903 -63.36783 1.000 23.46731 80 GLY B N 1
ATOM 2305 C CA . GLY B 1 80 ? -29.81254 36.35439 -64.51624 1.000 21.81082 80 GLY B CA 1
ATOM 2306 C C . GLY B 1 80 ? -29.67891 34.85604 -64.59685 1.000 23.20712 80 GLY B C 1
ATOM 2307 O O . GLY B 1 80 ? -30.19446 34.10805 -63.77101 1.000 24.13794 80 GLY B O 1
ATOM 2308 N N . PHE B 1 81 ? -28.97544 34.41551 -65.63356 1.000 19.72593 81 PHE B N 1
ATOM 2309 C CA . PHE B 1 81 ? -28.82149 32.98366 -65.88261 1.000 20.28665 81 PHE B CA 1
ATOM 2310 C C . PHE B 1 81 ? -27.80355 32.79853 -66.99824 1.000 18.19418 81 PHE B C 1
ATOM 2311 O O . PHE B 1 81 ? -27.43421 33.75175 -67.69009 1.000 17.27997 81 PHE B O 1
ATOM 2319 N N . LEU B 1 82 ? -27.31060 31.56792 -67.12403 1.000 18.78539 82 LEU B N 1
ATOM 2320 C CA . LEU B 1 82 ? -26.37094 31.20846 -68.17156 1.000 18.97891 82 LEU B CA 1
ATOM 2321 C C . LEU B 1 82 ? -27.03813 30.13483 -69.02694 1.000 16.20042 82 LEU B C 1
ATOM 2322 O O . LEU B 1 82 ? -27.49354 29.11201 -68.50789 1.000 18.50989 82 LEU B O 1
ATOM 2327 N N . LEU B 1 83 ? -27.06901 30.35340 -70.32690 1.000 16.54722 83 LEU B N 1
ATOM 2328 C CA . LEU B 1 83 ? -27.62793 29.38998 -71.27133 1.000 18.15821 83 LEU B CA 1
ATOM 2329 C C . LEU B 1 83 ? -26.48124 28.56911 -71.84918 1.000 17.02947 83 LEU B C 1
ATOM 2330 O O . LEU B 1 83 ? -25.59746 29.11453 -72.52587 1.000 17.01599 83 LEU B O 1
ATOM 2335 N N . ASP B 1 84 ? -26.49419 27.26738 -71.56382 1.000 17.88912 84 ASP B N 1
ATOM 2336 C CA . ASP B 1 84 ? -25.40921 26.34801 -71.88584 1.000 16.42359 84 ASP B CA 1
ATOM 2337 C C . ASP B 1 84 ? -25.94923 25.27808 -72.83596 1.000 17.22814 84 ASP B C 1
ATOM 2338 O O . ASP B 1 84 ? -26.51946 24.29396 -72.38383 1.000 19.27871 84 ASP B O 1
ATOM 2343 N N . GLY B 1 85 ? -25.76437 25.43380 -74.14854 1.000 16.71375 85 GLY B N 1
ATOM 2344 C CA . GLY B 1 85 ? -26.29374 24.48138 -75.11342 1.000 20.62138 85 GLY B CA 1
ATOM 2345 C C . GLY B 1 85 ? -27.57626 24.92266 -75.76808 1.000 12.73413 85 GLY B C 1
ATOM 2346 O O . GLY B 1 85 ? -28.17548 24.16791 -76.52091 1.000 15.55725 85 GLY B O 1
ATOM 2347 N N . PHE B 1 86 ? -28.04615 26.11147 -75.39705 1.000 15.25011 86 PHE B N 1
ATOM 2348 C CA . PHE B 1 86 ? -29.16140 26.79825 -76.01096 1.000 12.96673 86 PHE B CA 1
ATOM 2349 C C . PHE B 1 86 ? -28.75879 28.26365 -76.17604 1.000 13.31732 86 PHE B C 1
ATOM 2350 O O . PHE B 1 86 ? -28.10185 28.83175 -75.29410 1.000 15.14754 86 PHE B O 1
ATOM 2358 N N . PRO B 1 87 ? -29.19885 28.92720 -77.25643 1.000 13.35765 87 PRO B N 1
ATOM 2359 C CA . PRO B 1 87 ? -29.86408 28.34833 -78.44106 1.000 14.72830 87 PRO B CA 1
ATOM 2360 C C . PRO B 1 87 ? -28.92749 27.47715 -79.25203 1.000 13.53076 87 PRO B C 1
ATOM 2361 O O . PRO B 1 87 ? -27.69290 27.64328 -79.11598 1.000 14.74826 87 PRO B O 1
ATOM 2365 N N . ARG B 1 88 ? -29.47448 26.59801 -80.07835 1.000 13.75495 88 ARG B N 1
ATOM 2366 C CA . ARG B 1 88 ? -28.66229 25.68068 -80.88833 1.000 15.96504 88 ARG B CA 1
ATOM 2367 C C . ARG B 1 88 ? -28.97253 25.84002 -82.36015 1.000 14.80216 88 ARG B C 1
ATOM 2368 O O . ARG B 1 88 ? -28.33703 25.19938 -83.20038 1.000 15.35434 88 ARG B O 1
ATOM 2376 N N . THR B 1 89 ? -29.99208 26.62966 -82.70463 1.000 14.31843 89 THR B N 1
ATOM 2377 C CA . THR B 1 89 ? -30.35799 26.85864 -84.09118 1.000 14.34329 89 THR B CA 1
ATOM 2378 C C . THR B 1 89 ? -30.77254 28.31898 -84.18776 1.000 14.37926 89 THR B C 1
ATOM 2379 O O . THR B 1 89 ? -31.08302 28.96728 -83.19064 1.000 14.39954 89 THR B O 1
ATOM 2383 N N . ILE B 1 90 ? -30.79817 28.83200 -85.43727 1.000 17.99683 90 ILE B N 1
ATOM 2384 C CA . ILE B 1 90 ? -31.29951 30.19330 -85.65556 1.000 17.69626 90 ILE B CA 1
ATOM 2385 C C . ILE B 1 90 ? -32.74451 30.36968 -85.19529 1.000 17.51986 90 ILE B C 1
ATOM 2386 O O . ILE B 1 90 ? -33.03699 31.36098 -84.51531 1.000 17.52142 90 ILE B O 1
ATOM 2391 N N . PRO B 1 91 ? -33.67907 29.45980 -85.48697 1.000 17.99757 91 PRO B N 1
ATOM 2392 C CA . PRO B 1 91 ? -35.01485 29.62064 -84.91116 1.000 17.15618 91 PRO B CA 1
ATOM 2393 C C . PRO B 1 91 ? -35.03387 29.68444 -83.38539 1.000 17.35114 91 PRO B C 1
ATOM 2394 O O . PRO B 1 91 ? -35.85852 30.40363 -82.81351 1.000 18.41178 91 PRO B O 1
ATOM 2398 N N . GLN B 1 92 ? -34.15410 28.96253 -82.67664 1.000 16.63760 92 GLN B N 1
ATOM 2399 C CA . GLN B 1 92 ? -34.13411 29.12092 -81.22603 1.000 15.62543 92 GLN B CA 1
ATOM 2400 C C . GLN B 1 92 ? -33.67847 30.50760 -80.81322 1.000 16.02596 92 GLN B C 1
ATOM 2401 O O . GLN B 1 92 ? -34.21355 31.07784 -79.86232 1.000 16.17465 92 GLN B O 1
ATOM 2407 N N . ALA B 1 93 ? -32.69614 31.06631 -81.51878 1.000 16.60585 93 ALA B N 1
ATOM 2408 C CA . ALA B 1 93 ? -32.21337 32.39898 -81.17234 1.000 15.25161 93 ALA B CA 1
ATOM 2409 C C . ALA B 1 93 ? -33.27503 33.43870 -81.51101 1.000 16.98454 93 ALA B C 1
ATOM 2410 O O . ALA B 1 93 ? -33.48004 34.38578 -80.74008 1.000 17.20228 93 ALA B O 1
ATOM 2412 N N . ASP B 1 94 ? -33.97679 33.22910 -82.64407 1.000 19.84493 94 ASP B N 1
ATOM 2413 C CA . ASP B 1 94 ? -35.08793 34.12179 -83.00548 1.000 19.35567 94 ASP B CA 1
ATOM 2414 C C . ASP B 1 94 ? -36.20563 34.05308 -81.96788 1.000 22.81611 94 ASP B C 1
ATOM 2415 O O . ASP B 1 94 ? -36.79036 35.07642 -81.61159 1.000 20.34141 94 ASP B O 1
ATOM 2420 N N . ALA B 1 95 ? -36.53016 32.84794 -81.46314 1.000 17.81319 95 ALA B N 1
ATOM 2421 C CA . ALA B 1 95 ? -37.52731 32.74318 -80.41046 1.000 17.15883 95 ALA B CA 1
ATOM 2422 C C . ALA B 1 95 ? -37.12836 33.52689 -79.17844 1.000 17.93444 95 ALA B C 1
ATOM 2423 O O . ALA B 1 95 ? -37.98208 34.11824 -78.49222 1.000 19.99013 95 ALA B O 1
ATOM 2425 N N . MET B 1 96 ? -35.81778 33.55917 -78.86883 1.000 18.52671 96 MET B N 1
ATOM 2426 C CA . MET B 1 96 ? -35.35956 34.34844 -77.74052 1.000 18.20655 96 MET B CA 1
ATOM 2427 C C . MET B 1 96 ? -35.61029 35.83208 -77.99749 1.000 16.24840 96 MET B C 1
ATOM 2428 O O . MET B 1 96 ? -36.13480 36.53337 -77.13370 1.000 19.70012 96 MET B O 1
ATOM 2433 N N . LYS B 1 97 ? -35.25613 36.30580 -79.18504 1.000 20.89959 97 LYS B N 1
ATOM 2434 C CA . LYS B 1 97 ? -35.49930 37.71441 -79.50955 1.000 21.40703 97 LYS B CA 1
ATOM 2435 C C . LYS B 1 97 ? -36.99593 38.03198 -79.45438 1.000 21.04303 97 LYS B C 1
ATOM 2436 O O . LYS B 1 97 ? -37.40078 39.07153 -78.89418 1.000 23.47655 97 LYS B O 1
ATOM 2442 N N . GLU B 1 98 ? -37.82859 37.15626 -80.04057 1.000 18.00670 98 GLU B N 1
ATOM 2443 C CA . GLU B 1 98 ? -39.27865 37.39496 -80.04138 1.000 20.19365 98 GLU B CA 1
ATOM 2444 C C . GLU B 1 98 ? -39.85305 37.46036 -78.63894 1.000 22.93476 98 GLU B C 1
ATOM 2445 O O . GLU B 1 98 ? -40.85942 38.15516 -78.43777 1.000 22.70520 98 GLU B O 1
ATOM 2451 N N . ALA B 1 99 ? -39.25181 36.76545 -77.65691 1.000 18.82666 99 ALA B N 1
ATOM 2452 C CA . ALA B 1 99 ? -39.71515 36.67847 -76.27675 1.000 18.44020 99 ALA B CA 1
ATOM 2453 C C . ALA B 1 99 ? -39.07565 37.67288 -75.31438 1.000 17.68254 99 ALA B C 1
ATOM 2454 O O . ALA B 1 99 ? -39.41129 37.67411 -74.13272 1.000 25.33554 99 ALA B O 1
ATOM 2456 N N . GLY B 1 100 ? -38.18129 38.52542 -75.81202 1.000 19.41041 100 GLY B N 1
ATOM 2457 C CA . GLY B 1 100 ? -37.47472 39.47682 -74.96756 1.000 22.25641 100 GLY B CA 1
ATOM 2458 C C . GLY B 1 100 ? -36.34228 38.93084 -74.12993 1.000 20.13167 100 GLY B C 1
ATOM 2459 O O . GLY B 1 100 ? -35.99435 39.52569 -73.08827 1.000 22.24953 100 GLY B O 1
ATOM 2460 N N . ILE B 1 101 ? -35.75407 37.79934 -74.53601 1.000 21.72948 101 ILE B N 1
ATOM 2461 C CA . ILE B 1 101 ? -34.66925 37.18254 -73.77447 1.000 20.51255 101 ILE B CA 1
ATOM 2462 C C . ILE B 1 101 ? -33.34916 37.73316 -74.30355 1.000 18.99403 101 ILE B C 1
ATOM 2463 O O . ILE B 1 101 ? -32.63666 37.07552 -75.08421 1.000 21.10761 101 ILE B O 1
ATOM 2468 N N . ASN B 1 102 ? -33.06941 38.97598 -73.95004 1.000 19.91856 102 ASN B N 1
ATOM 2469 C CA . ASN B 1 102 ? -31.80050 39.58426 -74.30772 1.000 21.14282 102 ASN B CA 1
ATOM 2470 C C . ASN B 1 102 ? -30.72512 39.00456 -73.39934 1.000 19.79259 102 ASN B C 1
ATOM 2471 O O . ASN B 1 102 ? -31.00528 38.47443 -72.32525 1.000 21.68976 102 ASN B O 1
ATOM 2476 N N . VAL B 1 103 ? -29.46134 39.09752 -73.84620 1.000 18.20007 103 VAL B N 1
ATOM 2477 C CA . VAL B 1 103 ? -28.35195 38.61610 -73.03348 1.000 19.43768 103 VAL B CA 1
ATOM 2478 C C . VAL B 1 103 ? -27.23286 39.65226 -72.99237 1.000 15.78474 103 VAL B C 1
ATOM 2479 O O . VAL B 1 103 ? -27.11909 40.49025 -73.87974 1.000 18.48801 103 VAL B O 1
ATOM 2483 N N . ASP B 1 104 ? -26.43808 39.59814 -71.94902 1.000 19.29214 104 ASP B N 1
ATOM 2484 C CA . ASP B 1 104 ? -25.35464 40.56766 -71.74170 1.000 18.12549 104 ASP B CA 1
ATOM 2485 C C . ASP B 1 104 ? -24.05720 40.16661 -72.43284 1.000 17.88653 104 ASP B C 1
ATOM 2486 O O . ASP B 1 104 ? -23.32085 41.02082 -72.96042 1.000 18.40722 104 ASP B O 1
ATOM 2491 N N . TYR B 1 105 ? -23.76581 38.87013 -72.45431 1.000 17.11821 105 TYR B N 1
ATOM 2492 C CA . TYR B 1 105 ? -22.55204 38.39121 -73.10578 1.000 15.44597 105 TYR B CA 1
ATOM 2493 C C . TYR B 1 105 ? -22.83417 37.10265 -73.85624 1.000 15.84529 105 TYR B C 1
ATOM 2494 O O . TYR B 1 105 ? -23.53529 36.22170 -73.34008 1.000 16.41554 105 TYR B O 1
ATOM 2503 N N . VAL B 1 106 ? -22.17054 36.95417 -75.00448 1.000 15.87849 106 VAL B N 1
ATOM 2504 C CA . VAL B 1 106 ? -22.12059 35.71729 -75.77754 1.000 16.05785 106 VAL B CA 1
ATOM 2505 C C . VAL B 1 106 ? -20.64210 35.33380 -75.82808 1.000 16.06010 106 VAL B C 1
ATOM 2506 O O . VAL B 1 106 ? -19.80720 36.12979 -76.28850 1.000 16.78609 106 VAL B O 1
ATOM 2510 N N . LEU B 1 107 ? -20.31386 34.14597 -75.32208 1.000 14.37452 107 LEU B N 1
ATOM 2511 C CA . LEU B 1 107 ? -18.92378 33.72252 -75.17776 1.000 16.39325 107 LEU B CA 1
ATOM 2512 C C . LEU B 1 107 ? -18.74514 32.48918 -76.03857 1.000 16.44403 107 LEU B C 1
ATOM 2513 O O . LEU B 1 107 ? -19.35780 31.45456 -75.75783 1.000 16.69010 107 LEU B O 1
ATOM 2518 N N . GLU B 1 108 ? -17.89952 32.60803 -77.07645 1.000 16.05489 108 GLU B N 1
ATOM 2519 C CA . GLU B 1 108 ? -17.64373 31.54314 -78.05993 1.000 15.40618 108 GLU B CA 1
ATOM 2520 C C . GLU B 1 108 ? -16.39718 30.73297 -77.68026 1.000 13.12358 108 GLU B C 1
ATOM 2521 O O . GLU B 1 108 ? -15.32394 31.31858 -77.46911 1.000 17.32009 108 GLU B O 1
ATOM 2527 N N . PHE B 1 109 ? -16.55690 29.42804 -77.49593 1.000 13.86459 109 PHE B N 1
ATOM 2528 C CA . PHE B 1 109 ? -15.43040 28.57202 -77.07606 1.000 18.04932 109 PHE B CA 1
ATOM 2529 C C . PHE B 1 109 ? -14.94173 27.85312 -78.31285 1.000 19.32322 109 PHE B C 1
ATOM 2530 O O . PHE B 1 109 ? -15.63512 26.94732 -78.80266 1.000 19.30703 109 PHE B O 1
ATOM 2538 N N . ASP B 1 110 ? -13.75630 28.20151 -78.79876 1.000 15.93325 110 ASP B N 1
ATOM 2539 C CA . ASP B 1 110 ? -13.27632 27.62172 -80.03694 1.000 17.18848 110 ASP B CA 1
ATOM 2540 C C . ASP B 1 110 ? -12.31465 26.46137 -79.78327 1.000 16.24840 110 ASP B C 1
ATOM 2541 O O . ASP B 1 110 ? -11.30529 26.60981 -79.07245 1.000 15.84938 110 ASP B O 1
ATOM 2546 N N . VAL B 1 111 ? -12.65967 25.30016 -80.31196 1.000 15.75968 111 VAL B N 1
ATOM 2547 C CA . VAL B 1 111 ? -11.81659 24.12736 -80.22475 1.000 16.12125 111 VAL B CA 1
ATOM 2548 C C . VAL B 1 111 ? -11.86841 23.49363 -81.60122 1.000 19.31246 111 VAL B C 1
ATOM 2549 O O . VAL B 1 111 ? -12.96628 23.37479 -82.16452 1.000 19.30257 111 VAL B O 1
ATOM 2553 N N . PRO B 1 112 ? -10.73776 23.07612 -82.17901 1.000 13.05759 112 PRO B N 1
ATOM 2554 C CA . PRO B 1 112 ? -10.76802 22.33709 -83.45451 1.000 14.70867 112 PRO B CA 1
ATOM 2555 C C . PRO B 1 112 ? -11.53357 21.02862 -83.35548 1.000 12.82207 112 PRO B C 1
ATOM 2556 O O . PRO B 1 112 ? -11.49381 20.32068 -82.34377 1.000 14.45542 112 PRO B O 1
ATOM 2560 N N . ASP B 1 113 ? -12.24054 20.69078 -84.43460 1.000 13.98227 113 ASP B N 1
ATOM 2561 C CA . ASP B 1 113 ? -12.99458 19.43872 -84.47189 1.000 15.13581 113 ASP B CA 1
ATOM 2562 C C . ASP B 1 113 ? -12.15287 18.23900 -84.06491 1.000 16.24573 113 ASP B C 1
ATOM 2563 O O . ASP B 1 113 ? -12.65148 17.29439 -83.43282 1.000 16.55810 113 ASP B O 1
ATOM 2568 N N . GLU B 1 114 ? -10.87031 18.25793 -84.46728 1.000 14.06965 114 GLU B N 1
ATOM 2569 C CA . GLU B 1 114 ? -10.02975 17.09305 -84.26215 1.000 15.57587 114 GLU B CA 1
ATOM 2570 C C . GLU B 1 114 ? -9.77784 16.78567 -82.79959 1.000 16.06451 114 GLU B C 1
ATOM 2571 O O . GLU B 1 114 ? -9.36425 15.66896 -82.48350 1.000 18.71435 114 GLU B O 1
ATOM 2577 N N . LEU B 1 115 ? -10.00788 17.72097 -81.91300 1.000 14.67759 115 LEU B N 1
ATOM 2578 C CA . LEU B 1 115 ? -9.80207 17.50539 -80.47567 1.000 16.89393 115 LEU B CA 1
ATOM 2579 C C . LEU B 1 115 ? -11.06904 16.98389 -79.78490 1.000 17.84824 115 LEU B C 1
ATOM 2580 O O . LEU B 1 115 ? -11.00795 16.57064 -78.61059 1.000 17.72983 115 LEU B O 1
ATOM 2585 N N . ILE B 1 116 ? -12.20641 16.96626 -80.47847 1.000 16.54123 116 ILE B N 1
ATOM 2586 C CA . ILE B 1 116 ? -13.45901 16.75069 -79.79202 1.000 15.67832 116 ILE B CA 1
ATOM 2587 C C . ILE B 1 116 ? -13.63380 15.30575 -79.37456 1.000 15.43726 116 ILE B C 1
ATOM 2588 O O . ILE B 1 116 ? -14.10757 15.05042 -78.27231 1.000 16.27683 116 ILE B O 1
ATOM 2593 N N . VAL B 1 117 ? -13.31614 14.31828 -80.23801 1.000 17.54736 117 VAL B N 1
ATOM 2594 C CA . VAL B 1 117 ? -13.60128 12.92873 -79.84179 1.000 20.26764 117 VAL B CA 1
ATOM 2595 C C . VAL B 1 117 ? -12.87762 12.53307 -78.54091 1.000 19.26372 117 VAL B C 1
ATOM 2596 O O . VAL B 1 117 ? -13.46970 11.88260 -77.67051 1.000 18.70445 117 VAL B O 1
ATOM 2600 N N . ASP B 1 118 ? -11.61812 12.96642 -78.33859 1.000 21.09937 118 ASP B N 1
ATOM 2601 C CA . ASP B 1 118 ? -10.86670 12.60896 -77.12134 1.000 19.33439 118 ASP B CA 1
ATOM 2602 C C . ASP B 1 118 ? -11.48163 13.24540 -75.88864 1.000 25.99596 118 ASP B C 1
ATOM 2603 O O . ASP B 1 118 ? -11.42594 12.67499 -74.78970 1.000 22.31610 118 ASP B O 1
ATOM 2608 N N . ARG B 1 119 ? -12.00494 14.46128 -76.03987 1.000 18.18052 119 ARG B N 1
ATOM 2609 C CA . ARG B 1 119 ? -12.69639 15.07596 -74.91794 1.000 18.10832 119 ARG B CA 1
ATOM 2610 C C . ARG B 1 119 ? -13.95537 14.33176 -74.56515 1.000 24.20433 119 ARG B C 1
ATOM 2611 O O . ARG B 1 119 ? -14.23752 14.11543 -73.38901 1.000 21.44941 119 ARG B O 1
ATOM 2619 N N . ILE B 1 120 ? -14.74330 13.93952 -75.55284 1.000 17.18063 120 ILE B N 1
ATOM 2620 C CA . ILE B 1 120 ? -16.02655 13.42776 -75.17352 1.000 19.52413 120 ILE B CA 1
ATOM 2621 C C . ILE B 1 120 ? -15.91779 11.99588 -74.66857 1.000 18.63960 120 ILE B C 1
ATOM 2622 O O . ILE B 1 120 ? -16.70871 11.58430 -73.80051 1.000 19.17641 120 ILE B O 1
ATOM 2627 N N . VAL B 1 121 ? -14.97646 11.21543 -75.21446 1.000 18.54000 121 VAL B N 1
ATOM 2628 C CA . VAL B 1 121 ? -14.90844 9.82446 -74.75907 1.000 20.12649 121 VAL B CA 1
ATOM 2629 C C . VAL B 1 121 ? -14.43257 9.73720 -73.31564 1.000 18.93816 121 VAL B C 1
ATOM 2630 O O . VAL B 1 121 ? -14.76438 8.75969 -72.64065 1.000 19.75531 121 VAL B O 1
ATOM 2634 N N . GLY B 1 122 ? -13.65397 10.72711 -72.82396 1.000 16.87756 122 GLY B N 1
ATOM 2635 C CA . GLY B 1 122 ? -13.27018 10.74832 -71.39730 1.000 17.34280 122 GLY B CA 1
ATOM 2636 C C . GLY B 1 122 ? -14.25043 11.46588 -70.47802 1.000 13.68523 122 GLY B C 1
ATOM 2637 O O . GLY B 1 122 ? -13.99329 11.56024 -69.24808 1.000 14.86799 122 GLY B O 1
ATOM 2638 N N . ARG B 1 123 ? -15.37610 11.94177 -71.00268 1.000 12.71290 123 ARG B N 1
ATOM 2639 C CA . ARG B 1 123 ? -16.32258 12.70717 -70.20005 1.000 12.21388 123 ARG B CA 1
ATOM 2640 C C . ARG B 1 123 ? -17.12272 11.77025 -69.30111 1.000 14.64481 123 ARG B C 1
ATOM 2641 O O . ARG B 1 123 ? -17.66131 10.73359 -69.74731 1.000 15.42123 123 ARG B O 1
ATOM 2649 N N . ARG B 1 124 ? -17.22291 12.14856 -68.01256 1.000 13.35811 124 ARG B N 1
ATOM 2650 C CA . ARG B 1 124 ? -18.06914 11.42998 -67.05470 1.000 13.21271 124 ARG B CA 1
ATOM 2651 C C . ARG B 1 124 ? -18.89603 12.46810 -66.33849 1.000 13.92486 124 ARG B C 1
ATOM 2652 O O . ARG B 1 124 ? -18.41628 13.58838 -66.10819 1.000 14.68780 124 ARG B O 1
ATOM 2660 N N . VAL B 1 125 ? -20.13587 12.12542 -66.00267 1.000 13.22214 125 VAL B N 1
ATOM 2661 C CA . VAL B 1 125 ? -21.09193 13.09347 -65.46764 1.000 14.39620 125 VAL B CA 1
ATOM 2662 C C . VAL B 1 125 ? -21.72040 12.60983 -64.15558 1.000 13.64911 125 VAL B C 1
ATOM 2663 O O . VAL B 1 125 ? -21.81763 11.41530 -63.89081 1.000 13.91512 125 VAL B O 1
ATOM 2667 N N . HIS B 1 126 ? -22.15956 13.58006 -63.37596 1.000 14.12098 126 HIS B N 1
ATOM 2668 C CA . HIS B 1 126 ? -23.00390 13.33609 -62.22166 1.000 15.55107 126 HIS B CA 1
ATOM 2669 C C . HIS B 1 126 ? -24.36945 13.90976 -62.59905 1.000 16.97552 126 HIS B C 1
ATOM 2670 O O . HIS B 1 126 ? -24.60175 15.11194 -62.42762 1.000 17.72993 126 HIS B O 1
ATOM 2677 N N . ALA B 1 127 ? -25.23755 13.00379 -63.06035 1.000 16.46813 127 ALA B N 1
ATOM 2678 C CA . ALA B 1 127 ? -26.54385 13.43432 -63.57044 1.000 20.00302 127 ALA B CA 1
ATOM 2679 C C . ALA B 1 127 ? -27.37356 14.24352 -62.58152 1.000 22.10735 127 ALA B C 1
ATOM 2680 O O . ALA B 1 127 ? -27.97117 15.24730 -63.00473 1.000 25.48735 127 ALA B O 1
ATOM 2682 N N . PRO B 1 128 ? -27.44062 13.92659 -61.28747 1.000 19.12930 128 PRO B N 1
ATOM 2683 C CA . PRO B 1 128 ? -28.30580 14.74220 -60.41337 1.000 23.93299 128 PRO B CA 1
ATOM 2684 C C . PRO B 1 128 ? -27.92940 16.21130 -60.36999 1.000 25.75824 128 PRO B C 1
ATOM 2685 O O . PRO B 1 128 ? -28.80424 17.07674 -60.22355 1.000 25.96612 128 PRO B O 1
ATOM 2689 N N . SER B 1 129 ? -26.64366 16.53896 -60.46635 1.000 20.73746 129 SER B N 1
ATOM 2690 C CA . SER B 1 129 ? -26.18860 17.90855 -60.32738 1.000 17.73717 129 SER B CA 1
ATOM 2691 C C . SER B 1 129 ? -25.81157 18.52317 -61.66501 1.000 22.80261 129 SER B C 1
ATOM 2692 O O . SER B 1 129 ? -25.68775 19.74944 -61.74358 1.000 28.22106 129 SER B O 1
ATOM 2695 N N . GLY B 1 130 ? -25.56043 17.69113 -62.68676 1.000 21.79488 130 GLY B N 1
ATOM 2696 C CA . GLY B 1 130 ? -24.92132 18.14192 -63.92287 1.000 22.95988 130 GLY B CA 1
ATOM 2697 C C . GLY B 1 130 ? -23.40109 18.33735 -63.87959 1.000 22.42463 130 GLY B C 1
ATOM 2698 O O . GLY B 1 130 ? -22.82000 18.77493 -64.89408 1.000 26.64298 130 GLY B O 1
ATOM 2699 N N . ARG B 1 131 ? -22.71679 17.99236 -62.78330 1.000 18.95264 131 ARG B N 1
ATOM 2700 C CA . ARG B 1 131 ? -21.26578 18.15660 -62.72924 1.000 15.38875 131 ARG B CA 1
ATOM 2701 C C . ARG B 1 131 ? -20.59744 17.24020 -63.74307 1.000 14.78771 131 ARG B C 1
ATOM 2702 O O . ARG B 1 131 ? -21.04893 16.12436 -64.01251 1.000 16.58693 131 ARG B O 1
ATOM 2710 N N A VAL B 1 132 ? -19.54114 17.74489 -64.35334 0.380 16.25829 132 VAL B N 1
ATOM 2711 N N B VAL B 1 132 ? -19.51587 17.75942 -64.32381 0.620 16.28904 132 VAL B N 1
ATOM 2712 C CA A VAL B 1 132 ? -18.90359 17.02926 -65.44268 0.380 14.26778 132 VAL B CA 1
ATOM 2713 C CA B VAL B 1 132 ? -18.84166 17.14197 -65.45877 0.620 14.64843 132 VAL B CA 1
ATOM 2714 C C A VAL B 1 132 ? -17.40598 16.98345 -65.18415 0.380 12.48645 132 VAL B C 1
ATOM 2715 C C B VAL B 1 132 ? -17.35431 17.00385 -65.16755 0.620 12.28246 132 VAL B C 1
ATOM 2716 O O A VAL B 1 132 ? -16.81527 17.93318 -64.66826 0.380 13.21800 132 VAL B O 1
ATOM 2717 O O B VAL B 1 132 ? -16.72147 17.91136 -64.63101 0.620 13.30921 132 VAL B O 1
ATOM 2724 N N . TYR B 1 133 ? -16.81563 15.86216 -65.53913 1.000 12.22660 133 TYR B N 1
ATOM 2725 C CA . TYR B 1 133 ? -15.41213 15.55644 -65.29316 1.000 12.14242 133 TYR B CA 1
ATOM 2726 C C . TYR B 1 133 ? -14.79939 14.94780 -66.53988 1.000 11.88996 133 TYR B C 1
ATOM 2727 O O . TYR B 1 133 ? -15.50682 14.58766 -67.47819 1.000 13.34098 133 TYR B O 1
ATOM 2736 N N . HIS B 1 134 ? -13.48518 14.82736 -66.55559 1.000 13.35995 134 HIS B N 1
ATOM 2737 C CA . HIS B 1 134 ? -12.80504 14.09296 -67.61639 1.000 15.54003 134 HIS B CA 1
ATOM 2738 C C . HIS B 1 134 ? -11.78192 13.18070 -66.97273 1.000 15.15153 134 HIS B C 1
ATOM 2739 O O . HIS B 1 134 ? -10.96605 13.65876 -66.18053 1.000 15.86578 134 HIS B O 1
ATOM 2746 N N . VAL B 1 135 ? -11.80947 11.90527 -67.36819 1.000 15.76037 135 VAL B N 1
ATOM 2747 C CA . VAL B 1 135 ? -10.97563 10.90421 -66.67799 1.000 17.88240 135 VAL B CA 1
ATOM 2748 C C . VAL B 1 135 ? -9.50797 11.25483 -66.71022 1.000 24.48008 135 VAL B C 1
ATOM 2749 O O . VAL B 1 135 ? -8.78408 10.89982 -65.78232 1.000 25.14882 135 VAL B O 1
ATOM 2753 N N . LYS B 1 136 ? -9.01976 11.90871 -67.77315 1.000 19.74488 136 LYS B N 1
ATOM 2754 C CA . LYS B 1 136 ? -7.62747 12.35921 -67.82938 1.000 25.11077 136 LYS B CA 1
ATOM 2755 C C . LYS B 1 136 ? -7.46626 13.84962 -67.61868 1.000 23.55964 136 LYS B C 1
ATOM 2756 O O . LYS B 1 136 ? -6.59952 14.27833 -66.87361 1.000 31.82551 136 LYS B O 1
ATOM 2762 N N . PHE B 1 137 ? -8.26307 14.68572 -68.29910 1.000 19.83571 137 PHE B N 1
ATOM 2763 C CA . PHE B 1 137 ? -7.95153 16.10641 -68.31002 1.000 19.60029 137 PHE B CA 1
ATOM 2764 C C . PHE B 1 137 ? -8.57383 16.90262 -67.17086 1.000 21.10312 137 PHE B C 1
ATOM 2765 O O . PHE B 1 137 ? -8.21433 18.06196 -66.97305 1.000 23.18186 137 PHE B O 1
ATOM 2773 N N . ASN B 1 138 ? -9.56214 16.35264 -66.42773 1.000 18.23233 138 ASN B N 1
ATOM 2774 C CA . ASN B 1 138 ? -10.17448 17.10416 -65.33065 1.000 18.66756 138 ASN B CA 1
ATOM 2775 C C . ASN B 1 138 ? -10.83198 16.08264 -64.41498 1.000 17.85465 138 ASN B C 1
ATOM 2776 O O . ASN B 1 138 ? -12.06705 16.03581 -64.28781 1.000 16.35711 138 ASN B O 1
ATOM 2781 N N . PRO B 1 139 ? -10.02260 15.27040 -63.73417 1.000 17.84486 139 PRO B N 1
ATOM 2782 C CA . PRO B 1 139 ? -10.54862 14.06323 -63.09254 1.000 17.40731 139 PRO B CA 1
ATOM 2783 C C . PRO B 1 139 ? -11.21879 14.38409 -61.77448 1.000 15.99199 139 PRO B C 1
ATOM 2784 O O . PRO B 1 139 ? -10.93145 15.39916 -61.11767 1.000 17.12475 139 PRO B O 1
ATOM 2788 N N . PRO B 1 140 ? -12.14617 13.53054 -61.37916 1.000 15.01067 140 PRO B N 1
ATOM 2789 C CA . PRO B 1 140 ? -12.71055 13.62977 -60.03272 1.000 15.01908 140 PRO B CA 1
ATOM 2790 C C . PRO B 1 140 ? -11.59338 13.33814 -59.03902 1.000 16.26873 140 PRO B C 1
ATOM 2791 O O . PRO B 1 140 ? -10.57877 12.67658 -59.36884 1.000 15.50139 140 PRO B O 1
ATOM 2795 N N . LYS B 1 141 ? -11.81125 13.82120 -57.80522 1.000 14.13633 141 LYS B N 1
ATOM 2796 C CA . LYS B 1 141 ? -10.80568 13.62295 -56.76261 1.000 15.99600 141 LYS B CA 1
ATOM 2797 C C . LYS B 1 141 ? -10.69074 12.16613 -56.34909 1.000 14.31862 141 LYS B C 1
ATOM 2798 O O . LYS B 1 141 ? -9.62629 11.74197 -55.89441 1.000 16.98548 141 LYS B O 1
ATOM 2804 N N . VAL B 1 142 ? -11.75272 11.39202 -56.47826 1.000 13.19353 142 VAL B N 1
ATOM 2805 C CA . VAL B 1 142 ? -11.69941 9.95763 -56.30403 1.000 13.00192 142 VAL B CA 1
ATOM 2806 C C . VAL B 1 142 ? -12.18093 9.32038 -57.60251 1.000 13.35723 142 VAL B C 1
ATOM 2807 O O . VAL B 1 142 ? -13.27598 9.63968 -58.08495 1.000 12.83499 142 VAL B O 1
ATOM 2811 N N . GLU B 1 143 ? -11.37418 8.42907 -58.16666 1.000 13.54058 143 GLU B N 1
ATOM 2812 C CA . GLU B 1 143 ? -11.69683 7.89359 -59.48644 1.000 15.35992 143 GLU B CA 1
ATOM 2813 C C . GLU B 1 143 ? -13.10291 7.34884 -59.51893 1.000 15.38124 143 GLU B C 1
ATOM 2814 O O . GLU B 1 143 ? -13.49550 6.51430 -58.71069 1.000 16.66818 143 GLU B O 1
ATOM 2820 N N . GLY B 1 144 ? -13.85930 7.79309 -60.50537 1.000 14.18546 144 GLY B N 1
ATOM 2821 C CA . GLY B 1 144 ? -15.16391 7.26658 -60.76734 1.000 16.64815 144 GLY B CA 1
ATOM 2822 C C . GLY B 1 144 ? -16.25921 7.81887 -59.89182 1.000 14.59846 144 GLY B C 1
ATOM 2823 O O . GLY B 1 144 ? -17.40491 7.43026 -60.05993 1.000 14.47480 144 GLY B O 1
ATOM 2824 N N . LYS B 1 145 ? -15.95651 8.73033 -58.96089 1.000 13.25197 145 LYS B N 1
ATOM 2825 C CA . LYS B 1 145 ? -16.97123 9.17586 -58.01670 1.000 12.38542 145 LYS B CA 1
ATOM 2826 C C . LYS B 1 145 ? -17.16322 10.68614 -58.10892 1.000 12.61017 145 LYS B C 1
ATOM 2827 O O . LYS B 1 145 ? -16.22756 11.44796 -58.24685 1.000 12.45974 145 LYS B O 1
ATOM 2833 N N . ASP B 1 146 ? -18.39447 11.13331 -57.90870 1.000 12.19298 146 ASP B N 1
ATOM 2834 C CA . ASP B 1 146 ? -18.65665 12.57055 -57.84985 1.000 12.42846 146 ASP B CA 1
ATOM 2835 C C . ASP B 1 146 ? -17.98182 13.16410 -56.60346 1.000 12.35354 146 ASP B C 1
ATOM 2836 O O . ASP B 1 146 ? -18.08309 12.59713 -55.49792 1.000 13.37707 146 ASP B O 1
ATOM 2841 N N . ASP B 1 147 ? -17.46412 14.37299 -56.71927 1.000 12.62778 147 ASP B N 1
ATOM 2842 C CA . ASP B 1 147 ? -16.70813 15.01182 -55.63110 1.000 13.23684 147 ASP B CA 1
ATOM 2843 C C . ASP B 1 147 ? -17.58635 15.37457 -54.45300 1.000 15.08277 147 ASP B C 1
ATOM 2844 O O . ASP B 1 147 ? -17.06626 15.52704 -53.33256 1.000 16.53170 147 ASP B O 1
ATOM 2849 N N . VAL B 1 148 ? -18.85108 15.66698 -54.69324 1.000 14.41651 1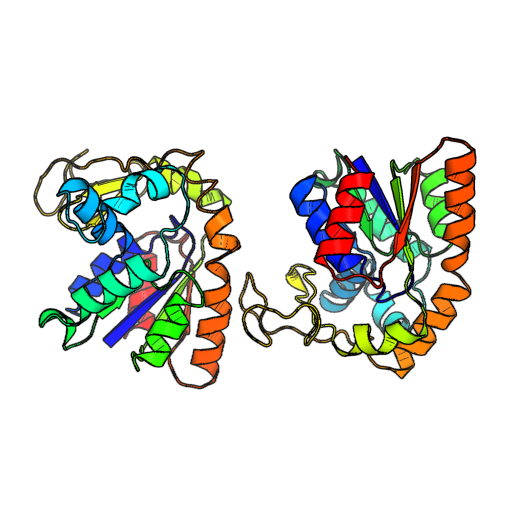48 VAL B N 1
ATOM 2850 C CA . VAL B 1 148 ? -19.73730 16.21007 -53.65999 1.000 18.19881 148 VAL B CA 1
ATOM 2851 C C . VAL B 1 148 ? -20.53435 15.12464 -52.97700 1.000 16.36760 148 VAL B C 1
ATOM 2852 O O . VAL B 1 148 ? -20.60397 15.09435 -51.73180 1.000 19.38480 148 VAL B O 1
ATOM 2856 N N . THR B 1 149 ? -21.13191 14.22286 -53.75014 1.000 15.83027 149 THR B N 1
ATOM 2857 C CA . THR B 1 149 ? -22.01894 13.17883 -53.27106 1.000 16.81007 149 THR B CA 1
ATOM 2858 C C . THR B 1 149 ? -21.37135 11.80585 -53.16859 1.000 18.29977 149 THR B C 1
ATOM 2859 O O . THR B 1 149 ? -21.96466 10.88221 -52.58940 1.000 17.74440 149 THR B O 1
ATOM 2863 N N . GLY B 1 150 ? -20.18908 11.63137 -53.76661 1.000 13.72124 150 GLY B N 1
ATOM 2864 C CA . GLY B 1 150 ? -19.56612 10.32903 -53.80490 1.000 14.14510 150 GLY B CA 1
ATOM 2865 C C . GLY B 1 150 ? -20.26208 9.29156 -54.63255 1.000 15.31991 150 GLY B C 1
ATOM 2866 O O . GLY B 1 150 ? -19.83938 8.14524 -54.64676 1.000 15.05564 150 GLY B O 1
ATOM 2867 N N . GLU B 1 151 ? -21.27089 9.67346 -55.40742 1.000 16.17377 151 GLU B N 1
ATOM 2868 C CA . GLU B 1 151 ? -21.97606 8.70214 -56.23718 1.000 16.27313 151 GLU B CA 1
ATOM 2869 C C . GLU B 1 151 ? -21.15681 8.32532 -57.47084 1.000 14.91639 151 GLU B C 1
ATOM 2870 O O . GLU B 1 151 ? -20.36200 9.12658 -58.00102 1.000 15.52656 151 GLU B O 1
ATOM 2876 N N . GLU B 1 152 ? -21.35430 7.10081 -57.94704 1.000 17.21896 152 GLU B N 1
ATOM 2877 C CA . GLU B 1 152 ? -20.61327 6.61732 -59.10642 1.000 16.63533 152 GLU B CA 1
ATOM 2878 C C . GLU B 1 152 ? -20.99821 7.41701 -60.36017 1.000 17.18516 152 GLU B C 1
ATOM 2879 O O . GLU B 1 152 ? -22.18763 7.57486 -60.69341 1.000 19.09077 152 GLU B O 1
ATOM 2885 N N . LEU B 1 153 ? -19.99926 7.97483 -61.02039 1.000 15.17285 153 LEU B N 1
ATOM 2886 C CA . LEU B 1 153 ? -20.22469 8.77765 -62.23446 1.000 15.75500 153 LEU B CA 1
ATOM 2887 C C . LEU B 1 153 ? -20.66115 7.87888 -63.39161 1.000 16.81388 153 LEU B C 1
ATOM 2888 O O . LEU B 1 153 ? -20.38028 6.68902 -63.43177 1.000 18.61882 153 LEU B O 1
ATOM 2893 N N . THR B 1 154 ? -21.34147 8.48919 -64.36782 1.000 16.91359 154 THR B N 1
ATOM 2894 C CA . THR B 1 154 ? -21.82565 7.77752 -65.54220 1.000 16.89875 154 THR B CA 1
ATOM 2895 C C . THR B 1 154 ? -21.25043 8.38334 -66.80966 1.000 15.00790 154 THR B C 1
ATOM 2896 O O . THR B 1 154 ? -20.70842 9.49170 -66.82293 1.000 16.92042 154 THR B O 1
ATOM 2900 N N . THR B 1 155 ? -21.37896 7.61446 -67.89659 1.000 16.35287 155 THR B N 1
ATOM 2901 C CA . THR B 1 155 ? -21.06636 8.07531 -69.24202 1.000 15.02310 155 THR B CA 1
ATOM 2902 C C . THR B 1 155 ? -22.39120 8.31267 -69.94728 1.000 16.15610 155 THR B C 1
ATOM 2903 O O . THR B 1 155 ? -23.27530 7.44207 -69.93374 1.000 17.61336 155 THR B O 1
ATOM 2907 N N . ARG B 1 156 ? -22.54189 9.50988 -70.53242 1.000 14.54923 156 ARG B N 1
ATOM 2908 C CA . ARG B 1 156 ? -23.73014 9.78609 -71.33776 1.000 16.03219 156 ARG B CA 1
ATOM 2909 C C . ARG B 1 156 ? -23.84397 8.78318 -72.47819 1.000 15.80295 156 ARG B C 1
ATOM 2910 O O . ARG B 1 156 ? -22.86516 8.42621 -73.14785 1.000 16.51155 156 ARG B O 1
ATOM 2918 N N . LYS B 1 157 ? -25.09039 8.38283 -72.72634 1.000 17.17004 157 LYS B N 1
ATOM 2919 C CA . LYS B 1 157 ? -25.35597 7.42559 -73.80293 1.000 16.71718 157 LYS B CA 1
ATOM 2920 C C . LYS B 1 157 ? -24.90805 7.95477 -75.16641 1.000 19.96306 157 LYS B C 1
ATOM 2921 O O . LYS B 1 157 ? -24.42371 7.18105 -76.00802 1.000 20.71672 157 LYS B O 1
ATOM 2927 N N . ASP B 1 158 ? -24.98497 9.27041 -75.37469 1.000 15.06342 158 ASP B N 1
ATOM 2928 C CA . ASP B 1 158 ? -24.57996 9.82409 -76.64856 1.000 16.41947 158 ASP B CA 1
ATOM 2929 C C . ASP B 1 158 ? -23.09230 10.13813 -76.77842 1.000 19.99256 158 ASP B C 1
ATOM 2930 O O . ASP B 1 158 ? -22.66637 10.68013 -77.81415 1.000 21.49867 158 ASP B O 1
ATOM 2935 N N . ASP B 1 159 ? -22.28535 9.83766 -75.76771 1.000 17.44925 159 ASP B N 1
ATOM 2936 C CA . ASP B 1 159 ? -20.85481 10.15547 -75.79452 1.000 18.38524 159 ASP B CA 1
ATOM 2937 C C . ASP B 1 159 ? -20.05779 8.94034 -76.26463 1.000 19.81347 159 ASP B C 1
ATOM 2938 O O . ASP B 1 159 ? -19.25802 8.36765 -75.53591 1.000 24.03300 159 ASP B O 1
ATOM 2943 N N . GLN B 1 160 ? -20.35130 8.47538 -77.48004 1.000 17.74112 160 GLN B N 1
ATOM 2944 C CA . GLN B 1 160 ? -19.55358 7.46798 -78.17570 1.000 20.20700 160 GLN B CA 1
ATOM 2945 C C . GLN B 1 160 ? -19.11027 8.05547 -79.50421 1.000 20.96312 160 GLN B C 1
ATOM 2946 O O . GLN B 1 160 ? -19.77381 8.93323 -80.04770 1.000 18.17617 160 GLN B O 1
ATOM 2952 N N . GLU B 1 161 ? -18.00531 7.53063 -80.03696 1.000 18.49389 161 GLU B N 1
ATOM 2953 C CA . GLU B 1 161 ? -17.31360 8.16026 -81.15618 1.000 17.86965 161 GLU B CA 1
ATOM 2954 C C . GLU B 1 161 ? -18.23660 8.43184 -82.34138 1.000 17.35339 161 GLU B C 1
ATOM 2955 O O . GLU B 1 161 ? -18.25324 9.53450 -82.88153 1.000 17.93537 161 GLU B O 1
ATOM 2961 N N . GLU B 1 162 ? -18.94934 7.41593 -82.81855 1.000 17.32941 162 GLU B N 1
ATOM 2962 C CA . GLU B 1 162 ? -19.78108 7.61855 -84.01362 1.000 20.47748 162 GLU B CA 1
ATOM 2963 C C . GLU B 1 162 ? -20.86302 8.66573 -83.77618 1.000 18.89495 162 GLU B C 1
ATOM 2964 O O . GLU B 1 162 ? -21.17926 9.47666 -84.66840 1.000 17.89884 162 GLU B O 1
ATOM 2970 N N . THR B 1 163 ? -21.46006 8.66430 -82.57537 1.000 16.52874 163 THR B N 1
ATOM 2971 C CA . THR B 1 163 ? -22.49465 9.63882 -82.27544 1.000 14.39865 163 THR B CA 1
ATOM 2972 C C . THR B 1 163 ? -21.89780 11.03234 -82.20621 1.000 15.17428 163 THR B C 1
ATOM 2973 O O . THR B 1 163 ? -22.49423 12.00302 -82.69104 1.000 15.23999 163 THR B O 1
ATOM 2977 N N . VAL B 1 164 ? -20.70132 11.15080 -81.61635 1.000 15.51598 164 VAL B N 1
ATOM 2978 C CA . VAL B 1 164 ? -20.00639 12.43928 -81.58213 1.000 15.49609 164 VAL B CA 1
ATOM 2979 C C . VAL B 1 164 ? -19.78646 12.97726 -82.99483 1.000 16.24618 164 VAL B C 1
ATOM 2980 O O . VAL B 1 164 ? -20.01687 14.15912 -83.27443 1.000 16.15654 164 VAL B O 1
ATOM 2984 N N . ARG B 1 165 ? -19.35462 12.12668 -83.90739 1.000 16.39481 165 ARG B N 1
ATOM 2985 C CA . ARG B 1 165 ? -19.13616 12.61977 -85.25974 1.000 19.19439 165 ARG B CA 1
ATOM 2986 C C . ARG B 1 165 ? -20.42751 13.15775 -85.86671 1.000 19.11835 165 ARG B C 1
ATOM 2987 O O . ARG B 1 165 ? -20.43961 14.21263 -86.51555 1.000 16.96843 165 ARG B O 1
ATOM 2995 N N . LYS B 1 166 ? -21.54826 12.48386 -85.61477 1.000 16.08971 166 LYS B N 1
ATOM 2996 C CA . LYS B 1 166 ? -22.83167 12.98246 -86.12027 1.000 14.97502 166 LYS B CA 1
ATOM 2997 C C . LYS B 1 166 ? -23.21989 14.30666 -85.45823 1.000 16.22886 166 LYS B C 1
ATOM 2998 O O . LYS B 1 166 ? -23.72151 15.24191 -86.10906 1.000 15.84865 166 LYS B O 1
ATOM 3004 N N . ARG B 1 167 ? -22.97446 14.41036 -84.15290 1.000 14.46962 167 ARG B N 1
ATOM 3005 C CA . ARG B 1 167 ? -23.25822 15.64833 -83.42473 1.000 15.69692 167 ARG B CA 1
ATOM 3006 C C . ARG B 1 167 ? -22.44975 16.82811 -83.95716 1.000 12.91721 167 ARG B C 1
ATOM 3007 O O . ARG B 1 167 ? -22.93134 17.96104 -84.00122 1.000 14.15485 167 ARG B O 1
ATOM 3015 N N . LEU B 1 168 ? -21.21822 16.56895 -84.39361 1.000 15.51596 168 LEU B N 1
ATOM 3016 C CA . LEU B 1 168 ? -20.39430 17.64143 -84.94383 1.000 15.31703 168 LEU B CA 1
ATOM 3017 C C . LEU B 1 168 ? -20.91413 18.08172 -86.30956 1.000 13.67194 168 LEU B C 1
ATOM 3018 O O . LEU B 1 168 ? -20.90184 19.27698 -86.62377 1.000 16.23572 168 LEU B O 1
ATOM 3023 N N . VAL B 1 169 ? -21.36081 17.12712 -87.12643 1.000 16.56766 169 VAL B N 1
ATOM 3024 C CA . VAL B 1 169 ? -21.98164 17.51881 -88.40273 1.000 18.40937 169 VAL B CA 1
ATOM 3025 C C . VAL B 1 169 ? -23.18320 18.43286 -88.16590 1.000 17.01311 169 VAL B C 1
ATOM 3026 O O . VAL B 1 169 ? -23.31338 19.49390 -88.78071 1.000 17.17441 169 VAL B O 1
ATOM 3030 N N . GLU B 1 170 ? -24.06620 18.04761 -87.23189 1.000 15.38050 170 GLU B N 1
ATOM 3031 C CA . GLU B 1 170 ? -25.24158 18.83683 -86.90478 1.000 16.17099 170 GLU B CA 1
ATOM 3032 C C . GLU B 1 170 ? -24.83977 20.19382 -86.37145 1.000 12.82420 170 GLU B C 1
ATOM 3033 O O . GLU B 1 170 ? -25.45052 21.20943 -86.70081 1.000 13.58574 170 GLU B O 1
ATOM 3039 N N . TYR B 1 171 ? -23.80458 20.22250 -85.52625 1.000 12.55980 171 TYR B N 1
ATOM 3040 C CA . TYR B 1 171 ? -23.30824 21.48876 -85.04662 1.000 12.51042 171 TYR B CA 1
ATOM 3041 C C . TYR B 1 171 ? -22.89406 22.42782 -86.19896 1.000 12.72432 171 TYR B C 1
ATOM 3042 O O . TYR B 1 171 ? -23.30765 23.57692 -86.23414 1.000 12.95134 171 TYR B O 1
ATOM 3051 N N . HIS B 1 172 ? -22.04811 21.95779 -87.12811 1.000 12.78438 172 HIS B N 1
ATOM 3052 C CA . HIS B 1 172 ? -21.63125 22.84180 -88.21269 1.000 12.94024 172 HIS B CA 1
ATOM 3053 C C . HIS B 1 172 ? -22.82171 23.24116 -89.08444 1.000 12.81705 172 HIS B C 1
ATOM 3054 O O . HIS B 1 172 ? -22.90426 24.38884 -89.54751 1.000 15.31783 172 HIS B O 1
ATOM 3061 N N . GLN B 1 173 ? -23.73984 22.30497 -89.32218 1.000 12.96931 173 GLN B N 1
ATOM 3062 C CA . GLN B 1 173 ? -24.85088 22.61546 -90.22090 1.000 14.86627 173 GLN B CA 1
ATOM 3063 C C . GLN B 1 173 ? -25.84376 23.61676 -89.61158 1.000 15.67479 173 GLN B C 1
ATOM 3064 O O . GLN B 1 173 ? -26.35793 24.49573 -90.31064 1.000 16.77635 173 GLN B O 1
ATOM 3070 N N A MET B 1 174 ? -26.12445 23.53404 -88.30621 0.530 14.20246 174 MET B N 1
ATOM 3071 N N B MET B 1 174 ? -26.09725 23.49805 -88.31272 0.470 14.22994 174 MET B N 1
ATOM 3072 C CA A MET B 1 174 ? -27.23631 24.27729 -87.68928 0.530 14.25546 174 MET B CA 1
ATOM 3073 C CA B MET B 1 174 ? -27.24728 24.11431 -87.67402 0.470 14.15743 174 MET B CA 1
ATOM 3074 C C A MET B 1 174 ? -26.79074 25.30342 -86.66714 0.530 13.84136 174 MET B C 1
ATOM 3075 C C B MET B 1 174 ? -26.91720 25.09637 -86.57712 0.470 13.09213 174 MET B C 1
ATOM 3076 O O A MET B 1 174 ? -27.40037 26.38606 -86.50935 0.530 12.44263 174 MET B O 1
ATOM 3077 O O B MET B 1 174 ? -27.73799 25.96443 -86.30552 0.470 13.68988 174 MET B O 1
ATOM 3086 N N . THR B 1 175 ? -25.76154 24.97661 -85.90823 1.000 12.99840 175 THR B N 1
ATOM 3087 C CA . THR B 1 175 ? -25.41789 25.72667 -84.70397 1.000 11.30781 175 THR B CA 1
ATOM 3088 C C . THR B 1 175 ? -24.30577 26.73285 -84.92723 1.000 13.40206 175 THR B C 1
ATOM 3089 O O . THR B 1 175 ? -24.35596 27.84134 -84.40443 1.000 14.82089 175 THR B O 1
ATOM 3093 N N . ALA B 1 176 ? -23.26262 26.35033 -85.69603 1.000 13.11819 176 ALA B N 1
ATOM 3094 C CA . ALA B 1 176 ? -22.18573 27.26954 -86.00707 1.000 13.78220 176 ALA B CA 1
ATOM 3095 C C . ALA B 1 176 ? -22.66394 28.60816 -86.58195 1.000 13.13175 176 ALA B C 1
ATOM 3096 O O . ALA B 1 176 ? -22.03987 29.63113 -86.27590 1.000 14.57898 176 ALA B O 1
ATOM 3098 N N . PRO B 1 177 ? -23.77613 28.65784 -87.33090 1.000 14.61118 177 PRO B N 1
ATOM 3099 C CA . PRO B 1 177 ? -24.27623 29.95980 -87.79500 1.000 14.57166 177 PRO B CA 1
ATOM 3100 C C . PRO B 1 177 ? -24.60438 30.94303 -86.68297 1.000 14.26733 177 PRO B C 1
ATOM 3101 O O . PRO B 1 177 ? -24.69109 32.14892 -86.94590 1.000 16.63130 177 PRO B O 1
ATOM 3105 N N . LEU B 1 178 ? -24.77406 30.45638 -85.44186 1.000 14.23642 178 LEU B N 1
ATOM 3106 C CA . LEU B 1 178 ? -25.02304 31.36625 -84.32315 1.000 16.40741 178 LEU B CA 1
ATOM 3107 C C . LEU B 1 178 ? -23.84561 32.28541 -84.04097 1.000 14.58374 178 LEU B C 1
ATOM 3108 O O . LEU B 1 178 ? -24.02670 33.33732 -83.42076 1.000 14.80751 178 LEU B O 1
ATOM 3113 N N . ILE B 1 179 ? -22.63222 31.86422 -84.41790 1.000 14.30809 179 ILE B N 1
ATOM 3114 C CA . ILE B 1 179 ? -21.45834 32.72985 -84.26519 1.000 16.43079 179 ILE B CA 1
ATOM 3115 C C . ILE B 1 179 ? -21.67010 34.01884 -85.05266 1.000 15.07189 179 ILE B C 1
ATOM 3116 O O . ILE B 1 179 ? -21.58718 35.12853 -84.48954 1.000 15.80914 179 ILE B O 1
ATOM 3121 N N . GLY B 1 180 ? -22.09377 33.88351 -86.31539 1.000 16.31538 180 GLY B N 1
ATOM 3122 C CA . GLY B 1 180 ? -22.36677 35.08564 -87.11184 1.000 15.33632 180 GLY B CA 1
ATOM 3123 C C . GLY B 1 180 ? -23.56653 35.85114 -86.58418 1.000 17.08352 180 GLY B C 1
ATOM 3124 O O . GLY B 1 180 ? -23.56768 37.09257 -86.54716 1.000 18.68358 180 GLY B O 1
ATOM 3125 N N . TYR B 1 181 ? -24.57949 35.12153 -86.12006 1.000 17.27937 181 TYR B N 1
ATOM 3126 C CA . TYR B 1 181 ? -25.81656 35.77050 -85.66510 1.000 15.19060 181 TYR B CA 1
ATOM 3127 C C . TYR B 1 181 ? -25.54066 36.66313 -84.46712 1.000 17.83943 181 TYR B C 1
ATOM 3128 O O . TYR B 1 181 ? -25.95568 37.83890 -84.41005 1.000 17.20800 181 TYR B O 1
ATOM 3137 N N . TYR B 1 182 ? -24.85473 36.11119 -83.46516 1.000 14.41833 182 TYR B N 1
ATOM 3138 C CA . TYR B 1 182 ? -24.54891 36.89933 -82.27359 1.000 14.95768 182 TYR B CA 1
ATOM 3139 C C . TYR B 1 182 ? -23.43365 37.91310 -82.49995 1.000 15.65798 182 TYR B C 1
ATOM 3140 O O . TYR B 1 182 ? -23.37784 38.94090 -81.80736 1.000 15.86358 182 TYR B O 1
ATOM 3149 N N . SER B 1 183 ? -22.55047 37.64994 -83.47341 1.000 16.49375 183 SER B N 1
ATOM 3150 C CA . SER B 1 183 ? -21.54898 38.67082 -83.79057 1.000 16.70637 183 SER B CA 1
ATOM 3151 C C . SER B 1 183 ? -22.24877 39.88908 -84.37365 1.000 16.68696 183 SER B C 1
ATOM 3152 O O . SER B 1 183 ? -21.91876 41.02794 -84.01703 1.000 17.75551 183 SER B O 1
ATOM 3155 N N . LYS B 1 184 ? -23.26909 39.66174 -85.18737 1.000 17.20755 184 LYS B N 1
ATOM 3156 C CA . LYS B 1 184 ? -24.06258 40.78643 -85.69941 1.000 17.61418 184 LYS B CA 1
ATOM 3157 C C . LYS B 1 184 ? -24.83807 41.47589 -84.57543 1.000 19.38256 184 LYS B C 1
ATOM 3158 O O . LYS B 1 184 ? -24.95315 42.71425 -84.55465 1.000 19.41825 184 LYS B O 1
ATOM 3164 N N . GLU B 1 185 ? -25.38928 40.69760 -83.62327 1.000 16.71340 185 GLU B N 1
ATOM 3165 C CA . GLU B 1 185 ? -26.03424 41.32995 -82.47830 1.000 17.23918 185 GLU B CA 1
ATOM 3166 C C . GLU B 1 185 ? -25.07827 42.25572 -81.74762 1.000 19.13147 185 GLU B C 1
ATOM 3167 O O . GLU B 1 185 ? -25.46365 43.34846 -81.30426 1.000 19.92428 185 GLU B O 1
ATOM 3173 N N . ALA B 1 186 ? -23.82282 41.83400 -81.60286 1.000 17.16012 186 ALA B N 1
ATOM 3174 C CA . ALA B 1 186 ? -22.83897 42.66235 -80.92538 1.000 16.79131 186 ALA B CA 1
ATOM 3175 C C . ALA B 1 186 ? -22.48679 43.88733 -81.76596 1.000 16.86299 186 ALA B C 1
ATOM 3176 O O . ALA B 1 186 ? -22.31504 44.98380 -81.22494 1.000 20.86658 186 ALA B O 1
ATOM 3178 N N . GLU B 1 187 ? -22.40640 43.72286 -83.08739 1.000 17.91623 187 GLU B N 1
ATOM 3179 C CA . GLU B 1 187 ? -22.15066 44.87726 -83.95640 1.000 19.33618 187 GLU B CA 1
ATOM 3180 C C . GLU B 1 187 ? -23.23324 45.93106 -83.76473 1.000 24.99610 187 GLU B C 1
ATOM 3181 O O . GLU B 1 187 ? -22.95340 47.13068 -83.87074 1.000 21.82465 187 GLU B O 1
ATOM 3187 N N . ALA B 1 188 ? -24.46119 45.51202 -83.44727 1.000 21.89057 188 ALA B N 1
ATOM 3188 C CA . ALA B 1 188 ? -25.57414 46.44189 -83.26202 1.000 21.19318 188 ALA B CA 1
ATOM 3189 C C . ALA B 1 188 ? -25.71373 46.93862 -81.83666 1.000 23.20760 188 ALA B C 1
ATOM 3190 O O . ALA B 1 188 ? -26.65723 47.70277 -81.53288 1.000 24.82319 188 ALA B O 1
ATOM 3192 N N . GLY B 1 189 ? -24.80870 46.55588 -80.94861 1.000 18.57889 189 GLY B N 1
ATOM 3193 C CA . GLY B 1 189 ? -24.83727 46.96216 -79.57361 1.000 20.24374 189 GLY B CA 1
ATOM 3194 C C . GLY B 1 189 ? -25.87933 46.26580 -78.71835 1.000 18.61012 189 GLY B C 1
ATOM 3195 O O . GLY B 1 189 ? -26.17122 46.74312 -77.61723 1.000 22.23402 189 GLY B O 1
ATOM 3196 N N . ASN B 1 190 ? -26.40349 45.12582 -79.16626 1.000 17.10878 190 ASN B N 1
ATOM 3197 C CA . ASN B 1 190 ? -27.41084 44.42234 -78.36515 1.000 18.60290 190 ASN B CA 1
ATOM 3198 C C . ASN B 1 190 ? -26.82219 43.43890 -77.36217 1.000 17.95311 190 ASN B C 1
ATOM 3199 O O . ASN B 1 190 ? -27.53784 42.99930 -76.45418 1.000 19.74370 190 ASN B O 1
ATOM 3204 N N . THR B 1 191 ? -25.54909 43.08325 -77.48580 1.000 18.58973 191 THR B N 1
ATOM 3205 C CA . THR B 1 191 ? -24.86367 42.21626 -76.53734 1.000 16.43670 191 THR B CA 1
ATOM 3206 C C . THR B 1 191 ? -23.37117 42.49394 -76.73652 1.000 16.93837 191 THR B C 1
ATOM 3207 O O . THR B 1 191 ? -22.97901 43.16506 -77.69082 1.000 19.38647 191 THR B O 1
ATOM 3211 N N . LYS B 1 192 ? -22.56203 41.93310 -75.84730 1.000 17.45232 192 LYS B N 1
ATOM 3212 C CA . LYS B 1 192 ? -21.10317 41.88100 -75.98823 1.000 16.68889 192 LYS B CA 1
ATOM 3213 C C . LYS B 1 192 ? -20.73212 40.47428 -76.41380 1.000 18.72815 192 LYS B C 1
ATOM 3214 O O . LYS B 1 192 ? -21.38142 39.52045 -76.00746 1.000 21.09509 192 LYS B O 1
ATOM 3220 N N . TYR B 1 193 ? -19.73886 40.35261 -77.28931 1.000 16.90345 193 TYR B N 1
ATOM 3221 C CA . TYR B 1 193 ? -19.34127 39.06564 -77.85297 1.000 17.45346 193 TYR B CA 1
ATOM 3222 C C . TYR B 1 193 ? -17.85657 38.89997 -77.60881 1.000 18.24249 193 TYR B C 1
ATOM 3223 O O . TYR B 1 193 ? -17.08230 39.82262 -77.87763 1.000 20.33746 193 TYR B O 1
ATOM 3232 N N . ALA B 1 194 ? -17.43420 37.72195 -77.16144 1.000 17.52096 194 ALA B N 1
ATOM 3233 C CA . ALA B 1 194 ? -16.00375 37.46188 -77.02231 1.000 18.50577 194 ALA B CA 1
ATOM 3234 C C . ALA B 1 194 ? -15.73897 35.99862 -77.33932 1.000 17.73756 194 ALA B C 1
ATOM 3235 O O . ALA B 1 194 ? -16.55005 35.13022 -77.01677 1.000 17.89393 194 ALA B O 1
ATOM 3237 N N . LYS B 1 195 ? -14.59885 35.72632 -77.97324 1.000 20.62413 195 LYS B N 1
ATOM 3238 C CA . LYS B 1 195 ? -14.19542 34.37292 -78.35576 1.000 18.19169 195 LYS B CA 1
ATOM 3239 C C . LYS B 1 195 ? -13.01230 33.97839 -77.49221 1.000 22.39002 195 LYS B C 1
ATOM 3240 O O . LYS B 1 195 ? -12.08267 34.77660 -77.33043 1.000 21.33207 195 LYS B O 1
ATOM 3246 N N . VAL B 1 196 ? -13.03070 32.75770 -76.95128 1.000 15.99467 196 VAL B N 1
ATOM 3247 C CA . VAL B 1 196 ? -11.89801 32.25870 -76.17066 1.000 19.85821 196 VAL B CA 1
ATOM 3248 C C . VAL B 1 196 ? -11.32316 31.01532 -76.82076 1.000 18.06984 196 VAL B C 1
ATOM 3249 O O . VAL B 1 196 ? -12.02085 30.25241 -77.49237 1.000 16.76230 196 VAL B O 1
ATOM 3253 N N . ASP B 1 197 ? -10.04055 30.79992 -76.56784 1.000 18.31067 197 ASP B N 1
ATOM 3254 C CA . ASP B 1 197 ? -9.34471 29.60726 -77.04749 1.000 16.90033 197 ASP B CA 1
ATOM 3255 C C . ASP B 1 197 ? -9.61811 28.47112 -76.06405 1.000 13.97778 197 ASP B C 1
ATOM 3256 O O . ASP B 1 197 ? -8.97476 28.37521 -75.01640 1.000 16.50400 197 ASP B O 1
ATOM 3261 N N . GLY B 1 198 ? -10.52898 27.60630 -76.42405 1.000 14.30805 198 GLY B N 1
ATOM 3262 C CA . GLY B 1 198 ? -10.91152 26.51598 -75.56808 1.000 15.10612 198 GLY B CA 1
ATOM 3263 C C . GLY B 1 198 ? -9.94111 25.35987 -75.50929 1.000 14.36333 198 GLY B C 1
ATOM 3264 O O . GLY B 1 198 ? -10.20104 24.36669 -74.82605 1.000 15.72168 198 GLY B O 1
ATOM 3265 N N . THR B 1 199 ? -8.82202 25.40970 -76.27672 1.000 13.90491 199 THR B N 1
ATOM 3266 C CA . THR B 1 199 ? -7.74798 24.39929 -76.20301 1.000 12.78082 199 THR B CA 1
ATOM 3267 C C . THR B 1 199 ? -6.85883 24.56386 -74.97562 1.000 12.21682 199 THR B C 1
ATOM 3268 O O . THR B 1 199 ? -6.11484 23.62916 -74.69144 1.000 15.11312 199 THR B O 1
ATOM 3272 N N . LYS B 1 200 ? -6.88370 25.70976 -74.31149 1.000 13.11951 200 LYS B N 1
ATOM 3273 C CA . LYS B 1 200 ? -6.03604 25.93044 -73.15307 1.000 14.21366 200 LYS B CA 1
ATOM 3274 C C . LYS B 1 200 ? -6.50426 25.04644 -71.99424 1.000 16.17595 200 LYS B C 1
ATOM 3275 O O . LYS B 1 200 ? -7.63415 24.55869 -72.00156 1.000 15.11748 200 LYS B O 1
ATOM 3281 N N . PRO B 1 201 ? -5.67556 24.83013 -70.97674 1.000 16.23763 201 PRO B N 1
ATOM 3282 C CA . PRO B 1 201 ? -6.14643 24.12909 -69.76208 1.000 16.30767 201 PRO B CA 1
ATOM 3283 C C . PRO B 1 201 ? -7.36422 24.80061 -69.11434 1.000 15.60688 201 PRO B C 1
ATOM 3284 O O . PRO B 1 201 ? -7.58877 26.01754 -69.21770 1.000 15.33100 201 PRO B O 1
ATOM 3288 N N . VAL B 1 202 ? -8.13189 23.96472 -68.41526 1.000 15.46769 202 VAL B N 1
ATOM 3289 C CA . VAL B 1 202 ? -9.36651 24.42667 -67.77781 1.000 13.75436 202 VAL B CA 1
ATOM 3290 C C . VAL B 1 202 ? -9.16328 25.71010 -66.98772 1.000 14.66348 202 VAL B C 1
ATOM 3291 O O . VAL B 1 202 ? -9.96440 26.64489 -67.08464 1.000 15.31169 202 VAL B O 1
ATOM 3295 N N . ALA B 1 203 ? -8.08402 25.77958 -66.17928 1.000 14.52421 203 ALA B N 1
ATOM 3296 C CA . ALA B 1 203 ? -7.87205 26.92882 -65.30551 1.000 15.93498 203 ALA B CA 1
ATOM 3297 C C . ALA B 1 203 ? -7.55643 28.16685 -66.11074 1.000 16.24336 203 ALA B C 1
ATOM 3298 O O . ALA B 1 203 ? -7.91156 29.28076 -65.68824 1.000 18.95599 203 ALA B O 1
ATOM 3300 N N . GLU B 1 204 ? -6.89382 27.99392 -67.27700 1.000 16.09965 204 GLU B N 1
ATOM 3301 C CA . GLU B 1 204 ? -6.57463 29.15824 -68.08848 1.000 17.01211 204 GLU B CA 1
ATOM 3302 C C . GLU B 1 204 ? -7.81197 29.68460 -68.80556 1.000 16.37374 204 GLU B C 1
ATOM 3303 O O . GLU B 1 204 ? -7.98375 30.89581 -68.94276 1.000 18.23121 204 GLU B O 1
ATOM 3309 N N . VAL B 1 205 ? -8.68467 28.77367 -69.31007 1.000 14.95190 205 VAL B N 1
ATOM 3310 C CA . VAL B 1 205 ? -9.93766 29.24124 -69.90302 1.000 15.39478 205 VAL B CA 1
ATOM 3311 C C . VAL B 1 205 ? -10.77441 29.98304 -68.85873 1.000 12.94530 205 VAL B C 1
ATOM 3312 O O . VAL B 1 205 ? -11.35919 31.03660 -69.14875 1.000 15.73405 205 VAL B O 1
ATOM 3316 N N . ARG B 1 206 ? -10.79368 29.45807 -67.63174 1.000 15.55040 206 ARG B N 1
ATOM 3317 C CA . ARG B 1 206 ? -11.53294 30.09774 -66.54619 1.000 16.04669 206 ARG B CA 1
ATOM 3318 C C . ARG B 1 206 ? -11.01632 31.51400 -66.30402 1.000 18.78298 206 ARG B C 1
ATOM 3319 O O . ARG B 1 206 ? -11.81066 32.47066 -66.20285 1.000 18.56084 206 ARG B O 1
ATOM 3327 N N . ALA B 1 207 ? -9.68213 31.67141 -66.25977 1.000 17.57378 207 ALA B N 1
ATOM 3328 C CA . ALA B 1 207 ? -9.09245 33.00410 -66.05963 1.000 19.05378 207 ALA B CA 1
ATOM 3329 C C . ALA B 1 207 ? -9.41083 33.91990 -67.21676 1.000 18.91430 207 ALA B C 1
ATOM 3330 O O . ALA B 1 207 ? -9.72004 35.10605 -66.99897 1.000 24.09787 207 ALA B O 1
ATOM 3332 N N . ASP B 1 208 ? -9.36421 33.39826 -68.45592 1.000 17.51265 208 ASP B N 1
ATOM 3333 C CA . ASP B 1 208 ? -9.70199 34.24285 -69.58960 1.000 19.74020 208 ASP B CA 1
ATOM 3334 C C . ASP B 1 208 ? -11.14481 34.73843 -69.49367 1.000 23.18626 208 ASP B C 1
ATOM 3335 O O . ASP B 1 208 ? -11.43228 35.89756 -69.81709 1.000 22.19026 208 ASP B O 1
ATOM 3340 N N . LEU B 1 209 ? -12.06695 33.87184 -69.04509 1.000 21.58470 209 LEU B N 1
ATOM 3341 C CA . LEU B 1 209 ? -13.46851 34.26970 -68.94218 1.000 22.62415 209 LEU B CA 1
ATOM 3342 C C . LEU B 1 209 ? -13.68107 35.28750 -67.83381 1.000 26.24091 209 LEU B C 1
ATOM 3343 O O . LEU B 1 209 ? -14.52420 36.18338 -67.96197 1.000 25.61706 209 LEU B O 1
ATOM 3348 N N . GLU B 1 210 ? -12.93976 35.16124 -66.73583 1.000 24.05481 210 GLU B N 1
ATOM 3349 C CA . GLU B 1 210 ? -13.05977 36.12129 -65.64364 1.000 25.48520 210 GLU B CA 1
ATOM 3350 C C . GLU B 1 210 ? -12.62314 37.50495 -66.08180 1.000 32.79104 210 GLU B C 1
ATOM 3351 O O . GLU B 1 210 ? -13.27204 38.49875 -65.73568 1.000 31.03571 210 GLU B O 1
ATOM 3357 N N . LYS B 1 211 ? -11.54145 37.58634 -66.85629 1.000 26.46118 211 LYS B N 1
ATOM 3358 C CA . LYS B 1 211 ? -11.11346 38.87834 -67.38960 1.000 27.45495 211 LYS B CA 1
ATOM 3359 C C . LYS B 1 211 ? -12.18275 39.48604 -68.28908 1.000 26.82373 211 LYS B C 1
ATOM 3360 O O . LYS B 1 211 ? -12.38361 40.70680 -68.28859 1.000 31.99873 211 LYS B O 1
ATOM 3366 N N . ILE B 1 212 ? -12.88479 38.65684 -69.07536 1.000 24.79114 212 ILE B N 1
ATOM 3367 C CA . ILE B 1 212 ? -13.97001 39.16036 -69.91926 1.000 21.59659 212 ILE B CA 1
ATOM 3368 C C . ILE B 1 212 ? -15.15613 39.64873 -69.08507 1.000 30.57558 212 ILE B C 1
ATOM 3369 O O . ILE B 1 212 ? -15.74038 40.70399 -69.37430 1.000 29.14863 212 ILE B O 1
ATOM 3374 N N . LEU B 1 213 ? -15.58113 38.86161 -68.09604 1.000 25.89752 213 LEU B N 1
ATOM 3375 C CA . LEU B 1 213 ? -16.82080 39.11953 -67.37401 1.000 24.58053 213 LEU B CA 1
ATOM 3376 C C . LEU B 1 213 ? -16.65213 40.08371 -66.21442 1.000 41.20843 213 LEU B C 1
ATOM 3377 O O . LEU B 1 213 ? -17.65203 40.43250 -65.57660 1.000 37.66811 213 LEU B O 1
ATOM 3382 N N . GLY B 1 214 ? -15.42538 40.47864 -65.89742 1.000 40.20011 214 GLY B N 1
ATOM 3383 C CA . GLY B 1 214 ? -15.20251 41.49470 -64.87780 1.000 44.15718 214 GLY B CA 1
ATOM 3384 C C . GLY B 1 214 ? -15.36186 40.96592 -63.46932 1.000 51.66600 214 GLY B C 1
ATOM 3385 O O . GLY B 1 214 ? -15.15720 41.68574 -62.48878 1.000 56.67427 214 GLY B O 1
#

Nearest PDB structures (foldseek):
  8rj9-assembly2_B  TM=1.003E+00  e=9.436E-43  Escherichia coli
  4x8l-assembly2_B  TM=1.002E+00  e=4.633E-42  Escherichia coli K-12
  4jzk-assembly2_B  TM=9.993E-01  e=9.332E-42  Escherichia coli O104:H4 str. 2009EL-2071
  3hpr-assembly2_B  TM=1.000E+00  e=3.127E-41  Escherichia coli K-12
  8q2b-assembly1_B  TM=9.700E-01  e=3.127E-41  Escherichia coli

GO terms:
  GO:0004017 AMP kinase activity (F, EXP)
  GO:0005515 protein binding (F, IPI)
  GO:0000287 magnesium ion binding (F, IDA)
  GO:0005524 ATP binding (F, IDA)
  GO:0016208 AMP binding (F, IDA)
  GO:0005829 cytosol (C, IDA)
  GO:0004017 AMP kinase activity (F, IDA)
  GO:0004550 nucleoside diphosphate kinase activity (F, IDA)
  GO:0005515 protein binding (F, TAS)
  GO:0015951 purine ribonucleotide interconversion (P, IMP)
  GO:0004017 AMP kinase activity (F, IMP)
  GO:0006172 ADP biosynthetic process (P, IMP)
  GO:0046083 adenine metabolic process (P, IMP)

InterPro domains:
  IPR000850 Adenylate kinase/UMP-CMP kinase [MF_00235] (1-214)
  IPR000850 Adenylate kinase/UMP-CMP kinase [PR00094] (4-17)
  IPR000850 Adenylate kinase/UMP-CMP kinase [PR00094] (32-46)
  IPR000850 Adenylate kinase/UMP-CMP kinase [PR00094] (81-97)
  IPR000850 Adenylate kinase/UMP-CMP kinase [PR00094] (156-171)
  IPR000850 Adenylate kinase/UMP-CMP kinase [PR00094] (173-187)
  IPR000850 Adenylate kinase/UMP-CMP kinase [PTHR23359] (2-208)
  IPR000850 Adenylate kinase/UMP-CMP kinase [cd01428] (2-205)
  IPR006259 Adenylate kinase subfamily [TIGR01351] (2-213)
  IPR007862 Adenylate kinase, active site lid domain [PF05191] (123-158)
  IPR027417 P-loop containing nucleoside triphosphate hydrolase [G3DSA:3.40.50.300] (1-213)
  IPR027417 P-loop containing nucleoside triphosphate hydrolase [SSF52540] (1-213)
  IPR033690 Adenylate kinase, conserved site [PS00113] (81-92)

B-factor: mean 21.65, std 9.28, range [10.08, 76.44]